Protein AF-0000000072265219 (afdb_homodimer)

Solvent-accessible surface area (backbone atoms only — not comparable to full-atom values): 26035 Å² total; per-residue (Å²): 137,82,80,77,79,78,79,77,79,76,75,75,74,71,74,70,68,72,71,69,65,62,33,39,30,38,39,40,36,34,33,38,70,50,40,73,70,16,58,67,18,47,56,56,45,46,58,40,59,69,33,66,51,35,45,43,39,26,31,23,31,53,80,60,19,26,56,91,41,66,45,88,58,34,36,69,67,40,34,13,51,53,35,15,40,27,57,53,67,68,48,95,63,84,70,70,34,27,26,31,42,36,53,67,46,74,42,56,33,67,40,58,69,60,47,51,53,49,48,76,74,40,71,47,73,28,59,35,40,54,44,77,46,94,86,47,33,31,39,34,44,36,45,52,45,84,57,64,92,50,54,27,36,31,36,37,34,35,18,30,63,65,49,75,45,76,31,80,57,71,77,42,41,80,39,70,49,68,44,48,26,40,40,77,44,79,42,78,79,48,73,52,77,28,54,64,46,78,47,76,45,62,47,62,53,37,62,75,67,71,34,41,28,39,35,40,36,36,29,27,38,43,95,83,43,20,43,35,47,41,36,26,32,31,66,41,70,62,75,73,76,71,80,124,137,82,81,78,78,78,78,78,77,76,75,76,74,7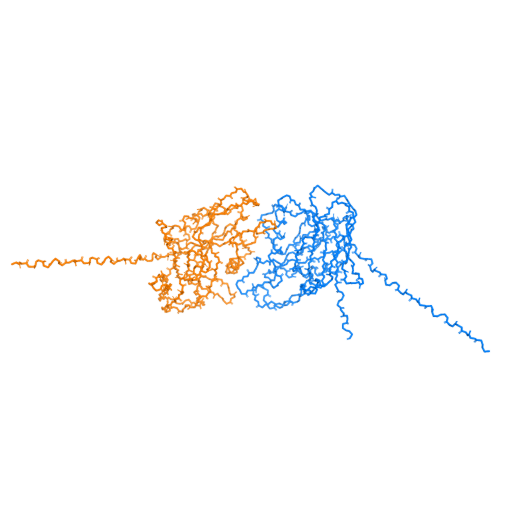1,74,67,68,72,73,70,64,62,34,39,32,39,38,39,37,34,34,38,69,50,40,72,72,16,59,66,18,46,57,56,46,46,58,39,59,70,32,66,50,36,45,41,39,26,32,22,31,53,79,59,20,26,56,90,42,66,44,89,58,34,36,70,68,41,34,14,50,54,35,14,40,27,59,52,67,69,48,94,64,84,72,69,32,28,25,33,42,37,53,68,48,72,41,56,35,68,39,60,67,61,48,51,54,49,47,74,72,39,70,47,74,28,58,34,41,53,44,77,45,95,86,46,34,32,41,34,44,35,44,51,45,86,57,65,92,51,53,28,35,31,35,37,34,34,19,30,64,65,47,74,45,77,32,80,55,70,77,40,42,79,39,70,50,69,44,48,27,39,39,78,44,78,42,76,79,49,73,52,76,28,54,64,45,77,48,76,44,62,47,64,52,36,62,74,68,71,34,42,30,41,33,38,35,34,29,26,38,42,96,83,45,20,43,36,44,41,36,25,31,32,66,43,70,62,77,72,75,72,79,121

Sequence (488 aa):
MGLTFTGCVFIQGSARAQDGNKATAVLELYTSQGCKSCPPADKNFAKYADDPNVLALSFHVNYWDYMGWRDTLATQDNTDRQNSYRNAFHAKMIYTPQAIINGAVEANGRNGAAINAKIAANKLDVPVSIQQLNDGRLSIDIGAGKKPRDPVHVVLFYFRDSATIPITEGENAGKAITYRNTVSDIDTIGMWDGKPLKIELPASELKRKDVTGCAVVLQETRSDNSLGPMHGAAMFKQKRPVSFMGLTFTGCVFIQGSARAQDGNKATAVLELYTSQGCKSCPPADKNFAKYADDPNVLALSFHVNYWDYMGWRDTLATQDNTDRQNSYRNAFHAKMIYTPQAIINGAVEANGRNGAAINAKIAANKLDVPVSIQQLNDGRLSIDIGAGKKPRDPVHVVLFYFRDSATIPITEGENAGKAITYRNTVSDIDTIGMWDGKPLKIELPASELKRKDVTGCAVVLQETRSDNSLGPMHGAAMFKQKRPVSF

Radius of gyration: 29.26 Å; Cα contacts (8 Å, |Δi|>4): 1106; chains: 2; bounding box: 60×106×110 Å

Foldseek 3Di:
DDDPPPPPPPPPPPPPPPPQLFAFKEKEWEAEPQDLVAQLLQVLLLVQLPPSNYRYAYAYDFPSPDVPDTGPLHDVVSVVQQVLLCVVVVHPDDDPRKMDMQSADIDHSNDNVVVVVVSVVGTAAWEWEWDQDPVQKIKIKTAAADFDPFWKWKKKWFFAQKDWDQACDHPNHPDTGIGGGRTRDMDGDDTDGRHIDMDMDGNCVNVVSVHFWMKIWTWGAHPVRRTHGTRGMGIDGHDPPPPD/DDPPPPPPPPPPPPPPPPPQLFAFKEKEWEAEPQDLVAQLLQVLQLVQLPPSNYRYAYAYDFPSPDVPDTGPLHDVVSVVQQVLLCVVVVHPDDDPRKMDMQSADIDHSNDNPVVVVVSVVGTAAWEWEWDADPVQKIKIKTAADDFDPFWKWKKKWFFAQKDWDQACDHPNHPDTGMGGGRTRDMDGDGTDGRHIDMDMDGNCVNVVSVHFWMKIWTWGAHPVRRTHGTRGMGIDGHDPPPPD

Secondary structure (DSSP, 8-state):
------------------------EEEEEEE-TT-TTHHHHHHHHHHHHT-TTEEEEEEE-STT-BTTB--TT--HHHHHHHHHHHHHHT-S---SSEEEETTTEEEETT-HHHHHHHHHH----S-EEEEE-TTSEEEEEE---PPPSS-EEEEEEEEEEEEEEE--SSTTTT-EEEEEEEEEEEEEEEEE-SS-EEEEEETHHHHHTT-SEEEEEEEEE-TTS-EEEEEEEEEEE-------/------------------------EEEEEEE-TT-TTHHHHHHHHHHHHT-TTEEEEEEE-STT-BTTB--TT--HHHHHHHHHHHHHHT-S---SSEEEETTTEEEETT-HHHHHHHHHH----S-EEEEE-TTSEEEEEE---PPPSS-EEEEEEEEEEEEEEE--SSTTTT-EEEEEEEEEEEEEEEEE-SS-EEEEEETHHHHHTT-SEEEEEEEEE-TTS-EEEEEEEEEEE-------

Structure (mmCIF, N/CA/C/O backbone):
data_AF-0000000072265219-model_v1
#
loop_
_entity.id
_entity.type
_entity.pdbx_description
1 polymer 'DUF1223 domain-containing protein'
#
loop_
_atom_site.group_PDB
_atom_site.id
_atom_site.type_symbol
_atom_site.label_atom_id
_atom_site.label_alt_id
_atom_site.label_comp_id
_atom_site.label_asym_id
_atom_site.label_entity_id
_atom_site.label_seq_id
_atom_site.pdbx_PDB_ins_code
_atom_site.Cartn_x
_atom_site.Cartn_y
_atom_site.Cartn_z
_atom_site.occupancy
_atom_site.B_iso_or_equiv
_atom_site.auth_seq_id
_atom_site.auth_comp_id
_atom_site.auth_asym_id
_atom_site.auth_atom_id
_atom_site.pdbx_PDB_model_num
ATOM 1 N N . MET A 1 1 ? -40.188 55 50.75 1 33.91 1 MET A N 1
ATOM 2 C CA . MET A 1 1 ? -39.969 53.656 50.25 1 33.91 1 MET A CA 1
ATOM 3 C C . MET A 1 1 ? -39.031 53.688 49.031 1 33.91 1 MET A C 1
ATOM 5 O O . MET A 1 1 ? -39.438 54.156 47.969 1 33.91 1 MET A O 1
ATOM 9 N N . GLY A 1 2 ? -37.688 53.906 49.25 1 39.34 2 GLY A N 1
ATOM 10 C CA . GLY A 1 2 ? -36.625 54.125 48.281 1 39.34 2 GLY A CA 1
ATOM 11 C C . GLY A 1 2 ? -36.281 52.906 47.469 1 39.34 2 GLY A C 1
ATOM 12 O O . GLY A 1 2 ? -36.031 51.812 48.031 1 39.34 2 GLY A O 1
ATOM 13 N N . LEU A 1 3 ? -36.781 52.844 46.219 1 43.12 3 LEU A N 1
ATOM 14 C CA . LEU A 1 3 ? -36.562 51.781 45.25 1 43.12 3 LEU A CA 1
ATOM 15 C C . LEU A 1 3 ? -35.094 51.688 44.906 1 43.12 3 LEU A C 1
ATOM 17 O O . LEU A 1 3 ? -34.5 52.625 44.344 1 43.12 3 LEU A O 1
ATOM 21 N N . THR A 1 4 ? -34.281 50.938 45.688 1 44.62 4 THR A N 1
ATOM 22 C CA . THR A 1 4 ? -32.906 50.656 45.375 1 44.62 4 THR A CA 1
ATOM 23 C C . THR A 1 4 ? -32.781 49.812 44.094 1 44.62 4 THR A C 1
ATOM 25 O O . THR A 1 4 ? -33.344 48.719 44 1 44.62 4 THR A O 1
ATOM 28 N N . PHE A 1 5 ? -32.594 50.469 42.938 1 40.81 5 PHE A N 1
ATOM 29 C CA . PHE A 1 5 ? -32.312 49.812 41.656 1 40.81 5 PHE A CA 1
ATOM 30 C C . PHE A 1 5 ? -31 49.062 41.719 1 40.81 5 PHE A C 1
ATOM 32 O O . PHE A 1 5 ? -29.938 49.688 41.938 1 40.81 5 PHE A O 1
ATOM 39 N N . THR A 1 6 ? -30.969 47.781 42.125 1 43.84 6 THR A N 1
ATOM 40 C CA . THR A 1 6 ? -29.781 46.938 42.062 1 43.84 6 THR A CA 1
ATOM 41 C C . THR A 1 6 ? -29.359 46.688 40.625 1 43.84 6 THR A C 1
ATOM 43 O O . THR A 1 6 ? -30.109 46.094 39.844 1 43.84 6 THR A O 1
ATOM 46 N N . GLY A 1 7 ? -28.453 47.531 40.031 1 38.78 7 GLY A N 1
ATOM 47 C CA . GLY A 1 7 ? -27.859 47.312 38.75 1 38.78 7 GLY A CA 1
ATOM 48 C C . GLY A 1 7 ? -27.078 46.031 38.656 1 38.78 7 GLY A C 1
ATOM 49 O O . GLY A 1 7 ? -26.141 45.812 39.406 1 38.78 7 GLY A O 1
ATOM 50 N N . CYS A 1 8 ? -27.688 44.938 38.125 1 40.22 8 CYS A N 1
ATOM 51 C CA . CYS A 1 8 ? -27 43.688 37.844 1 40.22 8 CYS A CA 1
ATOM 52 C C . CYS A 1 8 ? -25.891 43.875 36.781 1 40.22 8 CYS A C 1
ATOM 54 O O . CYS A 1 8 ? -26.172 44.312 35.688 1 40.22 8 CYS A O 1
ATOM 56 N N . VAL A 1 9 ? -24.703 44.125 37.219 1 41.59 9 VAL A N 1
ATOM 57 C CA . VAL A 1 9 ? -23.547 44.156 36.344 1 41.59 9 VAL A CA 1
ATOM 58 C C . VAL A 1 9 ? -23.391 42.781 35.688 1 41.59 9 VAL A C 1
ATOM 60 O O . VAL A 1 9 ? -23.141 41.781 36.375 1 41.59 9 VAL A O 1
ATOM 63 N N . PHE A 1 10 ? -24.016 42.5 34.531 1 40.47 10 PHE A N 1
ATOM 64 C CA . PHE A 1 10 ? -23.719 41.344 33.719 1 40.47 10 PHE A CA 1
ATOM 65 C C . PHE A 1 10 ? -22.234 41.312 33.312 1 40.47 10 PHE A C 1
ATOM 67 O O . PHE A 1 10 ? -21.781 42.188 32.562 1 40.47 10 PHE A O 1
ATOM 74 N N . ILE A 1 11 ? -21.391 40.75 34.094 1 39.25 11 ILE A N 1
ATOM 75 C CA . ILE A 1 11 ? -20.047 40.406 33.656 1 39.25 11 ILE A CA 1
ATOM 76 C C . ILE A 1 11 ? -20.094 39.5 32.406 1 39.25 11 ILE A C 1
ATOM 78 O O . ILE A 1 11 ? -20.547 38.375 32.5 1 39.25 11 ILE A O 1
ATOM 82 N N . GLN A 1 12 ? -20.234 40.062 31.219 1 35.78 12 GLN A N 1
ATOM 83 C CA . GLN A 1 12 ? -19.984 39.281 30.016 1 35.78 12 GLN A CA 1
ATOM 84 C C . GLN A 1 12 ? -18.594 38.656 30.031 1 35.78 12 GLN A C 1
ATOM 86 O O . GLN A 1 12 ? -17.594 39.375 30.078 1 35.78 12 GLN A O 1
ATOM 91 N N . GLY A 1 13 ? -18.438 37.5 30.609 1 33.94 13 GLY A N 1
ATOM 92 C CA . GLY A 1 13 ? -17.203 36.75 30.375 1 33.94 13 GLY A CA 1
ATOM 93 C C . GLY A 1 13 ? -16.875 36.594 28.906 1 33.94 13 GLY A C 1
ATOM 94 O O . GLY A 1 13 ? -17.625 36 28.141 1 33.94 13 GLY A O 1
ATOM 95 N N . SER A 1 14 ? -16.234 37.562 28.328 1 33.91 14 SER A N 1
ATOM 96 C CA . SER A 1 14 ? -15.633 37.281 27.016 1 33.91 14 SER A CA 1
ATOM 97 C C . SER A 1 14 ? -14.859 35.969 27.016 1 33.91 14 SER A C 1
ATOM 99 O O . SER A 1 14 ? -13.906 35.812 27.781 1 33.91 14 SER A O 1
ATOM 101 N N . ALA A 1 15 ? -15.555 34.938 26.797 1 36.41 15 ALA A N 1
ATOM 102 C CA . ALA A 1 15 ? -14.75 33.781 26.453 1 36.41 15 ALA A CA 1
ATOM 103 C C . ALA A 1 15 ? -13.609 34.156 25.516 1 36.41 15 ALA A C 1
ATOM 105 O O . ALA A 1 15 ? -13.844 34.594 24.391 1 36.41 15 ALA A O 1
ATOM 106 N N . ARG A 1 16 ? -12.508 34.656 26.078 1 38.69 16 ARG A N 1
ATOM 107 C CA . ARG A 1 16 ? -11.273 34.75 25.297 1 38.69 16 ARG A CA 1
ATOM 108 C C . ARG A 1 16 ? -11.102 33.562 24.359 1 38.69 16 ARG A C 1
ATOM 110 O O . ARG A 1 16 ? -11.18 32.406 24.781 1 38.69 16 ARG A O 1
ATOM 117 N N . ALA A 1 17 ? -11.469 33.719 23.156 1 37.91 17 ALA A N 1
ATOM 118 C CA . ALA A 1 17 ? -11 32.812 22.125 1 37.91 17 ALA A CA 1
ATOM 119 C C . ALA A 1 17 ? -9.578 32.344 22.422 1 37.91 17 ALA A C 1
ATOM 121 O O . ALA A 1 17 ? -8.695 33.156 22.703 1 37.91 17 ALA A O 1
ATOM 122 N N . GLN A 1 18 ? -9.438 31.234 23.062 1 36.81 18 GLN A N 1
ATOM 123 C CA . GLN A 1 18 ? -8.078 30.703 23.156 1 36.81 18 GLN A CA 1
ATOM 124 C C . GLN A 1 18 ? -7.246 31.109 21.953 1 36.81 18 GLN A C 1
ATOM 126 O O . GLN A 1 18 ? -7.711 31.031 20.812 1 36.81 18 GLN A O 1
ATOM 131 N N . ASP A 1 19 ? -6.465 32.125 22.078 1 39 19 ASP A N 1
ATOM 132 C CA . ASP A 1 19 ? -5.402 32.406 21.109 1 39 19 ASP A CA 1
ATOM 133 C C . ASP A 1 19 ? -4.969 31.125 20.406 1 39 19 ASP A C 1
ATOM 135 O O . ASP A 1 19 ? -4.582 30.141 21.047 1 39 19 ASP A O 1
ATOM 139 N N . GLY A 1 20 ? -5.625 30.578 19.406 1 45.88 20 GLY A N 1
ATOM 140 C CA . GLY A 1 20 ? -5.16 29.453 18.609 1 45.88 20 GLY A CA 1
ATOM 141 C C . GLY A 1 20 ? -3.652 29.297 18.625 1 45.88 20 GLY A C 1
ATOM 142 O O . GLY A 1 20 ? -2.92 30.219 18.266 1 45.88 20 GLY A O 1
ATOM 143 N N . ASN A 1 21 ? -3.146 28.719 19.609 1 50.59 21 ASN A N 1
ATOM 144 C CA . ASN A 1 21 ? -1.744 28.328 19.75 1 50.59 21 ASN A CA 1
ATOM 145 C C . ASN A 1 21 ? -1.104 28.062 18.391 1 50.59 21 ASN A C 1
ATOM 147 O O . ASN A 1 21 ? -1.668 27.359 17.547 1 50.59 21 ASN A O 1
ATOM 151 N N . LYS A 1 22 ? -0.328 29.078 17.875 1 62.69 22 LYS A N 1
ATOM 152 C CA . LYS A 1 22 ? 0.408 29.094 16.625 1 62.69 22 LYS A CA 1
ATOM 153 C C . LYS A 1 22 ? 1.381 27.922 16.531 1 62.69 22 LYS A C 1
ATOM 155 O O . LYS A 1 22 ? 2.391 27.891 17.25 1 62.69 22 LYS A O 1
ATOM 160 N N . ALA A 1 23 ? 0.935 26.844 15.969 1 71.62 23 ALA A N 1
ATOM 161 C CA . ALA A 1 23 ? 1.908 25.797 15.68 1 71.62 23 ALA A CA 1
ATOM 162 C C . ALA A 1 23 ? 3.104 26.344 14.914 1 71.62 23 ALA A C 1
ATOM 164 O O . ALA A 1 23 ? 2.938 27.141 13.977 1 71.62 23 ALA A O 1
ATOM 165 N N . THR A 1 24 ? 4.246 26.031 15.516 1 81.56 24 THR A N 1
ATOM 166 C CA . THR A 1 24 ? 5.48 26.5 14.891 1 81.56 24 THR A CA 1
ATOM 167 C C . THR A 1 24 ? 6.074 25.406 13.992 1 81.56 24 THR A C 1
ATOM 169 O O . THR A 1 24 ? 6.98 25.688 13.203 1 81.56 24 THR A O 1
ATOM 172 N N . ALA A 1 25 ? 5.562 24.25 14.133 1 96.75 25 ALA A N 1
ATOM 173 C CA . ALA A 1 25 ? 6.078 23.172 13.305 1 96.75 25 ALA A CA 1
ATOM 174 C C . ALA A 1 25 ? 5.02 22.094 13.078 1 96.75 25 ALA A C 1
ATOM 176 O O . ALA A 1 25 ? 4.117 21.922 13.898 1 96.75 25 ALA A O 1
ATOM 177 N N . VAL A 1 26 ? 5.125 21.422 11.938 1 98.69 26 VAL A N 1
ATOM 178 C CA . VAL A 1 26 ? 4.297 20.266 11.633 1 98.69 26 VAL A CA 1
ATOM 179 C C . VAL A 1 26 ? 5.145 19 11.703 1 98.69 26 VAL A C 1
ATOM 181 O O . VAL A 1 26 ? 6.23 18.938 11.117 1 98.69 26 VAL A O 1
ATOM 184 N N . LEU A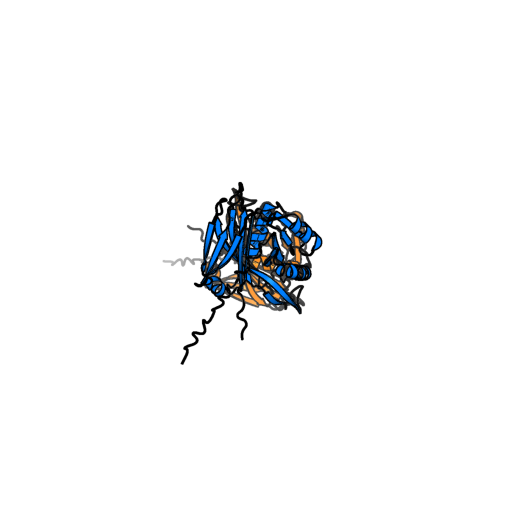 1 27 ? 4.711 18.031 12.484 1 98.81 27 LEU A N 1
ATOM 185 C CA . LEU A 1 27 ? 5.316 16.719 12.555 1 98.81 27 LEU A CA 1
ATOM 186 C C . LEU A 1 27 ? 4.371 15.648 12.008 1 98.81 27 LEU A C 1
ATOM 188 O O . LEU A 1 27 ? 3.275 15.453 12.539 1 98.81 27 LEU A O 1
ATOM 192 N N . GLU A 1 28 ? 4.777 15 10.906 1 98.88 28 GLU A N 1
ATOM 193 C CA . GLU A 1 28 ? 4.066 13.852 10.367 1 98.88 28 GLU A CA 1
ATOM 194 C C . GLU A 1 28 ? 4.793 12.547 10.695 1 98.88 28 GLU A C 1
ATOM 196 O O . GLU A 1 28 ? 5.945 12.359 10.297 1 98.88 28 GLU A O 1
ATOM 201 N N . LEU A 1 29 ? 4.117 11.703 11.406 1 98.94 29 LEU A N 1
ATOM 202 C CA . LEU A 1 29 ? 4.668 10.367 11.641 1 98.94 29 LEU A CA 1
ATOM 203 C C . LEU A 1 29 ? 4 9.336 10.742 1 98.94 29 LEU A C 1
ATOM 205 O O . LEU A 1 29 ? 2.777 9.172 10.781 1 98.94 29 LEU A O 1
ATOM 209 N N . TYR A 1 30 ? 4.773 8.688 9.93 1 98.81 30 TYR A N 1
ATOM 210 C CA . TYR A 1 30 ? 4.301 7.531 9.172 1 98.81 30 TYR A CA 1
ATOM 211 C C . TYR A 1 30 ? 4.59 6.234 9.922 1 98.81 30 TYR A C 1
ATOM 213 O O . TYR A 1 30 ? 5.738 5.957 10.273 1 98.81 30 TYR A O 1
ATOM 221 N N . THR A 1 31 ? 3.559 5.496 10.164 1 98.56 31 THR A N 1
ATOM 222 C CA . THR A 1 31 ? 3.617 4.328 11.031 1 98.56 31 THR A CA 1
ATOM 223 C C . THR A 1 31 ? 2.65 3.248 10.547 1 98.56 31 THR A C 1
ATOM 225 O O . THR A 1 31 ? 2.041 3.383 9.484 1 98.56 31 THR A O 1
ATOM 228 N N . SER A 1 32 ? 2.629 2.115 11.25 1 97.56 32 SER A N 1
ATOM 229 C CA . SER A 1 32 ? 1.726 1.006 10.953 1 97.56 32 SER A CA 1
ATOM 230 C C . SER A 1 32 ? 1.604 0.061 12.141 1 97.56 32 SER A C 1
ATOM 232 O O . SER A 1 32 ? 2.57 -0.145 12.883 1 97.56 32 SER A O 1
ATOM 234 N N . GLN A 1 33 ? 0.387 -0.512 12.258 1 96.56 33 GLN A N 1
ATOM 235 C CA . GLN A 1 33 ? 0.149 -1.505 13.297 1 96.56 33 GLN A CA 1
ATOM 236 C C . GLN A 1 33 ? 1.004 -2.75 13.078 1 96.56 33 GLN A C 1
ATOM 238 O O . GLN A 1 33 ? 1.37 -3.434 14.039 1 96.56 33 GLN A O 1
ATOM 243 N N . GLY A 1 34 ? 1.354 -2.98 11.844 1 92.62 34 GLY A N 1
ATOM 244 C CA . GLY A 1 34 ? 2.111 -4.176 11.508 1 92.62 34 GLY A CA 1
ATOM 245 C C . GLY A 1 34 ? 3.611 -3.977 11.594 1 92.62 34 GLY A C 1
ATOM 246 O O . GLY A 1 34 ? 4.383 -4.922 11.414 1 92.62 34 GLY A O 1
ATOM 247 N N . CYS A 1 35 ? 4.07 -2.85 11.914 1 93.06 35 CYS A N 1
ATOM 248 C CA . CYS A 1 35 ? 5.488 -2.521 11.977 1 93.06 35 CYS A CA 1
ATOM 249 C C . CYS A 1 35 ? 6.043 -2.752 13.375 1 93.06 35 CYS A C 1
ATOM 251 O O . CYS A 1 35 ? 5.668 -2.055 14.32 1 93.06 35 CYS A O 1
ATOM 253 N N . LYS A 1 36 ? 6.98 -3.582 13.492 1 91.69 36 LYS A N 1
ATOM 254 C CA . LYS A 1 36 ? 7.512 -4.012 14.781 1 91.69 36 LYS A CA 1
ATOM 255 C C . LYS A 1 36 ? 8.242 -2.869 15.484 1 91.69 36 LYS A C 1
ATOM 257 O O . LYS A 1 36 ? 8.219 -2.775 16.719 1 91.69 36 LYS A O 1
ATOM 262 N N . SER A 1 37 ? 8.82 -2.02 14.758 1 94.56 37 SER A N 1
ATOM 263 C CA . SER A 1 37 ? 9.641 -0.964 15.344 1 94.56 37 SER A CA 1
ATOM 264 C C . SER A 1 37 ? 8.828 0.306 15.57 1 94.56 37 SER A C 1
ATOM 266 O O . SER A 1 37 ? 9.352 1.296 16.094 1 94.56 37 SER A O 1
ATOM 268 N N . CYS A 1 38 ? 7.551 0.298 15.312 1 97.31 38 CYS A N 1
ATOM 269 C CA . CYS A 1 38 ? 6.762 1.524 15.281 1 97.31 38 CYS A CA 1
ATOM 270 C C . CYS A 1 38 ? 6.227 1.86 16.672 1 97.31 38 CYS A C 1
ATOM 272 O O . CYS A 1 38 ? 6.102 3.035 17.016 1 97.31 38 CYS A O 1
ATOM 274 N N . PRO A 1 39 ? 5.992 0.911 17.562 1 97.81 39 PRO A N 1
ATOM 275 C CA . PRO A 1 39 ? 5.352 1.245 18.828 1 97.81 39 PRO A CA 1
ATOM 276 C C . PRO A 1 39 ? 6.16 2.24 19.656 1 97.81 39 PRO A C 1
ATOM 278 O O . PRO A 1 39 ? 5.613 3.227 20.156 1 97.81 39 PRO A O 1
ATOM 281 N N . PRO A 1 40 ? 7.484 2.104 19.781 1 97.88 40 PRO A N 1
ATOM 282 C CA . PRO A 1 40 ? 8.227 3.141 20.516 1 97.88 40 PRO A CA 1
ATOM 283 C C . PRO A 1 40 ? 8.094 4.52 19.859 1 97.88 40 PRO A C 1
ATOM 285 O O . PRO A 1 40 ? 8.031 5.527 20.562 1 97.88 40 PRO A O 1
ATOM 288 N N . ALA A 1 41 ? 8.109 4.582 18.562 1 98.62 41 ALA A N 1
ATOM 289 C CA . ALA A 1 41 ? 7.934 5.844 17.844 1 98.62 41 ALA A CA 1
ATOM 290 C C . ALA A 1 41 ? 6.551 6.438 18.109 1 98.62 41 ALA A C 1
ATOM 292 O O . ALA A 1 41 ? 6.414 7.648 18.281 1 98.62 41 ALA A O 1
ATOM 293 N N . ASP A 1 42 ? 5.539 5.562 18.141 1 98.56 42 ASP A N 1
ATOM 294 C CA . ASP A 1 42 ? 4.18 6 18.422 1 98.56 42 ASP A CA 1
ATOM 295 C C . ASP A 1 42 ? 4.078 6.582 19.828 1 98.56 42 ASP A C 1
ATOM 297 O O . ASP A 1 42 ? 3.396 7.586 20.047 1 98.56 42 ASP A O 1
ATOM 301 N N . LYS A 1 43 ? 4.723 5.93 20.734 1 97.5 43 LYS A N 1
ATOM 302 C CA . LYS A 1 43 ? 4.75 6.441 22.094 1 97.5 43 LYS A CA 1
ATOM 303 C C . LYS A 1 43 ? 5.414 7.812 22.156 1 97.5 43 LYS A C 1
ATOM 305 O O . LYS A 1 43 ? 4.91 8.727 22.812 1 97.5 43 LYS A O 1
ATOM 310 N N . ASN A 1 44 ? 6.574 7.91 21.531 1 97.69 44 ASN A N 1
ATOM 311 C CA . ASN A 1 44 ? 7.254 9.195 21.453 1 97.69 44 ASN A CA 1
ATOM 312 C C . ASN A 1 44 ? 6.379 10.258 20.781 1 97.69 44 ASN A C 1
ATOM 314 O O . ASN A 1 44 ? 6.332 11.398 21.234 1 97.69 44 ASN A O 1
ATOM 318 N N . PHE A 1 45 ? 5.73 9.961 19.797 1 98.69 45 PHE A N 1
ATOM 319 C CA . PHE A 1 45 ? 4.867 10.859 19.047 1 98.69 45 PHE A CA 1
ATOM 320 C C . PHE A 1 45 ? 3.76 11.422 19.922 1 98.69 45 PHE A C 1
ATOM 322 O O . PHE A 1 45 ? 3.355 12.578 19.75 1 98.69 45 PHE A O 1
ATOM 329 N N . ALA A 1 46 ? 3.225 10.602 20.812 1 98.31 46 ALA A N 1
ATOM 330 C CA . ALA A 1 46 ? 2.141 11.023 21.688 1 98.31 46 ALA A CA 1
ATOM 331 C C . ALA A 1 46 ? 2.525 12.281 22.469 1 98.31 46 ALA A C 1
ATOM 333 O O . ALA A 1 46 ? 1.676 13.125 22.75 1 98.31 46 ALA A O 1
ATOM 334 N N . LYS A 1 47 ? 3.777 12.406 22.766 1 97.12 47 LYS A N 1
ATOM 335 C CA . LYS A 1 47 ? 4.242 13.602 23.469 1 97.12 47 LYS A CA 1
ATOM 336 C C . LYS A 1 47 ? 4.082 14.844 22.609 1 97.12 47 LYS A C 1
ATOM 338 O O . LYS A 1 47 ? 3.723 15.914 23.109 1 97.12 47 LYS A O 1
ATOM 343 N N . TYR A 1 48 ? 4.324 14.688 21.328 1 97.62 48 TYR A N 1
ATOM 344 C CA . TYR A 1 48 ? 4.18 15.812 20.406 1 97.62 48 TYR A CA 1
ATOM 345 C C . TYR A 1 48 ? 2.709 16.156 20.188 1 97.62 48 TYR A C 1
ATOM 347 O O . TYR A 1 48 ? 2.357 17.312 19.984 1 97.62 48 TYR A O 1
ATOM 355 N N . ALA A 1 49 ? 1.905 15.141 20.219 1 97.19 49 ALA A N 1
ATOM 356 C CA . ALA A 1 49 ? 0.471 15.344 20.031 1 97.19 49 ALA A CA 1
ATOM 357 C C . ALA A 1 49 ? -0.11 16.219 21.141 1 97.19 49 ALA A C 1
ATOM 359 O O . ALA A 1 49 ? -1.127 16.891 20.938 1 97.19 49 ALA A O 1
ATOM 360 N N . ASP A 1 50 ? 0.556 16.281 22.234 1 93.94 50 ASP A N 1
ATOM 361 C CA . ASP A 1 50 ? 0.093 17.047 23.375 1 93.94 50 ASP A CA 1
ATOM 362 C C . ASP A 1 50 ? 0.811 18.391 23.453 1 93.94 50 ASP A C 1
ATOM 364 O O . ASP A 1 50 ? 0.497 19.219 24.312 1 93.94 50 ASP A O 1
ATOM 368 N N . ASP A 1 51 ? 1.779 18.594 22.672 1 94.31 51 ASP A N 1
ATOM 369 C CA . ASP A 1 51 ? 2.529 19.844 22.641 1 94.31 51 ASP A CA 1
ATOM 370 C C . ASP A 1 51 ? 1.812 20.891 21.781 1 94.31 51 ASP A C 1
ATOM 372 O O . ASP A 1 51 ? 1.685 20.719 20.578 1 94.31 51 ASP A O 1
ATOM 376 N N . PRO A 1 52 ? 1.355 22 22.328 1 90.56 52 PRO A N 1
ATOM 377 C CA . PRO A 1 52 ? 0.615 23 21.562 1 90.56 52 PRO A CA 1
ATOM 378 C C . PRO A 1 52 ? 1.475 23.688 20.5 1 90.56 52 PRO A C 1
ATOM 380 O O . PRO A 1 52 ? 0.944 24.344 19.594 1 90.56 52 PRO A O 1
ATOM 383 N N . ASN A 1 53 ? 2.785 23.547 20.594 1 92.12 53 ASN A N 1
ATOM 384 C CA . ASN A 1 53 ? 3.676 24.203 19.656 1 92.12 53 ASN A CA 1
ATOM 385 C C . ASN A 1 53 ? 3.902 23.359 18.406 1 92.12 53 ASN A C 1
ATOM 387 O O . ASN A 1 53 ? 4.473 23.828 17.422 1 92.12 53 ASN A O 1
ATOM 391 N N . VAL A 1 54 ? 3.486 22.141 18.453 1 97.06 54 VAL A N 1
ATOM 392 C CA . VAL A 1 54 ? 3.713 21.219 17.344 1 97.06 54 VAL A CA 1
ATOM 393 C C . VAL A 1 54 ? 2.377 20.688 16.828 1 97.06 54 VAL A C 1
ATOM 395 O O . VAL A 1 54 ? 1.587 20.125 17.609 1 97.06 54 VAL A O 1
ATOM 398 N N . LEU A 1 55 ? 2.1 20.984 15.57 1 98.12 55 LEU A N 1
ATOM 399 C CA . LEU A 1 55 ? 1.002 20.266 14.93 1 98.12 55 LEU A CA 1
ATOM 400 C C . LEU A 1 55 ? 1.434 18.859 14.531 1 98.12 55 LEU A C 1
ATOM 402 O O . LEU A 1 55 ? 2.098 18.672 13.508 1 98.12 55 LEU A O 1
ATOM 406 N N . ALA A 1 56 ? 1.035 17.875 15.32 1 98.69 56 ALA A N 1
ATOM 407 C CA . ALA A 1 56 ? 1.477 16.5 15.133 1 98.69 56 ALA A CA 1
ATOM 408 C C . ALA A 1 56 ? 0.348 15.633 14.578 1 98.69 56 ALA A C 1
ATOM 410 O O . ALA A 1 56 ? -0.755 15.617 15.133 1 98.69 56 ALA A O 1
ATOM 411 N N . LEU A 1 57 ? 0.579 14.984 13.445 1 98.88 57 LEU A N 1
ATOM 412 C CA . LEU A 1 57 ? -0.354 14.062 12.82 1 98.88 57 LEU A CA 1
ATOM 413 C C . LEU A 1 57 ? 0.316 12.719 12.539 1 98.88 57 LEU A C 1
ATOM 415 O O . LEU A 1 57 ? 1.495 12.672 12.18 1 98.88 57 LEU A O 1
ATOM 419 N N . SER A 1 58 ? -0.388 11.648 12.734 1 98.94 58 SER A N 1
ATOM 420 C CA . SER A 1 58 ? 0.129 10.328 12.367 1 98.94 58 SER A CA 1
ATOM 421 C C . SER A 1 58 ? -0.605 9.758 11.164 1 98.94 58 SER A C 1
ATOM 423 O O . SER A 1 58 ? -1.817 9.938 11.023 1 98.94 58 SER A O 1
ATOM 425 N N . PHE A 1 59 ? 0.113 9.203 10.266 1 98.94 59 PHE A N 1
ATOM 426 C CA . PHE A 1 59 ? -0.343 8.625 9.008 1 98.94 59 PHE A CA 1
ATOM 427 C C . PHE A 1 59 ? -0.032 7.129 8.961 1 98.94 59 PHE A C 1
ATOM 429 O O . PHE A 1 59 ? 1.134 6.734 8.883 1 98.94 59 PHE A O 1
ATOM 436 N N . HIS A 1 60 ? -1.087 6.34 9.008 1 98.81 60 HIS A N 1
ATOM 437 C CA . HIS A 1 60 ? -0.896 4.898 8.922 1 98.81 60 HIS A CA 1
ATOM 438 C C . HIS A 1 60 ? -0.833 4.438 7.465 1 98.81 60 HIS A C 1
ATOM 440 O O . HIS A 1 60 ? -1.733 4.73 6.676 1 98.81 60 HIS A O 1
ATOM 446 N N . VAL A 1 61 ? 0.222 3.678 7.176 1 98 61 VAL A N 1
ATOM 447 C CA . VAL A 1 61 ? 0.445 3.195 5.816 1 98 61 VAL A CA 1
ATOM 448 C C . VAL A 1 61 ? 0.014 1.735 5.707 1 98 61 VAL A C 1
ATOM 450 O O . VAL A 1 61 ? -0.126 1.047 6.719 1 98 61 VAL A O 1
ATOM 453 N N . ASN A 1 62 ? -0.175 1.296 4.449 1 96.5 62 ASN A N 1
ATOM 454 C CA . ASN A 1 62 ? -0.803 -0.014 4.309 1 96.5 62 ASN A CA 1
ATOM 455 C C . ASN A 1 62 ? 0.148 -1.026 3.676 1 96.5 62 ASN A C 1
ATOM 457 O O . ASN A 1 62 ? -0.257 -2.143 3.348 1 96.5 62 ASN A O 1
ATOM 461 N N . TYR A 1 63 ? 1.438 -0.666 3.525 1 94.62 63 TYR A N 1
ATOM 462 C CA . TYR A 1 63 ? 2.33 -1.634 2.896 1 94.62 63 TYR A CA 1
ATOM 463 C C . TYR A 1 63 ? 2.92 -2.584 3.932 1 94.62 63 TYR A C 1
ATOM 465 O O . TYR A 1 63 ? 3.855 -3.33 3.635 1 94.62 63 TYR A O 1
ATOM 473 N N . TRP A 1 64 ? 2.4 -2.568 5.156 1 93.44 64 TRP A N 1
ATOM 474 C CA . TRP A 1 64 ? 2.695 -3.58 6.168 1 93.44 64 TRP A CA 1
ATOM 475 C C . TRP A 1 64 ? 1.504 -4.508 6.371 1 93.44 64 TRP A C 1
ATOM 477 O O . TRP A 1 64 ? 1.562 -5.434 7.184 1 93.44 64 TRP A O 1
ATOM 487 N N . ASP A 1 65 ? 0.383 -4.191 5.645 1 93.69 65 ASP A N 1
ATOM 488 C CA . ASP A 1 65 ? -0.788 -5.062 5.695 1 93.69 65 ASP A CA 1
ATOM 489 C C . ASP A 1 65 ? -0.497 -6.414 5.047 1 93.69 65 ASP A C 1
ATOM 491 O O . ASP A 1 65 ? 0.263 -6.492 4.078 1 93.69 65 ASP A O 1
ATOM 495 N N . TYR A 1 66 ? -1.09 -7.395 5.594 1 89.38 66 TYR A N 1
ATOM 496 C CA . TYR A 1 66 ? -0.947 -8.742 5.055 1 89.38 66 TYR A CA 1
ATOM 497 C C . TYR A 1 66 ? -2.236 -9.539 5.227 1 89.38 66 TYR A C 1
ATOM 499 O O . TYR A 1 66 ? -3.211 -9.039 5.793 1 89.38 66 TYR A O 1
ATOM 507 N N . MET A 1 67 ? -2.174 -10.727 4.52 1 80.81 67 MET A N 1
ATOM 508 C CA . MET A 1 67 ? -3.338 -11.594 4.672 1 80.81 67 MET A CA 1
ATOM 509 C C . MET A 1 67 ? -3.551 -11.969 6.133 1 80.81 67 MET A C 1
ATOM 511 O O . MET A 1 67 ? -2.633 -12.461 6.793 1 80.81 67 MET A O 1
ATOM 515 N N . GLY A 1 68 ? -4.676 -11.5 6.68 1 80.81 68 GLY A N 1
ATOM 516 C CA . GLY A 1 68 ? -4.992 -11.812 8.07 1 80.81 68 GLY A CA 1
ATOM 517 C C . GLY A 1 68 ? -5 -10.586 8.969 1 80.81 68 GLY A C 1
ATOM 518 O O . GLY A 1 68 ? -5.668 -10.578 10 1 80.81 68 GLY A O 1
ATOM 519 N N . TRP A 1 69 ? -4.219 -9.625 8.617 1 88.94 69 TRP A N 1
ATOM 520 C CA . TRP A 1 69 ? -4.23 -8.422 9.453 1 88.94 69 TRP A CA 1
ATOM 521 C C . TRP A 1 69 ? -4.117 -7.168 8.602 1 88.94 69 TRP A C 1
ATOM 523 O O . TRP A 1 69 ? -3.193 -7.039 7.793 1 88.94 69 TRP A O 1
ATOM 533 N N . ARG A 1 70 ? -4.949 -6.352 8.781 1 92.81 70 ARG A N 1
ATOM 534 C CA . ARG A 1 70 ? -4.934 -5.035 8.148 1 92.81 70 ARG A CA 1
ATOM 535 C C . ARG A 1 70 ? -4.953 -3.926 9.195 1 92.81 70 ARG A C 1
ATOM 537 O O . ARG A 1 70 ? -5.754 -3.961 10.133 1 92.81 70 ARG A O 1
ATOM 544 N N . ASP A 1 71 ? -3.998 -3.008 9.133 1 96.81 71 ASP A N 1
ATOM 545 C CA . ASP A 1 71 ? -4.035 -1.804 9.961 1 96.81 71 ASP A CA 1
ATOM 546 C C . ASP A 1 71 ? -5.324 -1.019 9.734 1 96.81 71 ASP A C 1
ATOM 548 O O . ASP A 1 71 ? -5.516 -0.426 8.672 1 96.81 71 ASP A O 1
ATOM 552 N N . THR A 1 72 ? -6.148 -0.964 10.773 1 96.19 72 THR A N 1
ATOM 553 C CA . THR A 1 72 ? -7.488 -0.404 10.656 1 96.19 72 THR A CA 1
ATOM 554 C C . THR A 1 72 ? -7.43 1.112 10.492 1 96.19 72 THR A C 1
ATOM 556 O O . THR A 1 72 ? -8.43 1.744 10.148 1 96.19 72 THR A O 1
ATOM 559 N N . LEU A 1 73 ? -6.305 1.635 10.68 1 98.12 73 LEU A N 1
ATOM 560 C CA . LEU A 1 73 ? -6.148 3.08 10.562 1 98.12 73 LEU A CA 1
ATOM 561 C C . LEU A 1 73 ? -5.43 3.451 9.273 1 98.12 73 LEU A C 1
ATOM 563 O O . LEU A 1 73 ? -5.301 4.633 8.945 1 98.12 73 LEU A O 1
ATOM 567 N N . ALA A 1 74 ? -4.98 2.445 8.516 1 98.12 74 ALA A N 1
ATOM 568 C CA . ALA A 1 74 ? -4.211 2.713 7.305 1 98.12 74 ALA A CA 1
ATOM 569 C C . ALA A 1 74 ? -5.129 3.102 6.145 1 98.12 74 ALA A C 1
ATOM 571 O O . ALA A 1 74 ? -6.254 2.609 6.047 1 98.12 74 ALA A O 1
ATOM 572 N N . THR A 1 75 ? -4.645 4.039 5.336 1 97 75 THR A N 1
ATOM 573 C CA . THR A 1 75 ? -5.312 4.375 4.082 1 97 75 THR A CA 1
ATOM 574 C C . THR A 1 75 ? -4.305 4.465 2.939 1 97 75 THR A C 1
ATOM 576 O O . THR A 1 75 ? -3.123 4.734 3.166 1 97 75 THR A O 1
ATOM 579 N N . GLN A 1 76 ? -4.812 4.238 1.702 1 95.56 76 GLN A N 1
ATOM 580 C CA . GLN A 1 76 ? -3.945 4.418 0.541 1 95.56 76 GLN A CA 1
ATOM 581 C C . GLN A 1 76 ? -3.508 5.871 0.4 1 95.56 76 GLN A C 1
ATOM 583 O O . GLN A 1 76 ? -2.389 6.148 -0.032 1 95.56 76 GLN A O 1
ATOM 588 N N . ASP A 1 77 ? -4.367 6.84 0.806 1 96.88 77 ASP A N 1
ATOM 589 C CA . ASP A 1 77 ? -4.016 8.25 0.733 1 96.88 77 ASP A CA 1
ATOM 590 C C . ASP A 1 77 ? -2.809 8.562 1.617 1 96.88 77 ASP A C 1
ATOM 592 O O . ASP A 1 77 ? -1.948 9.359 1.244 1 96.88 77 ASP A O 1
ATOM 596 N N . ASN A 1 78 ? -2.764 7.918 2.768 1 98.25 78 ASN A N 1
ATOM 597 C CA . ASN A 1 78 ? -1.607 8.094 3.641 1 98.25 78 ASN A CA 1
ATOM 598 C C . ASN A 1 78 ? -0.331 7.566 2.994 1 98.25 78 ASN A C 1
ATOM 600 O O . ASN A 1 78 ? 0.71 8.227 3.035 1 98.25 78 ASN A O 1
ATOM 604 N N . THR A 1 79 ? -0.469 6.422 2.4 1 97.44 79 THR A N 1
ATOM 605 C CA . THR A 1 79 ? 0.675 5.832 1.715 1 97.44 79 THR A CA 1
ATOM 606 C C . THR A 1 79 ? 1.095 6.691 0.526 1 97.44 79 THR A C 1
ATOM 608 O O . THR A 1 79 ? 2.287 6.926 0.314 1 97.44 79 THR A O 1
ATOM 611 N N . ASP A 1 80 ? 0.106 7.191 -0.226 1 96.44 80 ASP A N 1
ATOM 612 C CA . ASP A 1 80 ? 0.39 8.062 -1.361 1 96.44 80 ASP A CA 1
ATOM 613 C C . ASP A 1 80 ? 1.155 9.312 -0.917 1 96.44 80 ASP A C 1
ATOM 615 O O . ASP A 1 80 ? 2.07 9.758 -1.608 1 96.44 80 ASP A O 1
ATOM 619 N N . ARG A 1 81 ? 0.744 9.797 0.169 1 97.56 81 ARG A N 1
ATOM 620 C CA . ARG A 1 81 ? 1.395 11 0.681 1 97.56 81 ARG A CA 1
ATOM 621 C C . ARG A 1 81 ? 2.846 10.719 1.054 1 97.56 81 ARG A C 1
ATOM 623 O O . ARG A 1 81 ? 3.742 11.492 0.701 1 97.56 81 ARG A O 1
ATOM 630 N N . GLN A 1 82 ? 3.1 9.625 1.716 1 97.44 82 GLN A N 1
ATOM 631 C CA . GLN A 1 82 ? 4.477 9.25 2.023 1 97.44 82 GLN A CA 1
ATOM 632 C C . GLN A 1 82 ? 5.305 9.109 0.75 1 97.44 82 GLN A C 1
ATOM 634 O O . GLN A 1 82 ? 6.445 9.578 0.691 1 97.44 82 GLN A O 1
ATOM 639 N N . ASN A 1 83 ? 4.742 8.539 -0.209 1 95.62 83 ASN A N 1
ATOM 640 C CA . ASN A 1 83 ? 5.445 8.336 -1.472 1 95.62 83 ASN A CA 1
ATOM 641 C C . ASN A 1 83 ? 5.715 9.664 -2.182 1 95.62 83 ASN A C 1
ATOM 643 O O . ASN A 1 83 ? 6.73 9.812 -2.857 1 95.62 83 ASN A O 1
ATOM 647 N N . SER A 1 84 ? 4.809 10.586 -2.068 1 95.5 84 SER A N 1
ATOM 648 C CA . SER A 1 84 ? 5.035 11.906 -2.654 1 95.5 84 SER A CA 1
ATOM 649 C C . SER A 1 84 ? 6.234 12.594 -2.012 1 95.5 84 SER A C 1
ATOM 651 O O . SER A 1 84 ? 6.945 13.359 -2.67 1 95.5 84 SER A O 1
ATOM 653 N N . TYR A 1 85 ? 6.453 12.305 -0.725 1 96.62 85 TYR A N 1
ATOM 654 C CA . TYR A 1 85 ? 7.672 12.789 -0.089 1 96.62 85 TYR A CA 1
ATOM 655 C C . TYR A 1 85 ? 8.891 12.039 -0.6 1 96.62 85 TYR A C 1
ATOM 657 O O . TYR A 1 85 ? 9.969 12.625 -0.769 1 96.62 85 TYR A O 1
ATOM 665 N N . ARG A 1 86 ? 8.773 10.711 -0.781 1 93.81 86 ARG A N 1
ATOM 666 C CA . ARG A 1 86 ? 9.875 9.938 -1.336 1 93.81 86 ARG A CA 1
ATOM 667 C C . ARG A 1 86 ? 10.375 10.547 -2.637 1 93.81 86 ARG A C 1
ATOM 669 O O . ARG A 1 86 ? 11.586 10.68 -2.84 1 93.81 86 ARG A O 1
ATOM 676 N N . ASN A 1 87 ? 9.453 10.898 -3.484 1 90.06 87 ASN A N 1
ATOM 677 C CA . ASN A 1 87 ? 9.797 11.531 -4.754 1 90.06 87 ASN A CA 1
ATOM 678 C C . ASN A 1 87 ? 10.508 12.867 -4.543 1 90.06 87 ASN A C 1
ATOM 680 O O . ASN A 1 87 ? 11.516 13.148 -5.191 1 90.06 87 ASN A O 1
ATOM 684 N N . ALA A 1 88 ? 9.953 13.609 -3.629 1 92.31 88 ALA A N 1
ATOM 685 C CA . ALA A 1 88 ? 10.516 14.922 -3.334 1 92.31 88 ALA A CA 1
ATOM 686 C C . ALA A 1 88 ? 11.945 14.797 -2.805 1 92.31 88 ALA A C 1
ATOM 688 O O . ALA A 1 88 ? 12.812 15.602 -3.137 1 92.31 88 ALA A O 1
ATOM 689 N N . PHE A 1 89 ? 12.18 13.773 -2.006 1 93.62 89 PHE A N 1
ATOM 690 C CA . PHE A 1 89 ? 13.477 13.57 -1.372 1 93.62 89 PHE A CA 1
ATOM 691 C C . PHE A 1 89 ? 14.391 12.742 -2.27 1 93.62 89 PHE A C 1
ATOM 693 O O . PHE A 1 89 ? 15.547 12.492 -1.922 1 93.62 89 PHE A O 1
ATOM 700 N N . HIS A 1 90 ? 13.898 12.32 -3.404 1 89.75 90 HIS A N 1
ATOM 701 C CA . HIS A 1 90 ? 14.617 11.438 -4.312 1 89.75 90 HIS A CA 1
ATOM 702 C C . HIS A 1 90 ? 15.141 10.203 -3.59 1 89.75 90 HIS A C 1
ATOM 704 O O . HIS A 1 90 ? 16.281 9.797 -3.787 1 89.75 90 HIS A O 1
ATOM 710 N N . ALA A 1 91 ? 14.312 9.789 -2.678 1 89.81 91 ALA A N 1
ATOM 711 C CA . ALA A 1 91 ? 14.664 8.602 -1.901 1 89.81 91 ALA A CA 1
ATOM 712 C C . ALA A 1 91 ? 14.375 7.328 -2.686 1 89.81 91 ALA A C 1
ATOM 714 O O . ALA A 1 91 ? 13.477 7.305 -3.533 1 89.81 91 ALA A O 1
ATOM 715 N N . LYS A 1 92 ? 15.086 6.27 -2.338 1 83.31 92 LYS A N 1
ATOM 716 C CA . LYS A 1 92 ? 14.953 5.016 -3.072 1 83.31 92 LYS A CA 1
ATOM 717 C C . LYS A 1 92 ? 13.992 4.062 -2.365 1 83.31 92 LYS A C 1
ATOM 719 O O . LYS A 1 92 ? 13.648 3.012 -2.904 1 83.31 92 LYS A O 1
ATOM 724 N N . MET A 1 93 ? 13.641 4.488 -1.155 1 85.19 93 MET A N 1
ATOM 725 C CA . MET A 1 93 ? 12.789 3.605 -0.371 1 85.19 93 MET A CA 1
ATOM 726 C C . MET A 1 93 ? 11.891 4.406 0.571 1 85.19 93 MET A C 1
ATOM 728 O O . MET A 1 93 ? 12.172 5.574 0.853 1 85.19 93 MET A O 1
ATOM 732 N N . ILE A 1 94 ? 10.867 3.809 0.916 1 89.88 94 ILE A N 1
ATOM 733 C CA . ILE A 1 94 ? 10.078 4.301 2.043 1 89.88 94 ILE A CA 1
ATOM 734 C C . ILE A 1 94 ? 10.18 3.316 3.207 1 89.88 94 ILE A C 1
ATOM 736 O O . ILE A 1 94 ? 10.469 2.135 3.006 1 89.88 94 ILE A O 1
ATOM 740 N N . TYR A 1 95 ? 9.984 3.869 4.426 1 93.81 95 TYR A N 1
ATOM 741 C CA . TYR A 1 95 ? 10.133 3.047 5.621 1 93.81 95 TYR A CA 1
ATOM 742 C C . TYR A 1 95 ? 9.281 3.586 6.766 1 93.81 95 TYR A C 1
ATOM 744 O O . TYR A 1 95 ? 8.742 4.691 6.68 1 93.81 95 TYR A O 1
ATOM 752 N N . THR A 1 96 ? 9 2.738 7.703 1 96.5 96 THR A N 1
ATOM 753 C CA . THR A 1 96 ? 8.375 3.127 8.961 1 96.5 96 THR A CA 1
ATOM 754 C C . THR A 1 96 ? 9.219 2.678 10.148 1 96.5 96 THR A C 1
ATOM 756 O O . THR A 1 96 ? 9.953 1.692 10.055 1 96.5 96 THR A O 1
ATOM 759 N N . PRO A 1 97 ? 9.172 3.375 11.328 1 98.19 97 PRO A N 1
ATOM 760 C CA . PRO A 1 97 ? 8.531 4.684 11.469 1 98.19 97 PRO A CA 1
ATOM 761 C C . PRO A 1 97 ? 9.359 5.812 10.844 1 98.19 97 PRO A C 1
ATOM 763 O O . PRO A 1 97 ? 10.578 5.84 10.992 1 98.19 97 PRO A O 1
ATOM 766 N N . GLN A 1 98 ? 8.719 6.625 10.109 1 98.44 98 GLN A N 1
ATOM 767 C CA . GLN A 1 98 ? 9.344 7.781 9.477 1 98.44 98 GLN A CA 1
ATOM 768 C C . GLN A 1 98 ? 8.688 9.086 9.93 1 98.44 98 GLN A C 1
ATOM 770 O O . GLN A 1 98 ? 7.461 9.195 9.945 1 98.44 98 GLN A O 1
ATOM 775 N N . ALA A 1 99 ? 9.516 10.062 10.32 1 98.69 99 ALA A N 1
ATOM 776 C CA . ALA A 1 99 ? 9.039 11.398 10.695 1 98.69 99 ALA A CA 1
ATOM 777 C C . ALA A 1 99 ? 9.406 12.43 9.633 1 98.69 99 ALA A C 1
ATOM 779 O O . ALA A 1 99 ? 10.547 12.461 9.156 1 98.69 99 ALA A O 1
ATOM 780 N N . ILE A 1 100 ? 8.453 13.188 9.242 1 98.62 100 ILE A N 1
ATOM 781 C CA . ILE A 1 100 ? 8.672 14.312 8.336 1 98.62 100 ILE A CA 1
ATOM 782 C C . ILE A 1 100 ? 8.352 15.617 9.062 1 98.62 100 ILE A C 1
ATOM 784 O O . ILE A 1 100 ? 7.293 15.758 9.672 1 98.62 100 ILE A O 1
ATOM 788 N N . ILE A 1 101 ? 9.25 16.594 9.016 1 98.62 101 ILE A N 1
ATOM 789 C CA . ILE A 1 101 ? 9.086 17.875 9.695 1 98.62 101 ILE A CA 1
ATOM 790 C C . ILE A 1 101 ? 8.883 18.984 8.672 1 98.62 101 ILE A C 1
ATOM 792 O O . ILE A 1 101 ? 9.719 19.203 7.801 1 98.62 101 ILE A O 1
ATOM 796 N N . ASN A 1 102 ? 7.75 19.656 8.75 1 98.44 102 ASN A N 1
ATOM 797 C CA . ASN A 1 102 ? 7.367 20.781 7.906 1 98.44 102 ASN A CA 1
ATOM 798 C C . ASN A 1 102 ? 7.469 20.438 6.426 1 98.44 102 ASN A C 1
ATOM 800 O O . ASN A 1 102 ? 7.781 21.297 5.602 1 98.44 102 ASN A O 1
ATOM 804 N N . GLY A 1 103 ? 7.332 19.156 6.121 1 98.12 103 GLY A N 1
ATOM 805 C CA . GLY A 1 103 ? 7.414 18.703 4.738 1 98.12 103 GLY A CA 1
ATOM 806 C C . GLY A 1 103 ? 8.789 18.906 4.125 1 98.12 103 GLY A C 1
ATOM 807 O O . GLY A 1 103 ? 8.953 18.781 2.912 1 98.12 103 GLY A O 1
ATOM 808 N N . ALA A 1 104 ? 9.805 19.172 4.938 1 96.94 104 ALA A N 1
ATOM 809 C CA . ALA A 1 104 ? 11.07 19.641 4.391 1 96.94 104 ALA A CA 1
ATOM 810 C C . ALA A 1 104 ? 12.195 18.656 4.699 1 96.94 104 ALA A C 1
ATOM 812 O O . ALA A 1 104 ? 13.125 18.5 3.904 1 96.94 104 ALA A O 1
ATOM 813 N N . VAL A 1 105 ? 12.188 18.078 5.863 1 97.31 105 VAL A N 1
ATOM 814 C CA . VAL A 1 105 ? 13.242 17.172 6.297 1 97.31 105 VAL A CA 1
ATOM 815 C C . VAL A 1 105 ? 12.625 15.953 6.984 1 97.31 105 VAL A C 1
ATOM 817 O O . VAL A 1 105 ? 11.453 15.977 7.359 1 97.31 105 VAL A O 1
ATOM 820 N N . GLU A 1 106 ? 13.438 14.922 7.07 1 97.31 106 GLU A N 1
ATOM 821 C CA . GLU A 1 106 ? 12.922 13.695 7.676 1 97.31 106 GLU A CA 1
ATOM 822 C C . GLU A 1 106 ? 13.891 13.148 8.719 1 97.31 106 GLU A C 1
ATOM 824 O O . GLU A 1 106 ? 15.047 13.57 8.789 1 97.31 106 GLU A O 1
ATOM 829 N N . ALA A 1 107 ? 13.367 12.328 9.617 1 97.75 107 ALA A N 1
ATOM 830 C CA . ALA A 1 107 ? 14.117 11.57 10.625 1 97.75 107 ALA A CA 1
ATOM 831 C C . ALA A 1 107 ? 13.43 10.25 10.938 1 97.75 107 ALA A C 1
ATOM 833 O O . ALA A 1 107 ? 12.273 10.039 10.562 1 97.75 107 ALA A O 1
ATOM 834 N N . ASN A 1 108 ? 14.281 9.344 11.539 1 97.56 108 ASN A N 1
ATOM 835 C CA . ASN A 1 108 ? 13.641 8.156 12.086 1 97.56 108 ASN A CA 1
ATOM 836 C C . ASN A 1 108 ? 12.656 8.508 13.195 1 97.56 108 ASN A C 1
ATOM 838 O O . ASN A 1 108 ? 12.984 9.266 14.109 1 97.56 108 ASN A O 1
ATOM 842 N N . GLY A 1 109 ? 11.5 7.957 13.133 1 98 109 GLY A N 1
ATOM 843 C CA . GLY A 1 109 ? 10.445 8.281 14.078 1 98 109 GLY A CA 1
ATOM 844 C C . GLY A 1 109 ? 10.797 7.93 15.516 1 98 109 GLY A C 1
ATOM 845 O O . GLY A 1 109 ? 10.18 8.43 16.453 1 98 109 GLY A O 1
ATOM 846 N N . ARG A 1 110 ? 11.758 7.105 15.648 1 97.94 110 ARG A N 1
ATOM 847 C CA . ARG A 1 110 ? 12.156 6.695 17 1 97.94 110 ARG A CA 1
ATOM 848 C C . ARG A 1 110 ? 13.18 7.664 17.578 1 97.94 110 ARG A C 1
ATOM 850 O O . ARG A 1 110 ? 13.461 7.621 18.781 1 97.94 110 ARG A O 1
ATOM 857 N N . ASN A 1 111 ? 13.719 8.477 16.75 1 98.19 111 ASN A N 1
ATOM 858 C CA . ASN A 1 111 ? 14.805 9.344 17.188 1 98.19 111 ASN A CA 1
ATOM 859 C C . ASN A 1 111 ? 14.289 10.695 17.672 1 98.19 111 ASN A C 1
ATOM 861 O O . ASN A 1 111 ? 14.375 11.688 16.953 1 98.19 111 ASN A O 1
ATOM 865 N N . GLY A 1 112 ? 13.914 10.711 18.938 1 97.62 112 GLY A N 1
ATOM 866 C CA . GLY A 1 112 ? 13.344 11.922 19.516 1 97.62 112 GLY A CA 1
ATOM 867 C C . GLY A 1 112 ? 14.289 13.109 19.469 1 97.62 112 GLY A C 1
ATOM 868 O O . GLY A 1 112 ? 13.867 14.234 19.203 1 97.62 112 GLY A O 1
ATOM 869 N N . ALA A 1 113 ? 15.523 12.859 19.703 1 97.94 113 ALA A N 1
ATOM 870 C CA . ALA A 1 113 ? 16.516 13.938 19.719 1 97.94 113 ALA A CA 1
ATOM 871 C C . ALA A 1 113 ? 16.641 14.578 18.328 1 97.94 113 ALA A C 1
ATOM 873 O O . ALA A 1 113 ? 16.656 15.805 18.203 1 97.94 113 ALA A O 1
ATOM 874 N N . ALA A 1 114 ? 16.719 13.742 17.312 1 98.31 114 ALA A N 1
ATOM 875 C CA . ALA A 1 114 ? 16.812 14.25 15.945 1 98.31 114 ALA A CA 1
ATOM 876 C C . ALA A 1 114 ? 15.547 15.016 15.562 1 98.31 114 ALA A C 1
ATOM 878 O O . ALA A 1 114 ? 15.617 16.078 14.93 1 98.31 114 ALA A O 1
ATOM 879 N N . ILE A 1 115 ? 14.406 14.547 15.953 1 98.25 115 ILE A N 1
ATOM 880 C CA . ILE A 1 115 ? 13.133 15.18 15.648 1 98.25 115 ILE A CA 1
ATOM 881 C C . ILE A 1 115 ? 13.07 16.562 16.312 1 98.25 115 ILE A C 1
ATOM 883 O O . ILE A 1 115 ? 12.758 17.547 15.648 1 98.25 115 ILE A O 1
ATOM 887 N N . ASN A 1 116 ? 13.453 16.609 17.547 1 97.5 116 ASN A N 1
ATOM 888 C CA . ASN A 1 116 ? 13.422 17.875 18.266 1 97.5 116 ASN A CA 1
ATOM 889 C C . ASN A 1 116 ? 14.367 18.906 17.641 1 97.5 116 ASN A C 1
ATOM 891 O O . ASN A 1 116 ? 14.031 20.078 17.531 1 97.5 116 ASN A O 1
ATOM 895 N N . ALA A 1 117 ? 15.508 18.422 17.281 1 97.81 117 ALA A N 1
ATOM 896 C CA . ALA A 1 117 ? 16.469 19.312 16.656 1 97.81 117 ALA A CA 1
ATOM 897 C C . ALA A 1 117 ? 15.93 19.891 15.352 1 97.81 117 ALA A C 1
ATOM 899 O O . ALA A 1 117 ? 16.125 21.062 15.047 1 97.81 117 ALA A O 1
ATOM 900 N N . LYS A 1 118 ? 15.281 19.078 14.664 1 97.38 118 LYS A N 1
ATOM 901 C CA . LYS A 1 118 ? 14.758 19.484 13.367 1 97.38 118 LYS A CA 1
ATOM 902 C C . LYS A 1 118 ? 13.539 20.391 13.531 1 97.38 118 LYS A C 1
ATOM 904 O O . LYS A 1 118 ? 13.336 21.312 12.734 1 97.38 118 LYS A O 1
ATOM 909 N N . ILE A 1 119 ? 12.734 20.156 14.508 1 96.5 119 ILE A N 1
ATOM 910 C CA . ILE A 1 119 ? 11.617 21.047 14.82 1 96.5 119 ILE A CA 1
ATOM 911 C C . ILE A 1 119 ? 12.141 22.438 15.172 1 96.5 119 ILE A C 1
ATOM 913 O O . ILE A 1 119 ? 11.609 23.438 14.695 1 96.5 119 ILE A O 1
ATOM 917 N N . ALA A 1 120 ? 13.188 22.484 15.945 1 95.12 120 ALA A N 1
ATOM 918 C CA . ALA A 1 120 ? 13.773 23.75 16.375 1 95.12 120 ALA A CA 1
ATOM 919 C C . ALA A 1 120 ? 14.367 24.516 15.195 1 95.12 120 ALA A C 1
ATOM 921 O O . ALA A 1 120 ? 14.344 25.75 15.172 1 95.12 120 ALA A O 1
ATOM 922 N N . ALA A 1 121 ? 14.812 23.781 14.195 1 93.06 121 ALA A N 1
ATOM 923 C CA . ALA A 1 121 ? 15.539 24.391 13.07 1 93.06 121 ALA A CA 1
ATOM 924 C C . ALA A 1 121 ? 14.578 24.828 11.977 1 93.06 121 ALA A C 1
ATOM 926 O O . ALA A 1 121 ? 14.961 25.562 11.062 1 93.06 121 ALA A O 1
ATOM 927 N N . ASN A 1 122 ? 13.367 24.359 12.016 1 87.81 122 ASN A N 1
ATOM 928 C CA . ASN A 1 122 ? 12.406 24.625 10.953 1 87.81 122 ASN A CA 1
ATOM 929 C C . ASN A 1 122 ? 11.133 25.266 11.492 1 87.81 122 ASN A C 1
ATOM 931 O O . ASN A 1 122 ? 10.469 24.719 12.359 1 87.81 122 ASN A O 1
ATOM 935 N N . LYS A 1 123 ? 10.844 26.469 10.977 1 90.12 123 LYS A N 1
ATOM 936 C CA . LYS A 1 123 ? 9.68 27.203 11.484 1 90.12 123 LYS A CA 1
ATOM 937 C C . LYS A 1 123 ? 8.727 27.562 10.352 1 90.12 123 LYS A C 1
ATOM 939 O O . LYS A 1 123 ? 9.156 27.812 9.219 1 90.12 123 LYS A O 1
ATOM 944 N N . LEU A 1 124 ? 7.523 27.594 10.68 1 95.31 124 LEU A N 1
ATOM 945 C CA . LEU A 1 124 ? 6.488 28.078 9.773 1 95.31 124 LEU A CA 1
ATOM 946 C C . LEU A 1 124 ? 6.434 29.594 9.781 1 95.31 124 LEU A C 1
ATOM 948 O O . LEU A 1 124 ? 6.766 30.234 10.789 1 95.31 124 LEU A O 1
ATOM 952 N N . ASP A 1 125 ? 5.996 30.172 8.625 1 94.31 125 ASP A N 1
ATOM 953 C CA . ASP A 1 125 ? 6.148 31.609 8.547 1 94.31 125 ASP A CA 1
ATOM 954 C C . ASP A 1 125 ? 4.824 32.281 8.18 1 94.31 125 ASP A C 1
ATOM 956 O O . ASP A 1 125 ? 4.742 33.531 8.117 1 94.31 125 ASP A O 1
ATOM 960 N N . VAL A 1 126 ? 3.824 31.531 7.91 1 97.06 126 VAL A N 1
ATOM 961 C CA . VAL A 1 126 ? 2.527 32.094 7.57 1 97.06 126 VAL A CA 1
ATOM 962 C C . VAL A 1 126 ? 1.522 31.812 8.68 1 97.06 126 VAL A C 1
ATOM 964 O O . VAL A 1 126 ? 1.3 30.656 9.039 1 97.06 126 VAL A O 1
ATOM 967 N N . PRO A 1 127 ? 0.932 32.844 9.242 1 96.44 127 PRO A N 1
ATOM 968 C CA . PRO A 1 127 ? -0.059 32.594 10.289 1 96.44 127 PRO A CA 1
ATOM 969 C C . PRO A 1 127 ? -1.326 31.922 9.758 1 96.44 127 PRO A C 1
ATOM 971 O O . PRO A 1 127 ? -1.882 32.344 8.75 1 96.44 127 PRO A O 1
ATOM 974 N N . VAL A 1 128 ? -1.724 30.875 10.359 1 97.5 128 VAL A N 1
ATOM 975 C CA . VAL A 1 128 ? -2.965 30.172 10.07 1 97.5 128 VAL A CA 1
ATOM 976 C C . VAL A 1 128 ? -3.73 29.922 11.367 1 97.5 128 VAL A C 1
ATOM 978 O O . VAL A 1 128 ? -3.127 29.641 12.406 1 97.5 128 VAL A O 1
ATOM 981 N N . SER A 1 129 ? -5.047 30.031 11.305 1 96.75 129 SER A N 1
ATOM 982 C CA . SER A 1 129 ? -5.879 29.719 12.461 1 96.75 129 SER A CA 1
ATOM 983 C C . SER A 1 129 ? -7.188 29.047 12.031 1 96.75 129 SER A C 1
ATOM 985 O O . SER A 1 129 ? -7.637 29.234 10.898 1 96.75 129 SER A O 1
ATOM 987 N N . ILE A 1 130 ? -7.703 28.234 12.867 1 96.25 130 ILE A N 1
ATOM 988 C CA . ILE A 1 130 ? -9.023 27.641 12.719 1 96.25 130 ILE A CA 1
ATOM 989 C C . ILE A 1 130 ? -9.883 27.953 13.938 1 96.25 130 ILE A C 1
ATOM 991 O O . ILE A 1 130 ? -9.461 27.734 15.078 1 96.25 130 ILE A O 1
ATOM 995 N N . GLN A 1 131 ? -11.086 28.453 13.664 1 95.25 131 GLN A N 1
ATOM 996 C CA . GLN A 1 131 ? -12.008 28.766 14.758 1 95.25 131 GLN A CA 1
ATOM 997 C C . GLN A 1 131 ? -13.414 28.25 14.445 1 95.25 131 GLN A C 1
ATOM 999 O O . GLN A 1 131 ? -13.859 28.312 13.297 1 95.25 131 GLN A O 1
ATOM 1004 N N . GLN A 1 132 ? -14 27.719 15.422 1 94.25 132 GLN A N 1
ATOM 1005 C CA . GLN A 1 132 ? -15.414 27.391 15.289 1 94.25 132 GLN A CA 1
ATOM 1006 C C . GLN A 1 132 ? -16.297 28.594 15.57 1 94.25 132 GLN A C 1
ATOM 1008 O O . GLN A 1 132 ? -16.188 29.219 16.625 1 94.25 132 GLN A O 1
ATOM 1013 N N . LEU A 1 133 ? -17.125 28.828 14.633 1 93.81 133 LEU A N 1
ATOM 1014 C CA . LEU A 1 133 ? -18.062 29.922 14.773 1 93.81 133 LEU A CA 1
ATOM 1015 C C . LEU A 1 133 ? -19.359 29.469 15.453 1 93.81 133 LEU A C 1
ATOM 1017 O O . LEU A 1 133 ? -19.625 28.266 15.539 1 93.81 133 LEU A O 1
ATOM 1021 N N . ASN A 1 134 ? -20.172 30.391 15.797 1 91.62 134 ASN A N 1
ATOM 1022 C CA . ASN A 1 134 ? -21.375 30.109 16.562 1 91.62 134 ASN A CA 1
ATOM 1023 C C . ASN A 1 134 ? -22.438 29.391 15.727 1 91.62 134 ASN A C 1
ATOM 1025 O O . ASN A 1 134 ? -23.297 28.688 16.266 1 91.62 134 ASN A O 1
ATOM 1029 N N . ASP A 1 135 ? -22.312 29.531 14.547 1 92 135 ASP A N 1
ATOM 1030 C CA . ASP A 1 135 ? -23.344 28.984 13.688 1 92 135 ASP A CA 1
ATOM 1031 C C . ASP A 1 135 ? -22.953 27.594 13.172 1 92 135 ASP A C 1
ATOM 1033 O O . ASP A 1 135 ? -23.562 27.078 12.242 1 92 135 ASP A O 1
ATOM 1037 N N . GLY A 1 136 ? -21.906 27.062 13.688 1 90.12 136 GLY A N 1
ATOM 1038 C CA . GLY A 1 136 ? -21.547 25.688 13.352 1 90.12 136 GLY A CA 1
ATOM 1039 C C . GLY A 1 136 ? -20.516 25.609 12.234 1 90.12 136 GLY A C 1
ATOM 1040 O O . GLY A 1 136 ? -20.172 24.516 11.789 1 90.12 136 GLY A O 1
ATOM 1041 N N . ARG A 1 137 ? -20.062 26.703 11.844 1 94.25 137 ARG A N 1
ATOM 1042 C CA . ARG A 1 137 ? -19.031 26.719 10.805 1 94.25 137 ARG A CA 1
ATOM 1043 C C . ARG A 1 137 ? -17.641 26.75 11.414 1 94.25 137 ARG A C 1
ATOM 1045 O O . ARG A 1 137 ? -17.438 27.266 12.516 1 94.25 137 ARG A O 1
ATOM 1052 N N . LEU A 1 138 ? -16.734 26.062 10.758 1 96.06 138 LEU A N 1
ATOM 1053 C CA . LEU A 1 138 ? -15.305 26.25 11 1 96.06 138 LEU A CA 1
ATOM 1054 C C . LEU A 1 138 ? -14.734 27.312 10.055 1 96.06 138 LEU A C 1
ATOM 1056 O O . LEU A 1 138 ? -14.938 27.234 8.844 1 96.06 138 LEU A O 1
ATOM 1060 N N . SER A 1 139 ? -14.117 28.297 10.68 1 97.44 139 SER A N 1
ATOM 1061 C CA . SER A 1 139 ? -13.469 29.344 9.898 1 97.44 139 SER A CA 1
ATOM 1062 C C . SER A 1 139 ? -11.953 29.172 9.891 1 97.44 139 SER A C 1
ATOM 1064 O O . SER A 1 139 ? -11.32 29.172 10.945 1 97.44 139 SER A O 1
ATOM 1066 N N . ILE A 1 140 ? -11.414 29 8.703 1 97.62 140 ILE A N 1
ATOM 1067 C CA . ILE A 1 140 ? -9.969 28.922 8.508 1 97.62 140 ILE A CA 1
ATOM 1068 C C . ILE A 1 140 ? -9.453 30.25 7.969 1 97.62 140 ILE A C 1
ATOM 1070 O O . ILE A 1 140 ? -9.844 30.688 6.883 1 97.62 140 ILE A O 1
ATOM 1074 N N . ASP A 1 141 ? -8.609 30.875 8.758 1 98.06 141 ASP A N 1
ATOM 1075 C CA . ASP A 1 141 ? -8 32.125 8.359 1 98.06 141 ASP A CA 1
ATOM 1076 C C . ASP A 1 141 ? -6.512 31.969 8.07 1 98.06 141 ASP A C 1
ATOM 1078 O O . ASP A 1 141 ? -5.758 31.5 8.93 1 98.06 141 ASP A O 1
ATOM 1082 N N . ILE A 1 142 ? -6.094 32.312 6.863 1 98.12 142 ILE A N 1
ATOM 1083 C CA . ILE A 1 142 ? -4.707 32.25 6.422 1 98.12 142 ILE A CA 1
ATOM 1084 C C . ILE A 1 142 ? -4.18 33.656 6.164 1 98.12 142 ILE A C 1
ATOM 1086 O O . ILE A 1 142 ? -4.805 34.438 5.438 1 98.12 142 ILE A O 1
ATOM 1090 N N . GLY A 1 143 ? -3.084 33.969 6.754 1 97.94 143 GLY A N 1
ATOM 1091 C CA . GLY A 1 143 ? -2.523 35.312 6.621 1 97.94 143 GLY A CA 1
ATOM 1092 C C . GLY A 1 143 ? -1.718 35.5 5.348 1 97.94 143 GLY A C 1
ATOM 1093 O O . GLY A 1 143 ? -1.632 34.594 4.523 1 97.94 143 GLY A O 1
ATOM 1094 N N . ALA A 1 144 ? -1.225 36.75 5.184 1 97.88 144 ALA A N 1
ATOM 1095 C CA . ALA A 1 144 ? -0.331 37.062 4.07 1 97.88 144 ALA A CA 1
ATOM 1096 C C . ALA A 1 144 ? 1.07 36.5 4.328 1 97.88 144 ALA A C 1
ATOM 1098 O O . ALA A 1 144 ? 1.433 36.219 5.469 1 97.88 144 ALA A O 1
ATOM 1099 N N . GLY A 1 145 ? 1.805 36.25 3.33 1 96.69 145 GLY A N 1
ATOM 1100 C CA . GLY A 1 145 ? 3.188 35.812 3.389 1 96.69 145 GLY A CA 1
ATOM 1101 C C . GLY A 1 145 ? 3.881 35.812 2.039 1 96.69 145 GLY A C 1
ATOM 1102 O O . GLY A 1 145 ? 3.27 36.188 1.028 1 96.69 145 GLY A O 1
ATOM 1103 N N . LYS A 1 146 ? 5.125 35.531 2.092 1 95.69 146 LYS A N 1
ATOM 1104 C CA . LYS A 1 146 ? 5.871 35.438 0.842 1 95.69 146 LYS A CA 1
ATOM 1105 C C . LYS A 1 146 ? 5.445 34.219 0.028 1 95.69 146 LYS A C 1
ATOM 1107 O O . LYS A 1 146 ? 5.488 33.094 0.521 1 95.69 146 LYS A O 1
ATOM 1112 N N . LYS A 1 147 ? 5.031 34.5 -1.143 1 93.94 147 LYS A N 1
ATOM 1113 C CA . LYS A 1 147 ? 4.648 33.406 -2.023 1 93.94 147 LYS A CA 1
ATOM 1114 C C . LYS A 1 147 ? 5.879 32.719 -2.607 1 93.94 147 LYS A C 1
ATOM 1116 O O . LYS A 1 147 ? 6.711 33.375 -3.256 1 93.94 147 LYS A O 1
ATOM 1121 N N . PRO A 1 148 ? 5.977 31.438 -2.41 1 95.69 148 PRO A N 1
ATOM 1122 C CA . PRO A 1 148 ? 7.074 30.703 -3.057 1 95.69 148 PRO A CA 1
ATOM 1123 C C . PRO A 1 148 ? 6.848 30.516 -4.555 1 95.69 148 PRO A C 1
ATOM 1125 O O . PRO A 1 148 ? 5.781 30.859 -5.07 1 95.69 148 PRO A O 1
ATOM 1128 N N . ARG A 1 149 ? 7.922 29.969 -5.219 1 94.88 149 ARG A N 1
ATOM 1129 C CA . ARG A 1 149 ? 7.855 29.734 -6.656 1 94.88 149 ARG A CA 1
ATOM 1130 C C . ARG A 1 149 ? 6.852 28.641 -6.984 1 94.88 149 ARG A C 1
ATOM 1132 O O . ARG A 1 149 ? 6.059 28.766 -7.918 1 94.88 149 ARG A O 1
ATOM 1139 N N . ASP A 1 150 ? 6.918 27.562 -6.199 1 96.5 150 ASP A N 1
ATOM 1140 C CA . ASP A 1 150 ? 6 26.453 -6.434 1 96.5 150 ASP A CA 1
ATOM 1141 C C . ASP A 1 150 ? 4.598 26.781 -5.926 1 96.5 150 ASP A C 1
ATOM 1143 O O . ASP A 1 150 ? 4.441 27.578 -4.992 1 96.5 150 ASP A O 1
ATOM 1147 N N . PRO A 1 151 ? 3.582 26.172 -6.633 1 97.44 151 PRO A N 1
ATOM 1148 C CA . PRO A 1 151 ? 2.229 26.344 -6.102 1 97.44 151 PRO A CA 1
ATOM 1149 C C . PRO A 1 151 ? 2.094 25.875 -4.656 1 97.44 151 PRO A C 1
ATOM 1151 O O . PRO A 1 151 ? 2.734 24.891 -4.262 1 97.44 151 PRO A O 1
ATOM 1154 N N . VAL A 1 152 ? 1.252 26.578 -3.926 1 98.25 152 VAL A N 1
ATOM 1155 C CA . VAL A 1 152 ? 0.997 26.219 -2.535 1 98.25 152 VAL A CA 1
ATOM 1156 C C . VAL A 1 152 ? -0.452 25.766 -2.373 1 98.25 152 VAL A C 1
ATOM 1158 O O . VAL A 1 152 ? -1.381 26.547 -2.607 1 98.25 152 VAL A O 1
ATOM 1161 N N . HIS A 1 153 ? -0.611 24.531 -1.956 1 98.12 153 HIS A N 1
ATOM 1162 C CA . HIS A 1 153 ? -1.938 23.969 -1.723 1 98.12 153 HIS A CA 1
ATOM 1163 C C . HIS A 1 153 ? -2.361 24.141 -0.268 1 98.12 153 HIS A C 1
ATOM 1165 O O . HIS A 1 153 ? -1.527 24.094 0.638 1 98.12 153 HIS A O 1
ATOM 1171 N N . VAL A 1 154 ? -3.643 24.422 -0.079 1 98.62 154 VAL A N 1
ATOM 1172 C CA . VAL A 1 154 ? -4.262 24.344 1.239 1 98.62 154 VAL A CA 1
ATOM 1173 C C . VAL A 1 154 ? -4.805 22.922 1.464 1 98.62 154 VAL A C 1
ATOM 1175 O O . VAL A 1 154 ? -5.82 22.547 0.881 1 98.62 154 VAL A O 1
ATOM 1178 N N . VAL A 1 155 ? -4.109 22.219 2.312 1 98.5 155 VAL A N 1
ATOM 1179 C CA . VAL A 1 155 ? -4.445 20.812 2.525 1 98.5 155 VAL A CA 1
ATOM 1180 C C . VAL A 1 155 ? -5.137 20.656 3.877 1 98.5 155 VAL A C 1
ATOM 1182 O O . VAL A 1 155 ? -4.648 21.141 4.895 1 98.5 155 VAL A O 1
ATOM 1185 N N . LEU A 1 156 ? -6.234 19.969 3.875 1 98.56 156 LEU A N 1
ATOM 1186 C CA . LEU A 1 156 ? -7.027 19.688 5.066 1 98.56 156 LEU A CA 1
ATOM 1187 C C . LEU A 1 156 ? -6.922 18.203 5.453 1 98.56 156 LEU A C 1
ATOM 1189 O O . LEU A 1 156 ? -7.105 17.328 4.613 1 98.56 156 LEU A O 1
ATOM 1193 N N . PHE A 1 157 ? -6.566 17.938 6.691 1 98.69 157 PHE A N 1
ATOM 1194 C CA . PHE A 1 157 ? -6.539 16.609 7.262 1 98.69 157 PHE A CA 1
ATOM 1195 C C . PHE A 1 157 ? -7.668 16.422 8.266 1 98.69 157 PHE A C 1
ATOM 1197 O O . PHE A 1 157 ? -7.863 17.25 9.148 1 98.69 157 PHE A O 1
ATOM 1204 N N . TYR A 1 158 ? -8.391 15.352 8.109 1 98.56 158 TYR A N 1
ATOM 1205 C CA . TYR A 1 158 ? -9.312 14.906 9.156 1 98.56 158 TYR A CA 1
ATOM 1206 C C . TYR A 1 158 ? -8.68 13.82 10.016 1 98.56 158 TYR A C 1
ATOM 1208 O O . TYR A 1 158 ? -8.078 12.875 9.492 1 98.56 158 TYR A O 1
ATOM 1216 N N . PHE A 1 159 ? -8.805 13.992 11.336 1 98.5 159 PHE A N 1
ATOM 1217 C CA . PHE A 1 159 ? -8.102 13.031 12.18 1 98.5 159 PHE A CA 1
ATOM 1218 C C . PHE A 1 159 ? -8.891 12.742 13.445 1 98.5 159 PHE A C 1
ATOM 1220 O O . PHE A 1 159 ? -9.805 13.492 13.797 1 98.5 159 PHE A O 1
ATOM 1227 N N . ARG A 1 160 ? -8.594 11.594 14.047 1 98.06 160 ARG A N 1
ATOM 1228 C CA . ARG A 1 160 ? -9.055 11.242 15.383 1 98.06 160 ARG A CA 1
ATOM 1229 C C . ARG A 1 160 ? -7.961 11.492 16.422 1 98.06 160 ARG A C 1
ATOM 1231 O O . ARG A 1 160 ? -6.816 11.078 16.234 1 98.06 160 ARG A O 1
ATOM 1238 N N . ASP A 1 161 ? -8.312 12.109 17.5 1 97.06 161 ASP A N 1
ATOM 1239 C CA . ASP A 1 161 ? -7.359 12.516 18.531 1 97.06 161 ASP A CA 1
ATOM 1240 C C . ASP A 1 161 ? -6.688 11.305 19.172 1 97.06 161 ASP A C 1
ATOM 1242 O O . ASP A 1 161 ? -5.516 11.367 19.547 1 97.06 161 ASP A O 1
ATOM 1246 N N . SER A 1 162 ? -7.52 10.281 19.328 1 97.5 162 SER A N 1
ATOM 1247 C CA . SER A 1 162 ? -7 9.086 19.984 1 97.5 162 SER A CA 1
ATOM 1248 C C . SER A 1 162 ? -7.742 7.836 19.516 1 97.5 162 SER A C 1
ATOM 1250 O O . SER A 1 162 ? -8.953 7.871 19.297 1 97.5 162 SER A O 1
ATOM 1252 N N . ALA A 1 163 ? -6.988 6.754 19.266 1 97.5 163 ALA A N 1
ATOM 1253 C CA . ALA A 1 163 ? -7.531 5.438 18.938 1 97.5 163 ALA A CA 1
ATOM 1254 C C . ALA A 1 163 ? -6.695 4.328 19.578 1 97.5 163 ALA A C 1
ATOM 1256 O O . ALA A 1 163 ? -5.496 4.215 19.312 1 97.5 163 ALA A O 1
ATOM 1257 N N . THR A 1 164 ? -7.305 3.561 20.453 1 97.94 164 THR A N 1
ATOM 1258 C CA . THR A 1 164 ? -6.648 2.391 21.031 1 97.94 164 THR A CA 1
ATOM 1259 C C . THR A 1 164 ? -7.051 1.123 20.281 1 97.94 164 THR A C 1
ATOM 1261 O O . THR A 1 164 ? -8.242 0.803 20.188 1 97.94 164 THR A O 1
ATOM 1264 N N . ILE A 1 165 ? -6.082 0.467 19.75 1 97.62 165 ILE A N 1
ATOM 1265 C CA . ILE A 1 165 ? -6.355 -0.69 18.906 1 97.62 165 ILE A CA 1
ATOM 1266 C C . ILE A 1 165 ? -5.75 -1.942 19.547 1 97.62 165 ILE A C 1
ATOM 1268 O O . ILE A 1 165 ? -4.531 -2.025 19.719 1 97.62 165 ILE A O 1
ATOM 1272 N N . PRO A 1 166 ? -6.559 -2.912 19.938 1 96.69 166 PRO A N 1
ATOM 1273 C CA . PRO A 1 166 ? -6.012 -4.23 20.25 1 96.69 166 PRO A CA 1
ATOM 1274 C C . PRO A 1 166 ? -5.508 -4.977 19.016 1 96.69 166 PRO A C 1
ATOM 1276 O O . PRO A 1 166 ? -6.281 -5.254 18.094 1 96.69 166 PRO A O 1
ATOM 1279 N N . ILE A 1 167 ? -4.273 -5.25 18.984 1 92.88 167 ILE A N 1
ATOM 1280 C CA . ILE A 1 167 ? -3.672 -5.945 17.859 1 92.88 167 ILE A CA 1
ATOM 1281 C C . ILE A 1 167 ? -3.645 -7.449 18.141 1 92.88 167 ILE A C 1
ATOM 1283 O O . ILE A 1 167 ? -2.975 -7.902 19.062 1 92.88 167 ILE A O 1
ATOM 1287 N N . THR A 1 168 ? -4.277 -8.203 17.281 1 91.19 168 THR A N 1
ATOM 1288 C CA . THR A 1 168 ? -4.492 -9.609 17.609 1 91.19 168 THR A CA 1
ATOM 1289 C C . THR A 1 168 ? -3.6 -10.508 16.766 1 91.19 168 THR A C 1
ATOM 1291 O O . THR A 1 168 ? -3.439 -11.695 17.062 1 91.19 168 THR A O 1
ATOM 1294 N N . GLU A 1 169 ? -3.045 -9.992 15.688 1 86.38 169 GLU A N 1
ATOM 1295 C CA . GLU A 1 169 ? -2.213 -10.797 14.805 1 86.38 169 GLU A CA 1
ATOM 1296 C C . GLU A 1 169 ? -0.952 -10.039 14.391 1 86.38 169 GLU A C 1
ATOM 1298 O O . GLU A 1 169 ? -0.866 -8.82 14.57 1 86.38 169 GLU A O 1
ATOM 1303 N N . GLY A 1 170 ? 0.014 -10.766 13.953 1 84.06 170 GLY A N 1
ATOM 1304 C CA . GLY A 1 170 ? 1.229 -10.156 13.438 1 84.06 170 GLY A CA 1
ATOM 1305 C C . GLY A 1 170 ? 2.283 -9.93 14.508 1 84.06 170 GLY A C 1
ATOM 1306 O O . GLY A 1 170 ? 2.213 -10.516 15.594 1 84.06 170 GLY A O 1
ATOM 1307 N N . GLU A 1 171 ? 3.314 -9.125 14.109 1 83.25 171 GLU A N 1
ATOM 1308 C CA . GLU A 1 171 ? 4.512 -8.93 14.914 1 83.25 171 GLU A CA 1
ATOM 1309 C C . GLU A 1 171 ? 4.176 -8.25 16.234 1 83.25 171 GLU A C 1
ATOM 1311 O O . GLU A 1 171 ? 4.891 -8.422 17.234 1 83.25 171 GLU A O 1
ATOM 1316 N N . ASN A 1 172 ? 3.096 -7.527 16.266 1 90.06 172 ASN A N 1
ATOM 1317 C CA . ASN A 1 172 ? 2.711 -6.793 17.469 1 90.06 172 ASN A CA 1
ATOM 1318 C C . ASN A 1 172 ? 1.512 -7.434 18.156 1 90.06 172 ASN A C 1
ATOM 1320 O O . ASN A 1 172 ? 0.866 -6.805 19 1 90.06 172 ASN A O 1
ATOM 1324 N N . ALA A 1 173 ? 1.282 -8.672 17.875 1 90.81 173 ALA A N 1
ATOM 1325 C CA . ALA A 1 173 ? 0.145 -9.391 18.453 1 90.81 173 ALA A CA 1
ATOM 1326 C C . ALA A 1 173 ? 0.203 -9.375 19.969 1 90.81 173 ALA A C 1
ATOM 1328 O O . ALA A 1 173 ? 1.273 -9.539 20.562 1 90.81 173 ALA A O 1
ATOM 1329 N N . GLY A 1 174 ? -1.021 -9.172 20.5 1 93.81 174 GLY A N 1
ATOM 1330 C CA . GLY A 1 174 ? -1.147 -9.203 21.953 1 93.81 174 GLY A CA 1
ATOM 1331 C C . GLY A 1 174 ? -1.017 -7.836 22.594 1 93.81 174 GLY A C 1
ATOM 1332 O O . GLY A 1 174 ? -1.314 -7.668 23.781 1 93.81 174 GLY A O 1
ATOM 1333 N N . LYS A 1 175 ? -0.645 -6.859 21.859 1 94 175 LYS A N 1
ATOM 1334 C CA . LYS A 1 175 ? -0.534 -5.492 22.359 1 94 175 LYS A CA 1
ATOM 1335 C C . LYS A 1 175 ? -1.808 -4.699 22.094 1 94 175 LYS A C 1
ATOM 1337 O O . LYS A 1 175 ? -2.543 -5.004 21.141 1 94 175 LYS A O 1
ATOM 1342 N N . ALA A 1 176 ? -2.102 -3.824 23 1 96.69 176 ALA A N 1
ATOM 1343 C CA . ALA A 1 176 ? -3.043 -2.736 22.75 1 96.69 176 ALA A CA 1
ATOM 1344 C C . ALA A 1 176 ? -2.322 -1.392 22.703 1 96.69 176 ALA A C 1
ATOM 1346 O O . ALA A 1 176 ? -1.763 -0.935 23.688 1 96.69 176 ALA A O 1
ATOM 1347 N N . ILE A 1 177 ? -2.312 -0.803 21.547 1 97.38 177 ILE A N 1
ATOM 1348 C CA . ILE A 1 177 ? -1.523 0.407 21.344 1 97.38 177 ILE A CA 1
ATOM 1349 C C . ILE A 1 177 ? -2.453 1.594 21.094 1 97.38 177 ILE A C 1
ATOM 1351 O O . ILE A 1 177 ? -3.434 1.479 20.359 1 97.38 177 ILE A O 1
ATOM 1355 N N . THR A 1 178 ? -2.227 2.691 21.797 1 97.94 178 THR A N 1
ATOM 1356 C CA . THR A 1 178 ? -2.969 3.928 21.578 1 97.94 178 THR A CA 1
ATOM 1357 C C . THR A 1 178 ? -2.242 4.824 20.578 1 97.94 178 THR A C 1
ATOM 1359 O O . THR A 1 178 ? -1.082 5.184 20.781 1 97.94 178 THR A O 1
ATOM 1362 N N . TYR A 1 179 ? -2.941 5.113 19.516 1 98.62 179 TYR A N 1
ATOM 1363 C CA . TYR A 1 179 ? -2.439 6.02 18.484 1 98.62 179 TYR A CA 1
ATOM 1364 C C . TYR A 1 179 ? -3.074 7.398 18.609 1 98.62 179 TYR A C 1
ATOM 1366 O O . TYR A 1 179 ? -4.25 7.516 18.969 1 98.62 179 TYR A O 1
ATOM 1374 N N . ARG A 1 180 ? -2.236 8.43 18.344 1 98.69 180 ARG A N 1
ATOM 1375 C CA . ARG A 1 180 ? -2.705 9.797 18.5 1 98.69 180 ARG A CA 1
ATOM 1376 C C . ARG A 1 180 ? -2.783 10.523 17.172 1 98.69 180 ARG A C 1
ATOM 1378 O O . ARG A 1 180 ? -1.937 10.312 16.297 1 98.69 180 ARG A O 1
ATOM 1385 N N . ASN A 1 181 ? -3.854 11.359 17 1 98.69 181 ASN A N 1
ATOM 1386 C CA . ASN A 1 181 ? -4.055 12.242 15.859 1 98.69 181 ASN A CA 1
ATOM 1387 C C . ASN A 1 181 ? -3.916 11.484 14.539 1 98.69 181 ASN A C 1
ATOM 1389 O O . ASN A 1 181 ? -3.148 11.891 13.664 1 98.69 181 ASN A O 1
ATOM 1393 N N . THR A 1 182 ? -4.676 10.398 14.445 1 98.94 182 THR A N 1
ATOM 1394 C CA . THR A 1 182 ? -4.59 9.516 13.281 1 98.94 182 THR A CA 1
ATOM 1395 C C . THR A 1 182 ? -5.398 10.078 12.117 1 98.94 182 THR A C 1
ATOM 1397 O O . THR A 1 182 ? -6.609 10.266 12.227 1 98.94 182 THR A O 1
ATOM 1400 N N . VAL A 1 183 ? -4.773 10.32 11 1 98.88 183 VAL A N 1
ATOM 1401 C CA . VAL A 1 183 ? -5.41 10.914 9.828 1 98.88 183 VAL A CA 1
ATOM 1402 C C . VAL A 1 183 ? -6.223 9.859 9.086 1 98.88 183 VAL A C 1
ATOM 1404 O O . VAL A 1 183 ? -5.727 8.766 8.82 1 98.88 183 VAL A O 1
ATOM 1407 N N . SER A 1 184 ? -7.426 10.25 8.75 1 98.44 184 SER A N 1
ATOM 1408 C CA . SER A 1 184 ? -8.297 9.305 8.062 1 98.44 184 SER A CA 1
ATOM 1409 C C . SER A 1 184 ? -8.703 9.836 6.688 1 98.44 184 SER A C 1
ATOM 1411 O O . SER A 1 184 ? -9.219 9.078 5.855 1 98.44 184 SER A O 1
ATOM 1413 N N . ASP A 1 185 ? -8.523 11.086 6.492 1 98.19 185 ASP A N 1
ATOM 1414 C CA . ASP A 1 185 ? -8.906 11.688 5.219 1 98.19 185 ASP A CA 1
ATOM 1415 C C . ASP A 1 185 ? -8.078 12.938 4.93 1 98.19 185 ASP A C 1
ATOM 1417 O O . ASP A 1 185 ? -7.633 13.617 5.852 1 98.19 185 ASP A O 1
ATOM 1421 N N . ILE A 1 186 ? -7.84 13.148 3.641 1 98.06 186 ILE A N 1
ATOM 1422 C CA . ILE A 1 186 ? -7.027 14.266 3.162 1 98.06 186 ILE A CA 1
ATOM 1423 C C . ILE A 1 186 ? -7.738 14.961 2.008 1 98.06 186 ILE A C 1
ATOM 1425 O O . ILE A 1 186 ? -8.125 14.32 1.029 1 98.06 186 ILE A O 1
ATOM 1429 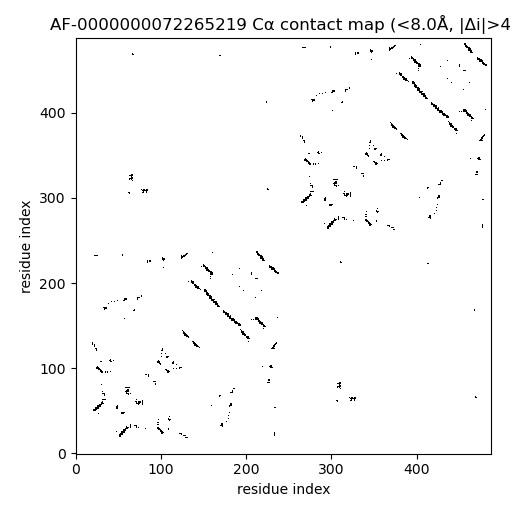N N . ASP A 1 187 ? -7.879 16.266 2.086 1 96.81 187 ASP A N 1
ATOM 1430 C CA . ASP A 1 187 ? -8.508 17.047 1.023 1 96.81 187 ASP A CA 1
ATOM 1431 C C . ASP A 1 187 ? -7.699 18.297 0.704 1 96.81 187 ASP A C 1
ATOM 1433 O O . ASP A 1 187 ? -7.199 18.969 1.608 1 96.81 187 ASP A O 1
ATOM 1437 N N . THR A 1 188 ? -7.484 18.516 -0.553 1 96.56 188 THR A N 1
ATOM 1438 C CA . THR A 1 188 ? -7.031 19.844 -0.956 1 96.56 188 THR A CA 1
ATOM 1439 C C . THR A 1 188 ? -8.211 20.797 -1.115 1 96.56 188 THR A C 1
ATOM 1441 O O . THR A 1 188 ? -9.07 20.594 -1.975 1 96.56 188 THR A O 1
ATOM 1444 N N . ILE A 1 189 ? -8.234 21.875 -0.352 1 97.69 189 ILE A N 1
ATOM 1445 C CA . ILE A 1 189 ? -9.461 22.672 -0.295 1 97.69 189 ILE A CA 1
ATOM 1446 C C . ILE A 1 189 ? -9.203 24.062 -0.887 1 97.69 189 ILE A C 1
ATOM 1448 O O . ILE A 1 189 ? -10.07 24.938 -0.838 1 97.69 189 ILE A O 1
ATOM 1452 N N . GLY A 1 190 ? -8 24.312 -1.384 1 97.38 190 GLY A N 1
ATOM 1453 C CA . GLY A 1 190 ? -7.695 25.594 -2.006 1 97.38 190 GLY A CA 1
ATOM 1454 C C . GLY A 1 190 ? -6.227 25.734 -2.359 1 97.38 190 GLY A C 1
ATOM 1455 O O . GLY A 1 190 ? -5.457 24.781 -2.256 1 97.38 190 GLY A O 1
ATOM 1456 N N . MET A 1 191 ? -5.93 26.922 -2.926 1 97.81 191 MET A N 1
ATOM 1457 C CA . MET A 1 191 ? -4.566 27.344 -3.215 1 97.81 191 MET A CA 1
ATOM 1458 C C . MET A 1 191 ? -4.262 28.688 -2.541 1 97.81 191 MET A C 1
ATOM 1460 O O . MET A 1 191 ? -5.145 29.531 -2.41 1 97.81 191 MET A O 1
ATOM 1464 N N . TRP A 1 192 ? -3.113 28.781 -2.098 1 98.44 192 TRP A N 1
ATOM 1465 C CA . TRP A 1 192 ? -2.658 30 -1.451 1 98.44 192 TRP A CA 1
ATOM 1466 C C . TRP A 1 192 ? -1.584 30.688 -2.287 1 98.44 192 TRP A C 1
ATOM 1468 O O . TRP A 1 192 ? -0.647 30.047 -2.76 1 98.44 192 TRP A O 1
ATOM 1478 N N . ASP A 1 193 ? -1.665 32.031 -2.516 1 97.62 193 ASP A N 1
ATOM 1479 C CA . ASP A 1 193 ? -0.767 32.75 -3.422 1 97.62 193 ASP A CA 1
ATOM 1480 C C . ASP A 1 193 ? -0.037 33.875 -2.697 1 97.62 193 ASP A C 1
ATOM 1482 O O . ASP A 1 193 ? 0.451 34.812 -3.332 1 97.62 193 ASP A O 1
ATOM 1486 N N . GLY A 1 194 ? -0.057 33.844 -1.4 1 98.12 194 GLY A N 1
ATOM 1487 C CA . GLY A 1 194 ? 0.659 34.844 -0.641 1 98.12 194 GLY A CA 1
ATOM 1488 C C . GLY A 1 194 ? -0.252 35.906 -0.046 1 98.12 194 GLY A C 1
ATOM 1489 O O . GLY A 1 194 ? 0.157 36.656 0.84 1 98.12 194 GLY A O 1
ATOM 1490 N N . LYS A 1 195 ? -1.506 35.969 -0.47 1 98.19 195 LYS A N 1
ATOM 1491 C CA . LYS A 1 195 ? -2.488 36.906 0.051 1 98.19 195 LYS A CA 1
ATOM 1492 C C . LYS A 1 195 ? -3.373 36.25 1.108 1 98.19 195 LYS A C 1
ATOM 1494 O O . LYS A 1 195 ? -3.525 35.031 1.13 1 98.19 195 LYS A O 1
ATOM 1499 N N . PRO A 1 196 ? -3.871 37.125 1.936 1 98.25 196 PRO A N 1
ATOM 1500 C CA . PRO A 1 196 ? -4.793 36.562 2.924 1 98.25 196 PRO A CA 1
ATOM 1501 C C . PRO A 1 196 ? -5.945 35.781 2.281 1 98.25 196 PRO A C 1
ATOM 1503 O O . PRO A 1 196 ? -6.457 36.188 1.234 1 98.25 196 PRO A O 1
ATOM 1506 N N . LEU A 1 197 ? -6.359 34.656 2.959 1 98.06 197 LEU A N 1
ATOM 1507 C CA . LEU A 1 197 ? -7.406 33.781 2.461 1 98.06 197 LEU A CA 1
ATOM 1508 C C . LEU A 1 197 ? -8.273 33.25 3.605 1 98.06 197 LEU A C 1
ATOM 1510 O O . LEU A 1 197 ? -7.762 32.906 4.672 1 98.06 197 LEU A O 1
ATOM 1514 N N . LYS A 1 198 ? -9.555 33.312 3.42 1 98.12 198 LYS A N 1
ATOM 1515 C CA . LYS A 1 198 ? -10.508 32.75 4.375 1 98.12 198 LYS A CA 1
ATOM 1516 C C . LYS A 1 198 ? -11.32 31.625 3.748 1 98.12 198 LYS A C 1
ATOM 1518 O O . LYS A 1 198 ? -11.891 31.781 2.666 1 98.12 198 LYS A O 1
ATOM 1523 N N . ILE A 1 199 ? -11.32 30.469 4.418 1 98 199 ILE A N 1
ATOM 1524 C CA . ILE A 1 199 ? -12.094 29.328 3.975 1 98 199 ILE A CA 1
ATOM 1525 C C . ILE A 1 199 ? -13.031 28.875 5.094 1 98 199 ILE A C 1
ATOM 1527 O O . ILE A 1 199 ? -12.641 28.844 6.266 1 98 199 ILE A O 1
ATOM 1531 N N . GLU A 1 200 ? -14.211 28.562 4.738 1 97 200 GLU A N 1
ATOM 1532 C CA . GLU A 1 200 ? -15.18 28.094 5.727 1 97 200 GLU A CA 1
ATOM 1533 C C . GLU A 1 200 ? -15.695 26.703 5.371 1 97 200 GLU A C 1
ATOM 1535 O O . GLU A 1 200 ? -15.914 26.391 4.199 1 97 200 GLU A O 1
ATOM 1540 N N . LEU A 1 201 ? -15.82 25.875 6.43 1 95.94 201 LEU A N 1
ATOM 1541 C CA . LEU A 1 201 ? -16.344 24.531 6.293 1 95.94 201 LEU A CA 1
ATOM 1542 C C . LEU A 1 201 ? -17.406 24.25 7.363 1 95.94 201 LEU A C 1
ATOM 1544 O O . LEU A 1 201 ? -17.312 24.766 8.477 1 95.94 201 LEU A O 1
ATOM 1548 N N . PRO A 1 202 ? -18.391 23.438 6.969 1 95.12 202 PRO A N 1
ATOM 1549 C CA . PRO A 1 202 ? -19.328 23.047 8.023 1 95.12 202 PRO A CA 1
ATOM 1550 C C . PRO A 1 202 ? -18.688 22.125 9.062 1 95.12 202 PRO A C 1
ATOM 1552 O O . PRO A 1 202 ? -18.078 21.109 8.703 1 95.12 202 PRO A O 1
ATOM 1555 N N . ALA A 1 203 ? -18.922 22.438 10.273 1 93 203 ALA A N 1
ATOM 1556 C CA . ALA A 1 203 ? -18.406 21.594 11.352 1 93 203 ALA A CA 1
ATOM 1557 C C . ALA A 1 203 ? -19.047 20.203 11.312 1 93 203 ALA A C 1
ATOM 1559 O O . ALA A 1 203 ? -18.484 19.25 11.844 1 93 203 ALA A O 1
ATOM 1560 N N . SER A 1 204 ? -20.141 20.078 10.672 1 93.81 204 SER A N 1
ATOM 1561 C CA . SER A 1 204 ? -20.859 18.812 10.578 1 93.81 204 SER A CA 1
ATOM 1562 C C . SER A 1 204 ? -20.062 17.781 9.789 1 93.81 204 SER A C 1
ATOM 1564 O O . SER A 1 204 ? -20.312 16.578 9.883 1 93.81 204 SER A O 1
ATOM 1566 N N . GLU A 1 205 ? -19.078 18.297 9.039 1 94.75 205 GLU A N 1
ATOM 1567 C CA . GLU A 1 205 ? -18.219 17.391 8.289 1 94.75 205 GLU A CA 1
ATOM 1568 C C . GLU A 1 205 ? -17.422 16.484 9.227 1 94.75 205 GLU A C 1
ATOM 1570 O O . GLU A 1 205 ? -17.141 15.328 8.898 1 94.75 205 GLU A O 1
ATOM 1575 N N . LEU A 1 206 ? -17.078 17 10.391 1 95.44 206 LEU A N 1
ATOM 1576 C CA . LEU A 1 206 ? -16.328 16.203 11.352 1 95.44 206 LEU A CA 1
ATOM 1577 C C . LEU A 1 206 ? -17.156 15.008 11.828 1 95.44 206 LEU A C 1
ATOM 1579 O O . LEU A 1 206 ? -16.641 13.891 11.898 1 95.44 206 LEU A O 1
ATOM 1583 N N . LYS A 1 207 ? -18.391 15.281 12.094 1 93.69 207 LYS A N 1
ATOM 1584 C CA . LYS A 1 207 ? -19.281 14.203 12.508 1 93.69 207 LYS A CA 1
ATOM 1585 C C . LYS A 1 207 ? -19.5 13.203 11.375 1 93.69 207 LYS A C 1
ATOM 1587 O O . LYS A 1 207 ? -19.5 11.992 11.602 1 93.69 207 LYS A O 1
ATOM 1592 N N . ARG A 1 208 ? -19.734 13.719 10.242 1 95.69 208 ARG A N 1
ATOM 1593 C CA . ARG A 1 208 ? -19.984 12.867 9.078 1 95.69 208 ARG A CA 1
ATOM 1594 C C . ARG A 1 208 ? -18.812 11.93 8.82 1 95.69 208 ARG A C 1
ATOM 1596 O O . ARG A 1 208 ? -19.016 10.766 8.461 1 95.69 208 ARG A O 1
ATOM 1603 N N . LYS A 1 209 ? -17.641 12.43 9.062 1 96.31 209 LYS A N 1
ATOM 1604 C CA . LYS A 1 209 ? -16.422 11.656 8.812 1 96.31 209 LYS A CA 1
ATOM 1605 C C . LYS A 1 209 ? -16.016 10.867 10.055 1 96.31 209 LYS A C 1
ATOM 1607 O O . LYS A 1 209 ? -15.031 10.125 10.023 1 96.31 209 LYS A O 1
ATOM 1612 N N . ASP A 1 210 ? -16.719 10.992 11.094 1 96.06 210 ASP A N 1
ATOM 1613 C CA . ASP A 1 210 ? -16.453 10.32 12.367 1 96.06 210 ASP A CA 1
ATOM 1614 C C . ASP A 1 210 ? -15.047 10.609 12.867 1 96.06 210 ASP A C 1
ATOM 1616 O O . ASP A 1 210 ? -14.273 9.688 13.133 1 96.06 210 ASP A O 1
ATOM 1620 N N . VAL A 1 211 ? -14.703 11.867 12.867 1 97.62 211 VAL A N 1
ATOM 1621 C CA . VAL A 1 211 ? -13.406 12.328 13.359 1 97.62 211 VAL A CA 1
ATOM 1622 C C . VAL A 1 211 ? -13.609 13.367 14.461 1 97.62 211 VAL A C 1
ATOM 1624 O O . VAL A 1 211 ? -14.719 13.867 14.656 1 97.62 211 VAL A O 1
ATOM 1627 N N . THR A 1 212 ? -12.477 13.641 15.203 1 96.94 212 THR A N 1
ATOM 1628 C CA . THR A 1 212 ? -12.562 14.539 16.359 1 96.94 212 THR A CA 1
ATOM 1629 C C . THR A 1 212 ? -11.883 15.867 16.047 1 96.94 212 THR A C 1
ATOM 1631 O O . THR A 1 212 ? -11.914 16.781 16.875 1 96.94 212 THR A O 1
ATOM 1634 N N . GLY A 1 213 ? -11.242 15.992 14.914 1 96.69 213 GLY A N 1
ATOM 1635 C CA . GLY A 1 213 ? -10.578 17.234 14.562 1 96.69 213 GLY A CA 1
ATOM 1636 C C . GLY A 1 213 ? -10.164 17.297 13.102 1 96.69 213 GLY A C 1
ATOM 1637 O O . GLY A 1 213 ? -10.375 16.344 12.352 1 96.69 213 GLY A O 1
ATOM 1638 N N . CYS A 1 214 ? -9.68 18.5 12.758 1 97.75 214 CYS A N 1
ATOM 1639 C CA . CYS A 1 214 ? -9.086 18.719 11.445 1 97.75 214 CYS A CA 1
ATOM 1640 C C . CYS A 1 214 ? -7.863 19.625 11.547 1 97.75 214 CYS A C 1
ATOM 1642 O O . CYS A 1 214 ? -7.668 20.297 12.562 1 97.75 214 CYS A O 1
ATOM 1644 N N . ALA A 1 215 ? -7.016 19.484 10.625 1 98.19 215 ALA A N 1
ATOM 1645 C CA . ALA A 1 215 ? -5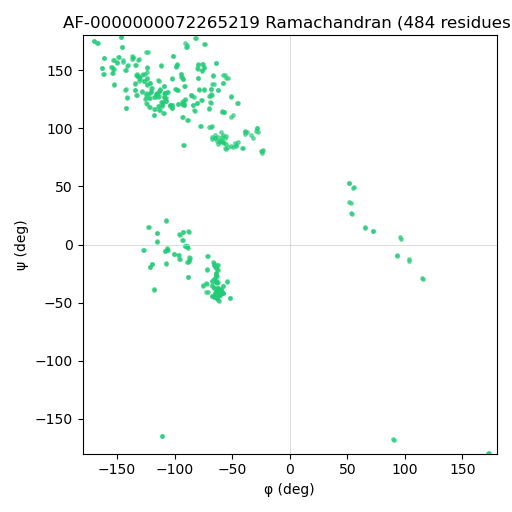.816 20.312 10.523 1 98.19 215 ALA A CA 1
ATOM 1646 C C . ALA A 1 215 ? -5.633 20.828 9.102 1 98.19 215 ALA A C 1
ATOM 1648 O O . ALA A 1 215 ? -5.988 20.156 8.133 1 98.19 215 ALA A O 1
ATOM 1649 N N . VAL A 1 216 ? -5.117 22.047 9 1 98.31 216 VAL A N 1
ATOM 1650 C CA . VAL A 1 216 ? -4.832 22.656 7.707 1 98.31 216 VAL A CA 1
ATOM 1651 C C . VAL A 1 216 ? -3.342 22.969 7.602 1 98.31 216 VAL A C 1
ATOM 1653 O O . VAL A 1 216 ? -2.73 23.438 8.562 1 98.31 216 VAL A O 1
ATOM 1656 N N . VAL A 1 217 ? -2.785 22.625 6.48 1 98.5 217 VAL A N 1
ATOM 1657 C CA . VAL A 1 217 ? -1.41 23.031 6.207 1 98.5 217 VAL A CA 1
ATOM 1658 C C . VAL A 1 217 ? -1.336 23.719 4.848 1 98.5 217 VAL A C 1
ATOM 1660 O O . VAL A 1 217 ? -2.145 23.438 3.957 1 98.5 217 VAL A O 1
ATOM 1663 N N . LEU A 1 218 ? -0.437 24.719 4.754 1 98.5 218 LEU A N 1
ATOM 1664 C CA . LEU A 1 218 ? -0.029 25.312 3.486 1 98.5 218 LEU A CA 1
ATOM 1665 C C . LEU A 1 218 ? 1.219 24.625 2.941 1 98.5 218 LEU A C 1
ATOM 1667 O O . LEU A 1 218 ? 2.324 24.844 3.441 1 98.5 218 LEU A O 1
ATOM 1671 N N . GLN A 1 219 ? 1.055 23.875 1.868 1 98.12 219 GLN A N 1
ATOM 1672 C CA . GLN A 1 219 ? 2.152 23.016 1.425 1 98.12 219 GLN A CA 1
ATOM 1673 C C . GLN A 1 219 ? 2.453 23.234 -0.056 1 98.12 219 GLN A C 1
ATOM 1675 O O . GLN A 1 219 ? 1.545 23.219 -0.889 1 98.12 219 GLN A O 1
ATOM 1680 N N . GLU A 1 220 ? 3.746 23.422 -0.334 1 97.94 220 GLU A N 1
ATOM 1681 C CA . GLU A 1 220 ? 4.191 23.484 -1.724 1 97.94 220 GLU A CA 1
ATOM 1682 C C . GLU A 1 220 ? 4.008 22.141 -2.43 1 97.94 220 GLU A C 1
ATOM 1684 O O . GLU A 1 220 ? 4.238 21.094 -1.837 1 97.94 220 GLU A O 1
ATOM 1689 N N . THR A 1 221 ? 3.555 22.219 -3.623 1 95.12 221 THR A N 1
ATOM 1690 C CA . THR A 1 221 ? 3.473 21.078 -4.512 1 95.12 221 THR A CA 1
ATOM 1691 C C . THR A 1 221 ? 4.199 21.344 -5.824 1 95.12 221 THR A C 1
ATOM 1693 O O . THR A 1 221 ? 3.932 22.344 -6.492 1 95.12 221 THR A O 1
ATOM 1696 N N . ARG A 1 222 ? 5.031 20.453 -6.172 1 91.69 222 ARG A N 1
ATOM 1697 C CA . ARG A 1 222 ? 5.848 20.641 -7.363 1 91.69 222 ARG A CA 1
ATOM 1698 C C . ARG A 1 222 ? 5.148 20.094 -8.602 1 91.69 222 ARG A C 1
ATOM 1700 O O . ARG A 1 222 ? 4.074 19.5 -8.508 1 91.69 222 ARG A O 1
ATOM 1707 N N . SER A 1 223 ? 5.746 20.375 -9.773 1 85.06 223 SER A N 1
ATOM 1708 C CA . SER A 1 223 ? 5.141 20.016 -11.047 1 85.06 223 SER A CA 1
ATOM 1709 C C . SER A 1 223 ? 5 18.5 -11.195 1 85.06 223 SER A C 1
ATOM 1711 O O . SER A 1 223 ? 4.113 18.031 -11.906 1 85.06 223 SER A O 1
ATOM 1713 N N . ASP A 1 224 ? 5.82 17.766 -10.555 1 82.5 224 ASP A N 1
ATOM 1714 C CA . ASP A 1 224 ? 5.742 16.312 -10.633 1 82.5 224 ASP A CA 1
ATOM 1715 C C . ASP A 1 224 ? 4.883 15.75 -9.508 1 82.5 224 ASP A C 1
ATOM 1717 O O . ASP A 1 224 ? 4.949 14.555 -9.211 1 82.5 224 ASP A O 1
ATOM 1721 N N . ASN A 1 225 ? 4.18 16.625 -8.797 1 83.31 225 ASN A N 1
ATOM 1722 C CA . ASN A 1 225 ? 3.246 16.297 -7.727 1 83.31 225 ASN A CA 1
ATOM 1723 C C . ASN A 1 225 ? 3.975 15.828 -6.469 1 83.31 225 ASN A C 1
ATOM 1725 O O . ASN A 1 225 ? 3.369 15.227 -5.582 1 83.31 225 ASN A O 1
ATOM 1729 N N . SER A 1 226 ? 5.234 16.031 -6.484 1 92.56 226 SER A N 1
ATOM 1730 C CA . SER A 1 226 ? 5.945 15.781 -5.238 1 92.56 226 SER A CA 1
ATOM 1731 C C . SER A 1 226 ? 5.688 16.891 -4.223 1 92.56 226 SER A C 1
ATOM 1733 O O . SER A 1 226 ? 5.371 18.016 -4.602 1 92.56 226 SER A O 1
ATOM 1735 N N . LEU A 1 227 ? 5.785 16.547 -2.949 1 96.75 227 LEU A N 1
ATOM 1736 C CA . LEU A 1 227 ? 5.43 17.469 -1.878 1 96.75 227 LEU A CA 1
ATOM 1737 C C . LEU A 1 227 ? 6.648 18.266 -1.429 1 96.75 227 LEU A C 1
ATOM 1739 O O . LEU A 1 227 ? 7.754 17.734 -1.354 1 96.75 227 LEU A O 1
ATOM 1743 N N . GLY A 1 228 ? 6.422 19.578 -1.237 1 96.88 228 GLY A N 1
ATOM 1744 C CA . GLY A 1 228 ? 7.477 20.453 -0.763 1 96.88 228 GLY A CA 1
ATOM 1745 C C . GLY A 1 228 ? 7.238 20.953 0.648 1 96.88 228 GLY A C 1
ATOM 1746 O O . GLY A 1 228 ? 6.414 20.406 1.38 1 96.88 228 GLY A O 1
ATOM 1747 N N . PRO A 1 229 ? 8 22.016 1.045 1 97.5 229 PRO A N 1
ATOM 1748 C CA . PRO A 1 229 ? 7.91 22.547 2.404 1 97.5 229 PRO A CA 1
ATOM 1749 C C . PRO A 1 229 ? 6.531 23.141 2.717 1 97.5 229 PRO A C 1
ATOM 1751 O O . PRO A 1 229 ? 5.812 23.547 1.804 1 97.5 229 PRO A O 1
ATOM 1754 N N . MET A 1 230 ? 6.273 23.156 3.99 1 98.12 230 MET A N 1
ATOM 1755 C CA . MET A 1 230 ? 5.059 23.797 4.492 1 98.12 230 MET A CA 1
ATOM 1756 C C . MET A 1 230 ? 5.352 25.203 5.008 1 98.12 230 MET A C 1
ATOM 1758 O O . MET A 1 230 ? 6.457 25.469 5.484 1 98.12 230 MET A O 1
ATOM 1762 N N . HIS A 1 231 ? 4.293 26.094 4.965 1 97.81 231 HIS A N 1
ATOM 1763 C CA . HIS A 1 231 ? 4.504 27.5 5.305 1 97.81 231 HIS A CA 1
ATOM 1764 C C . HIS A 1 231 ? 3.615 27.922 6.465 1 97.81 231 HIS A C 1
ATOM 1766 O O . HIS A 1 231 ? 3.891 28.922 7.129 1 97.81 231 HIS A O 1
ATOM 1772 N N . GLY A 1 232 ? 2.629 27.25 6.73 1 97.75 232 GLY A N 1
ATOM 1773 C CA . GLY A 1 232 ? 1.688 27.516 7.809 1 97.75 232 GLY A CA 1
ATOM 1774 C C . GLY A 1 232 ? 0.842 26.297 8.172 1 97.75 232 GLY A C 1
ATOM 1775 O O . GLY A 1 232 ? 0.738 25.359 7.395 1 97.75 232 GLY A O 1
ATOM 1776 N N . ALA A 1 233 ? 0.304 26.391 9.359 1 98.31 233 ALA A N 1
ATOM 1777 C CA . ALA A 1 233 ? -0.492 25.25 9.828 1 98.31 233 ALA A CA 1
ATOM 1778 C C . ALA A 1 233 ? -1.369 25.656 11.008 1 98.31 233 ALA A C 1
ATOM 1780 O O . ALA A 1 233 ? -1.026 26.562 11.766 1 98.31 233 ALA A O 1
ATOM 1781 N N . ALA A 1 234 ? -2.461 24.969 11.117 1 97.19 234 ALA A N 1
ATOM 1782 C CA . ALA A 1 234 ? -3.34 25.094 12.281 1 97.19 234 ALA A CA 1
ATOM 1783 C C . ALA A 1 234 ? -4.16 23.828 12.484 1 97.19 234 ALA A C 1
ATOM 1785 O O . ALA A 1 234 ? -4.418 23.078 11.539 1 97.19 234 ALA A O 1
ATOM 1786 N N . MET A 1 235 ? -4.504 23.625 13.664 1 96.62 235 MET A N 1
ATOM 1787 C CA . MET A 1 235 ? -5.277 22.453 14.039 1 96.62 235 MET A CA 1
ATOM 1788 C C . MET A 1 235 ? -6.484 22.828 14.891 1 96.62 235 MET A C 1
ATOM 1790 O O . MET A 1 235 ? -6.426 23.797 15.656 1 96.62 235 MET A O 1
ATOM 1794 N N . PHE A 1 236 ? -7.574 22.141 14.688 1 95.12 236 PHE A N 1
ATOM 1795 C CA . PHE A 1 236 ? -8.805 22.266 15.469 1 95.12 236 PHE A CA 1
ATOM 1796 C C . PHE A 1 236 ? -9.234 20.922 16.031 1 95.12 236 PHE A C 1
ATOM 1798 O O . PHE A 1 236 ? -9.289 19.922 15.312 1 95.12 236 PHE A O 1
ATOM 1805 N N . LYS A 1 237 ? -9.445 20.781 17.297 1 93.88 237 LYS A N 1
ATOM 1806 C CA . LYS A 1 237 ? -9.992 19.609 17.969 1 93.88 237 LYS A CA 1
ATOM 1807 C C . LYS A 1 237 ? -11.328 19.938 18.625 1 93.88 237 LYS A C 1
ATOM 1809 O O . LYS A 1 237 ? -11.469 20.969 19.297 1 93.88 237 LYS A O 1
ATOM 1814 N N . GLN A 1 238 ? -12.273 19.062 18.297 1 88.94 238 GLN A N 1
ATOM 1815 C CA . GLN A 1 238 ? -13.594 19.25 18.906 1 88.94 238 GLN A CA 1
ATOM 1816 C C . GLN A 1 238 ? -13.555 18.938 20.391 1 88.94 238 GLN A C 1
ATOM 1818 O O . GLN A 1 238 ? -12.859 18.016 20.828 1 88.94 238 GLN A O 1
ATOM 1823 N N . LYS A 1 239 ? -14.008 19.797 21.172 1 72.62 239 LYS A N 1
ATOM 1824 C CA . LYS A 1 239 ? -14.102 19.547 22.594 1 72.62 239 LYS A CA 1
ATOM 1825 C C . LYS A 1 239 ? -15.148 18.469 22.906 1 72.62 239 LYS A C 1
ATOM 1827 O O . LYS A 1 239 ? -16.203 18.438 22.266 1 72.62 239 LYS A O 1
ATOM 1832 N N . ARG A 1 240 ? -14.758 17.266 23.172 1 58.56 240 ARG A N 1
ATOM 1833 C CA . ARG A 1 240 ? -15.742 16.281 23.609 1 58.56 240 ARG A CA 1
ATOM 1834 C C . ARG A 1 240 ? -16.656 16.875 24.672 1 58.56 240 ARG A C 1
ATOM 1836 O O . ARG A 1 240 ? -16.203 17.562 25.594 1 58.56 240 ARG A O 1
ATOM 1843 N N . PRO A 1 241 ? -18.016 16.859 24.344 1 48.34 241 PRO A N 1
ATOM 1844 C CA . PRO A 1 241 ? -18.891 17.281 25.438 1 48.34 241 PRO A CA 1
ATOM 1845 C C . PRO A 1 241 ? -18.578 16.562 26.75 1 48.34 241 PRO A C 1
ATOM 1847 O O . PRO A 1 241 ? -18.281 15.375 26.75 1 48.34 241 PRO A O 1
ATOM 1850 N N . VAL A 1 242 ? -18.078 17.281 27.703 1 37.81 242 VAL A N 1
ATOM 1851 C CA . VAL A 1 242 ? -18.047 16.656 29.016 1 37.81 242 VAL A CA 1
ATOM 1852 C C . VAL A 1 242 ? -19.406 16.031 29.328 1 37.81 242 VAL A C 1
ATOM 1854 O O . VAL A 1 242 ? -20.438 16.672 29.188 1 37.81 242 VAL A O 1
ATOM 1857 N N . SER A 1 243 ? -19.516 14.789 28.875 1 33.16 243 SER A N 1
ATOM 1858 C CA . SER A 1 243 ? -20.734 14.242 29.453 1 33.16 243 SER A CA 1
ATOM 1859 C C . SER A 1 243 ? -20.906 14.695 30.906 1 33.16 243 SER A C 1
ATOM 1861 O O . SER A 1 243 ? -20.016 14.484 31.734 1 33.16 243 SER A O 1
ATOM 1863 N N . PHE A 1 244 ? -21.672 15.688 31.172 1 28.38 244 PHE A N 1
ATOM 1864 C CA . PHE A 1 244 ? -22.172 15.859 32.531 1 28.38 244 PHE A CA 1
ATOM 1865 C C . PHE A 1 244 ? -22.891 14.609 33 1 28.38 244 PHE A C 1
ATOM 1867 O O . PHE A 1 244 ? -23.578 13.945 32.219 1 28.38 244 PHE A O 1
ATOM 1874 N N . MET B 1 1 ? -29.047 -53.125 -60.375 1 34.22 1 MET B N 1
ATOM 1875 C CA . MET B 1 1 ? -28.75 -51.75 -59.969 1 34.22 1 MET B CA 1
ATOM 1876 C C . MET B 1 1 ? -28.203 -51.719 -58.531 1 34.22 1 MET B C 1
ATOM 1878 O O . MET B 1 1 ? -28.891 -52.094 -57.594 1 34.22 1 MET B O 1
ATOM 1882 N N . GLY B 1 2 ? -26.844 -52.031 -58.344 1 39.28 2 GLY B N 1
ATOM 1883 C CA . GLY B 1 2 ? -26.047 -52.25 -57.156 1 39.28 2 GLY B CA 1
ATOM 1884 C C . GLY B 1 2 ? -25.859 -51 -56.312 1 39.28 2 GLY B C 1
ATOM 1885 O O . GLY B 1 2 ? -25.375 -50 -56.812 1 39.28 2 GLY B O 1
ATOM 1886 N N . LEU B 1 3 ? -26.75 -50.812 -55.344 1 43.03 3 LEU B N 1
ATOM 1887 C CA . LEU B 1 3 ? -26.719 -49.688 -54.406 1 43.03 3 LEU B CA 1
ATOM 1888 C C . LEU B 1 3 ? -25.406 -49.656 -53.625 1 43.03 3 LEU B C 1
ATOM 1890 O O . LEU B 1 3 ? -25.109 -50.594 -52.906 1 43.03 3 LEU B O 1
ATOM 1894 N N . THR B 1 4 ? -24.375 -48.969 -54.188 1 44.16 4 THR B N 1
ATOM 1895 C CA . THR B 1 4 ? -23.094 -48.75 -53.5 1 44.16 4 THR B CA 1
ATOM 1896 C C . THR B 1 4 ? -23.266 -47.875 -52.25 1 44.16 4 THR B C 1
ATOM 1898 O O . THR B 1 4 ? -23.766 -46.75 -52.344 1 44.16 4 THR B O 1
ATOM 1901 N N . PHE B 1 5 ? -23.5 -48.531 -51.062 1 41.38 5 PHE B N 1
ATOM 1902 C CA . PHE B 1 5 ? -23.531 -47.844 -49.781 1 41.38 5 PHE B CA 1
ATOM 1903 C C . PHE B 1 5 ? -22.188 -47.188 -49.469 1 41.38 5 PHE B C 1
ATOM 1905 O O . PHE B 1 5 ? -21.188 -47.906 -49.344 1 41.38 5 PHE B O 1
ATOM 1912 N N . THR B 1 6 ? -21.969 -45.938 -49.906 1 43.12 6 THR B N 1
ATOM 1913 C CA . THR B 1 6 ? -20.766 -45.219 -49.531 1 43.12 6 THR B CA 1
ATOM 1914 C C . THR B 1 6 ? -20.766 -44.906 -48.031 1 43.12 6 THR B C 1
ATOM 1916 O O . THR B 1 6 ? -21.656 -44.219 -47.531 1 43.12 6 THR B O 1
ATOM 1919 N N . GLY B 1 7 ? -20.203 -45.781 -47.188 1 38.03 7 GLY B N 1
ATOM 1920 C CA . GLY B 1 7 ? -20 -45.562 -45.781 1 38.03 7 GLY B CA 1
ATOM 1921 C C . GLY B 1 7 ? -19.156 -44.344 -45.469 1 38.03 7 GLY B C 1
ATOM 1922 O O . GLY B 1 7 ? -18 -44.25 -45.906 1 38.03 7 GLY B O 1
ATOM 1923 N N . CYS B 1 8 ? -19.781 -43.188 -45.219 1 38.75 8 CYS B N 1
ATOM 1924 C CA . CYS B 1 8 ? -19.078 -42 -44.75 1 38.75 8 CYS B CA 1
ATOM 1925 C C . CYS B 1 8 ? -18.359 -42.25 -43.438 1 38.75 8 CYS B C 1
ATOM 1927 O O . CYS B 1 8 ? -19 -42.625 -42.438 1 38.75 8 CYS B O 1
ATOM 1929 N N . VAL B 1 9 ? -17.156 -42.625 -43.469 1 39.47 9 VAL B N 1
ATOM 1930 C CA . VAL B 1 9 ? -16.328 -42.688 -42.281 1 39.47 9 VAL B CA 1
ATOM 1931 C C . VAL B 1 9 ? -16.219 -41.312 -41.625 1 39.47 9 VAL B C 1
ATOM 1933 O O . VAL B 1 9 ? -15.664 -40.375 -42.25 1 39.47 9 VAL B O 1
ATOM 1936 N N . PHE B 1 10 ? -17.109 -40.906 -40.688 1 39.44 10 PHE B N 1
ATOM 1937 C CA . PHE B 1 10 ? -16.938 -39.75 -39.844 1 39.44 10 PHE B CA 1
ATOM 1938 C C . PHE B 1 10 ? -15.648 -39.844 -39.031 1 39.44 10 PHE B C 1
ATOM 1940 O O . PHE B 1 10 ? -15.5 -40.719 -38.188 1 39.44 10 PHE B O 1
ATOM 1947 N N . ILE B 1 11 ? -14.625 -39.375 -39.625 1 37.84 11 ILE B N 1
ATOM 1948 C CA . ILE B 1 11 ? -13.43 -39.156 -38.812 1 37.84 11 ILE B CA 1
ATOM 1949 C C . ILE B 1 11 ? -13.75 -38.25 -37.625 1 37.84 11 ILE B C 1
ATOM 1951 O O . ILE B 1 11 ? -14.07 -37.062 -37.812 1 37.84 11 ILE B O 1
ATOM 1955 N N . GLN B 1 12 ? -14.281 -38.75 -36.562 1 36.09 12 GLN B N 1
ATOM 1956 C CA . GLN B 1 12 ? -14.336 -38 -35.312 1 36.09 12 GLN B CA 1
ATOM 1957 C C . GLN B 1 12 ? -12.953 -37.5 -34.906 1 36.09 12 GLN B C 1
ATOM 1959 O O . GLN B 1 12 ? -12.047 -38.312 -34.688 1 36.09 12 GLN B O 1
ATOM 1964 N N . GLY B 1 13 ? -12.516 -36.375 -35.438 1 33.59 13 GLY B N 1
ATOM 1965 C CA . GLY B 1 13 ? -11.344 -35.719 -34.844 1 33.59 13 GLY B CA 1
ATOM 1966 C C . GLY B 1 13 ? -11.445 -35.562 -33.344 1 33.59 13 GLY B C 1
ATOM 1967 O O . GLY B 1 13 ? -12.344 -34.906 -32.844 1 33.59 13 GLY B O 1
ATOM 1968 N N . SER B 1 14 ? -11.102 -36.531 -32.594 1 33.91 14 SER B N 1
ATOM 1969 C CA . SER B 1 14 ? -10.898 -36.312 -31.172 1 33.91 14 SER B CA 1
ATOM 1970 C C . SER B 1 14 ? -10.055 -35.062 -30.938 1 33.91 14 SER B C 1
ATOM 1972 O O . SER B 1 14 ? -8.906 -34.969 -31.391 1 33.91 14 SER B O 1
ATOM 1974 N N . ALA B 1 15 ? -10.688 -33.969 -30.906 1 36.53 15 ALA B N 1
ATOM 1975 C CA . ALA B 1 15 ? -9.938 -32.844 -30.344 1 36.53 15 ALA B CA 1
ATOM 1976 C C . ALA B 1 15 ? -9.148 -33.281 -29.109 1 36.53 15 ALA B C 1
ATOM 1978 O O . ALA B 1 15 ? -9.742 -33.719 -28.109 1 36.53 15 ALA B O 1
ATOM 1979 N N . ARG B 1 16 ? -7.984 -33.844 -29.328 1 38.06 16 ARG B N 1
ATOM 1980 C CA . ARG B 1 16 ? -7.047 -34.062 -28.234 1 38.06 16 ARG B CA 1
ATOM 1981 C C . ARG B 1 16 ? -7.07 -32.875 -27.266 1 38.06 16 ARG B C 1
ATOM 1983 O O . ARG B 1 16 ? -6.922 -31.719 -27.688 1 38.06 16 ARG B O 1
ATOM 1990 N N . ALA B 1 17 ? -7.812 -32.969 -26.25 1 37.22 17 ALA B N 1
ATOM 1991 C CA . ALA B 1 17 ? -7.59 -32.094 -25.125 1 37.22 17 ALA B CA 1
ATOM 1992 C C . ALA B 1 17 ? -6.109 -31.734 -24.969 1 37.22 17 ALA B C 1
ATOM 1994 O O . ALA B 1 17 ? -5.258 -32.625 -25.016 1 37.22 17 ALA B O 1
ATOM 1995 N N . GLN B 1 18 ? -5.676 -30.672 -25.547 1 36.69 18 GLN B N 1
ATOM 1996 C CA . GLN B 1 18 ? -4.316 -30.266 -25.219 1 36.69 18 GLN B CA 1
ATOM 1997 C C . GLN B 1 18 ? -3.924 -30.75 -23.812 1 36.69 18 GLN B C 1
ATOM 1999 O O . GLN B 1 18 ? -4.691 -30.594 -22.859 1 36.69 18 GLN B O 1
ATOM 2004 N N . ASP B 1 19 ? -3.258 -31.844 -23.703 1 38.72 19 ASP B N 1
ATOM 2005 C CA . ASP B 1 19 ? -2.557 -32.219 -22.484 1 38.72 19 ASP B CA 1
ATOM 2006 C C . ASP B 1 19 ? -2.211 -30.969 -21.656 1 38.72 19 ASP B C 1
ATOM 2008 O O . ASP B 1 19 ? -1.545 -30.062 -22.156 1 38.72 19 ASP B O 1
ATOM 2012 N N . GLY B 1 20 ? -3.072 -30.328 -20.891 1 45.5 20 GLY B N 1
ATOM 2013 C CA . GLY B 1 20 ? -2.734 -29.234 -19.984 1 45.5 20 GLY B CA 1
ATOM 2014 C C . GLY B 1 20 ? -1.28 -29.25 -19.547 1 45.5 20 GLY B C 1
ATOM 2015 O O . GLY B 1 20 ? -0.809 -30.234 -18.969 1 45.5 20 GLY B O 1
ATOM 2016 N N . ASN B 1 21 ? -0.435 -28.781 -20.328 1 50.34 21 ASN B N 1
ATOM 2017 C CA . ASN B 1 21 ? 0.977 -28.578 -20.016 1 50.34 21 ASN B CA 1
ATOM 2018 C C . ASN B 1 21 ? 1.196 -28.328 -18.531 1 50.34 21 ASN B C 1
ATOM 2020 O O . ASN B 1 21 ? 0.503 -27.5 -17.922 1 50.34 21 ASN B O 1
ATOM 2024 N N . LYS B 1 22 ? 1.626 -29.391 -17.797 1 62.22 22 LYS B N 1
ATOM 2025 C CA . LYS B 1 22 ? 1.925 -29.438 -16.375 1 62.22 22 LYS B CA 1
ATOM 2026 C C . LYS B 1 22 ? 2.955 -28.375 -15.992 1 62.22 22 LYS B C 1
ATOM 2028 O O . LYS B 1 22 ? 4.125 -28.469 -16.375 1 62.22 22 LYS B O 1
ATOM 2033 N N . ALA B 1 23 ? 2.484 -27.234 -15.578 1 71.06 23 ALA B N 1
ATOM 2034 C CA . ALA B 1 23 ? 3.439 -26.297 -14.992 1 71.06 23 ALA B CA 1
ATOM 2035 C C . ALA B 1 23 ? 4.281 -26.969 -13.914 1 71.06 23 ALA B C 1
ATOM 2037 O O . ALA B 1 23 ? 3.756 -27.719 -13.078 1 71.06 23 ALA B O 1
ATOM 2038 N N . THR B 1 24 ? 5.586 -26.781 -14.133 1 81.12 24 THR B N 1
ATOM 2039 C CA . THR B 1 24 ? 6.52 -27.375 -13.18 1 81.12 24 THR B CA 1
ATOM 2040 C C . THR B 1 24 ? 6.941 -26.344 -12.133 1 81.12 24 THR B C 1
ATOM 2042 O O . THR B 1 24 ? 7.539 -26.703 -11.117 1 81.12 24 THR B O 1
ATOM 2045 N N . ALA B 1 25 ? 6.621 -25.141 -12.406 1 96.69 25 ALA B N 1
ATOM 2046 C CA . ALA B 1 25 ? 6.996 -24.109 -11.438 1 96.69 25 ALA B CA 1
ATOM 2047 C C . ALA B 1 25 ? 6.051 -22.922 -11.523 1 96.69 25 ALA B C 1
ATOM 2049 O O . ALA B 1 25 ? 5.457 -22.656 -12.57 1 96.69 25 ALA B O 1
ATOM 2050 N N . VAL B 1 26 ? 5.883 -22.25 -10.391 1 98.69 26 VAL B N 1
ATOM 2051 C CA . VAL B 1 26 ? 5.145 -20.984 -10.328 1 98.69 26 VAL B CA 1
ATOM 2052 C C . VAL B 1 26 ? 6.117 -19.828 -10.117 1 98.69 26 VAL B C 1
ATOM 2054 O O . VAL B 1 26 ? 6.977 -19.891 -9.234 1 98.69 26 VAL B O 1
ATOM 2057 N N . LEU B 1 27 ? 6.055 -18.844 -10.977 1 98.81 27 LEU B N 1
ATOM 2058 C CA . LEU B 1 27 ? 6.805 -17.594 -10.844 1 98.81 27 LEU B CA 1
ATOM 2059 C C . LEU B 1 27 ? 5.871 -16.422 -10.586 1 98.81 27 LEU B C 1
ATOM 2061 O O . LEU B 1 27 ? 5.012 -16.109 -11.414 1 98.81 27 LEU B O 1
ATOM 2065 N N . GLU B 1 28 ? 6 -15.812 -9.398 1 98.88 28 GLU B N 1
ATOM 2066 C CA . GLU B 1 28 ? 5.301 -14.57 -9.07 1 98.88 28 GLU B CA 1
ATOM 2067 C C . GLU B 1 28 ? 6.242 -13.375 -9.148 1 98.88 28 GLU B C 1
ATOM 2069 O O . GLU B 1 28 ? 7.242 -13.312 -8.43 1 98.88 28 GLU B O 1
ATOM 2074 N N . LEU B 1 29 ? 5.914 -12.461 -10.016 1 98.94 29 LEU B N 1
ATOM 2075 C CA . LEU B 1 29 ? 6.664 -11.211 -10.055 1 98.94 29 LEU B CA 1
ATOM 2076 C C . LEU B 1 29 ? 5.887 -10.094 -9.375 1 98.94 29 LEU B C 1
ATOM 2078 O O . LEU B 1 29 ? 4.758 -9.781 -9.773 1 98.94 29 LEU B O 1
ATOM 2082 N N . TYR B 1 30 ? 6.453 -9.523 -8.359 1 98.81 30 TYR B N 1
ATOM 2083 C CA . TYR B 1 30 ? 5.914 -8.312 -7.754 1 98.81 30 TYR B CA 1
ATOM 2084 C C . TYR B 1 30 ? 6.562 -7.07 -8.359 1 98.81 30 TYR B C 1
ATOM 2086 O O . TYR B 1 30 ? 7.789 -6.938 -8.352 1 98.81 30 TYR B O 1
ATOM 2094 N N . THR B 1 31 ? 5.746 -6.207 -8.891 1 98.56 31 THR B N 1
ATOM 2095 C CA . THR B 1 31 ? 6.195 -5.07 -9.68 1 98.56 31 THR B CA 1
ATOM 2096 C C . THR B 1 31 ? 5.266 -3.875 -9.492 1 98.56 31 THR B C 1
ATOM 2098 O O . THR B 1 31 ? 4.359 -3.916 -8.656 1 98.56 31 THR B O 1
ATOM 2101 N N . SER B 1 32 ? 5.586 -2.764 -10.141 1 97.69 32 SER B N 1
ATOM 2102 C CA . SER B 1 32 ? 4.777 -1.552 -10.109 1 97.69 32 SER B CA 1
ATOM 2103 C C . SER B 1 32 ? 5.125 -0.623 -11.266 1 97.69 32 SER B C 1
ATOM 2105 O O . SER B 1 32 ? 6.281 -0.544 -11.68 1 97.69 32 SER B O 1
ATOM 2107 N N . GLN B 1 33 ? 4.074 0.083 -11.734 1 96.75 33 GLN B N 1
ATOM 2108 C CA . GLN B 1 33 ? 4.273 1.081 -12.781 1 96.75 33 GLN B CA 1
ATOM 2109 C C . GLN B 1 33 ? 5.164 2.219 -12.289 1 96.75 33 GLN B C 1
ATOM 2111 O O . GLN B 1 33 ? 5.875 2.842 -13.078 1 96.75 33 GLN B O 1
ATOM 2116 N N . GLY B 1 34 ? 5.16 2.426 -11 1 92.88 34 GLY B N 1
ATOM 2117 C CA . GLY B 1 34 ? 5.914 3.531 -10.43 1 92.88 34 GLY B CA 1
ATOM 2118 C C . GLY B 1 34 ? 7.34 3.156 -10.07 1 92.88 34 GLY B C 1
ATOM 2119 O O . GLY B 1 34 ? 8.125 4.008 -9.641 1 92.88 34 GLY B O 1
ATOM 2120 N N . CYS B 1 35 ? 7.742 1.981 -10.258 1 93.31 35 CYS B N 1
ATOM 2121 C CA . CYS B 1 35 ? 9.07 1.49 -9.906 1 93.31 35 CYS B CA 1
ATOM 2122 C C . CYS B 1 35 ? 10.031 1.625 -11.078 1 93.31 35 CYS B C 1
ATOM 2124 O O . CYS B 1 35 ? 9.875 0.952 -12.102 1 93.31 35 CYS B O 1
ATOM 2126 N N . LYS B 1 36 ? 11.055 2.348 -10.906 1 91.88 36 LYS B N 1
ATOM 2127 C CA . LYS B 1 36 ? 11.984 2.686 -11.984 1 91.88 36 LYS B CA 1
ATOM 2128 C C . LYS B 1 36 ? 12.75 1.451 -12.453 1 91.88 36 LYS B C 1
ATOM 2130 O O . LYS B 1 36 ? 13.078 1.335 -13.633 1 91.88 36 LYS B O 1
ATOM 2135 N N . SER B 1 37 ? 12.984 0.556 -11.594 1 94.75 37 SER B N 1
ATOM 2136 C CA . SER B 1 37 ? 13.812 -0.601 -11.922 1 94.75 37 SER B CA 1
ATOM 2137 C C . SER B 1 37 ? 12.961 -1.772 -12.398 1 94.75 37 SER B C 1
ATOM 2139 O O . SER B 1 37 ? 13.492 -2.826 -12.766 1 94.75 37 SER B O 1
ATOM 2141 N N . CYS B 1 38 ? 11.672 -1.611 -12.531 1 97.44 38 CYS B N 1
ATOM 2142 C CA . CYS B 1 38 ? 10.773 -2.736 -12.758 1 97.44 38 CYS B CA 1
ATOM 2143 C C . CYS B 1 38 ? 10.633 -3.035 -14.25 1 97.44 38 CYS B C 1
ATOM 2145 O O . CYS B 1 38 ? 10.477 -4.191 -14.641 1 97.44 38 CYS B O 1
ATOM 2147 N N . PRO B 1 39 ? 10.781 -2.08 -15.156 1 97.88 39 PRO B N 1
ATOM 2148 C CA . PRO B 1 39 ? 10.508 -2.361 -16.562 1 97.88 39 PRO B CA 1
ATOM 2149 C C . PRO B 1 39 ? 11.398 -3.461 -17.141 1 97.88 39 PRO B C 1
ATOM 2151 O O . PRO B 1 39 ? 10.906 -4.387 -17.781 1 97.88 39 PRO B O 1
ATOM 2154 N N . PRO B 1 40 ? 12.711 -3.482 -16.859 1 97.94 40 PRO B N 1
ATOM 2155 C CA . PRO B 1 40 ? 13.508 -4.609 -17.359 1 97.94 40 PRO B CA 1
ATOM 2156 C C . PRO B 1 40 ? 13.031 -5.953 -16.797 1 97.94 40 PRO B C 1
ATOM 2158 O O . PRO B 1 40 ? 13.055 -6.961 -17.516 1 97.94 40 PRO B O 1
ATOM 2161 N N . ALA B 1 41 ? 12.656 -6 -15.555 1 98.62 41 ALA B N 1
ATOM 2162 C CA . ALA B 1 41 ? 12.125 -7.219 -14.945 1 98.62 41 ALA B CA 1
ATOM 2163 C C . ALA B 1 41 ? 10.828 -7.648 -15.609 1 98.62 41 ALA B C 1
ATOM 2165 O O . ALA B 1 41 ? 10.602 -8.836 -15.844 1 98.62 41 ALA B O 1
ATOM 2166 N N . ASP B 1 42 ? 9.969 -6.664 -15.914 1 98.62 42 ASP B N 1
ATOM 2167 C CA . ASP B 1 42 ? 8.711 -6.945 -16.609 1 98.62 42 ASP B CA 1
ATOM 2168 C C . ASP B 1 42 ? 8.969 -7.539 -17.984 1 98.62 42 ASP B C 1
ATOM 2170 O O . ASP B 1 42 ? 8.266 -8.461 -18.406 1 98.62 42 ASP B O 1
ATOM 2174 N N . LYS B 1 43 ? 9.93 -6.98 -18.641 1 97.5 43 LYS B N 1
ATOM 2175 C CA . LYS B 1 43 ? 10.297 -7.516 -19.953 1 97.5 43 LYS B CA 1
ATOM 2176 C C . LYS B 1 43 ? 10.789 -8.961 -19.844 1 97.5 43 LYS B C 1
ATOM 2178 O O . LYS B 1 43 ? 10.398 -9.812 -20.625 1 97.5 43 LYS B O 1
ATOM 2183 N N . ASN B 1 44 ? 11.68 -9.18 -18.891 1 97.62 44 ASN B N 1
ATOM 2184 C CA . ASN B 1 44 ? 12.148 -10.531 -18.641 1 97.62 44 ASN B CA 1
ATOM 2185 C C . ASN B 1 44 ? 11 -11.469 -18.281 1 97.62 44 ASN B C 1
ATOM 2187 O O . ASN B 1 44 ? 10.953 -12.609 -18.75 1 97.62 44 ASN B O 1
ATOM 2191 N N . PHE B 1 45 ? 10.125 -11.094 -17.531 1 98.69 45 PHE B N 1
ATOM 2192 C CA . PHE B 1 45 ? 8.984 -11.867 -17.078 1 98.69 45 PHE B CA 1
ATOM 2193 C C . PHE B 1 45 ? 8.125 -12.32 -18.25 1 98.69 45 PHE B C 1
ATOM 2195 O O . PHE B 1 45 ? 7.559 -13.414 -18.234 1 98.69 45 PHE B O 1
ATOM 2202 N N . ALA B 1 46 ? 7.973 -11.445 -19.234 1 98.31 46 ALA B N 1
ATOM 2203 C CA . ALA B 1 46 ? 7.152 -11.758 -20.406 1 98.31 46 ALA B CA 1
ATOM 2204 C C . ALA B 1 46 ? 7.602 -13.062 -21.062 1 98.31 46 ALA B C 1
ATOM 2206 O O . ALA B 1 46 ? 6.777 -13.805 -21.609 1 98.31 46 ALA B O 1
ATOM 2207 N N . LYS B 1 47 ? 8.867 -13.336 -20.969 1 97.06 47 LYS B N 1
ATOM 2208 C CA . LYS B 1 47 ? 9.375 -14.586 -21.531 1 97.06 47 LYS B CA 1
ATOM 2209 C C . LYS B 1 47 ? 8.82 -15.797 -20.781 1 97.06 47 LYS B C 1
ATOM 2211 O O . LYS B 1 47 ? 8.5 -16.828 -21.375 1 97.06 47 LYS B O 1
ATOM 2216 N N . TYR B 1 48 ? 8.688 -15.648 -19.484 1 97.56 48 TYR B N 1
ATOM 2217 C CA . TYR B 1 48 ? 8.148 -16.734 -18.672 1 97.56 48 TYR B CA 1
ATOM 2218 C C . TYR B 1 48 ? 6.648 -16.891 -18.906 1 97.56 48 TYR B C 1
ATOM 2220 O O . TYR B 1 48 ? 6.117 -18 -18.828 1 97.56 48 TYR B O 1
ATOM 2228 N N . ALA B 1 49 ? 6.012 -15.789 -19.156 1 97.12 49 ALA B N 1
ATOM 2229 C CA . ALA B 1 49 ? 4.574 -15.82 -19.391 1 97.12 49 ALA B CA 1
ATOM 2230 C C . ALA B 1 49 ? 4.246 -16.641 -20.641 1 97.12 49 ALA B C 1
ATOM 2232 O O . ALA B 1 49 ? 3.143 -17.188 -20.766 1 97.12 49 ALA B O 1
ATOM 2233 N N . ASP B 1 50 ? 5.199 -16.812 -21.5 1 93.75 50 ASP B N 1
ATOM 2234 C CA . ASP B 1 50 ? 5.008 -17.547 -22.75 1 93.75 50 ASP B CA 1
ATOM 2235 C C . ASP B 1 50 ? 5.559 -18.969 -22.625 1 93.75 50 ASP B C 1
ATOM 2237 O O . ASP B 1 50 ? 5.418 -19.766 -23.562 1 93.75 50 ASP B O 1
ATOM 2241 N N . ASP B 1 51 ? 6.219 -19.25 -21.578 1 94.19 51 ASP B N 1
ATOM 2242 C CA . ASP B 1 51 ? 6.773 -20.578 -21.344 1 94.19 51 ASP B CA 1
ATOM 2243 C C . ASP B 1 51 ? 5.719 -21.531 -20.766 1 94.19 51 ASP B C 1
ATOM 2245 O O . ASP B 1 51 ? 5.258 -21.328 -19.641 1 94.19 51 ASP B O 1
ATOM 2249 N N . PRO B 1 52 ? 5.312 -22.578 -21.438 1 90.38 52 PRO B N 1
ATOM 2250 C CA . PRO B 1 52 ? 4.266 -23.484 -20.938 1 90.38 52 PRO B CA 1
ATOM 2251 C C . PRO B 1 52 ? 4.688 -24.234 -19.688 1 90.38 52 PRO B C 1
ATOM 2253 O O . PRO B 1 52 ? 3.842 -24.812 -18.984 1 90.38 52 PRO B O 1
ATOM 2256 N N . ASN B 1 53 ? 5.977 -24.25 -19.391 1 92 53 ASN B N 1
ATOM 2257 C CA . ASN B 1 53 ? 6.465 -25 -18.234 1 92 53 ASN B CA 1
ATOM 2258 C C . ASN B 1 53 ? 6.41 -24.141 -16.953 1 92 53 ASN B C 1
ATOM 2260 O O . ASN B 1 53 ? 6.609 -24.656 -15.859 1 92 53 ASN B O 1
ATOM 2264 N N . VAL B 1 54 ? 6.176 -22.891 -17.109 1 96.94 54 VAL B N 1
ATOM 2265 C CA . VAL B 1 54 ? 6.172 -21.984 -15.969 1 96.94 54 VAL B CA 1
ATOM 2266 C C . VAL B 1 54 ? 4.816 -21.281 -15.867 1 96.94 54 VAL B C 1
ATOM 2268 O O . VAL B 1 54 ? 4.359 -20.672 -16.828 1 96.94 54 VAL B O 1
ATOM 2271 N N . LEU B 1 55 ? 4.145 -21.516 -14.75 1 98.06 55 LEU B N 1
ATOM 2272 C CA . LEU B 1 55 ? 2.998 -20.672 -14.453 1 98.06 55 LEU B CA 1
ATOM 2273 C C . LEU B 1 55 ? 3.455 -19.312 -13.914 1 98.06 55 LEU B C 1
ATOM 2275 O O . LEU B 1 55 ? 3.805 -19.188 -12.742 1 98.06 55 LEU B O 1
ATOM 2279 N N . ALA B 1 56 ? 3.424 -18.312 -14.773 1 98.69 56 ALA B N 1
ATOM 2280 C CA . ALA B 1 56 ? 3.949 -17 -14.438 1 98.69 56 ALA B CA 1
ATOM 2281 C C . ALA B 1 56 ? 2.816 -15.992 -14.227 1 98.69 56 ALA B C 1
ATOM 2283 O O . ALA B 1 56 ? 1.936 -15.852 -15.078 1 98.69 56 ALA B O 1
ATOM 2284 N N . LEU B 1 57 ? 2.779 -15.352 -13.062 1 98.88 57 LEU B N 1
ATOM 2285 C CA . LEU B 1 57 ? 1.816 -14.312 -12.719 1 98.88 57 LEU B CA 1
ATOM 2286 C C . LEU B 1 57 ? 2.527 -13.047 -12.234 1 98.88 57 LEU B C 1
ATOM 2288 O O . LEU B 1 57 ? 3.543 -13.133 -11.547 1 98.88 57 LEU B O 1
ATOM 2292 N N . SER B 1 58 ? 2.045 -11.914 -12.609 1 98.94 58 SER B N 1
ATOM 2293 C CA . SER B 1 58 ? 2.584 -10.656 -12.086 1 98.94 58 SER B CA 1
ATOM 2294 C C . SER B 1 58 ? 1.599 -9.977 -11.141 1 98.94 58 SER B C 1
ATOM 2296 O O . SER B 1 58 ? 0.388 -10.008 -11.375 1 98.94 58 SER B O 1
ATOM 2298 N N . PHE B 1 59 ? 2.076 -9.492 -10.062 1 98.94 59 PHE B N 1
ATOM 2299 C CA . PHE B 1 59 ? 1.342 -8.828 -8.992 1 98.94 59 PHE B CA 1
ATOM 2300 C C . PHE B 1 59 ? 1.798 -7.387 -8.828 1 98.94 59 PHE B C 1
ATOM 2302 O O . PHE B 1 59 ? 2.924 -7.129 -8.398 1 98.94 59 PHE B O 1
ATOM 2309 N N . HIS B 1 60 ? 0.907 -6.48 -9.172 1 98.81 60 HIS B N 1
ATOM 2310 C CA . HIS B 1 60 ? 1.233 -5.07 -9.008 1 98.81 60 HIS B CA 1
ATOM 2311 C C . HIS B 1 60 ? 0.918 -4.594 -7.594 1 98.81 60 HIS B C 1
ATOM 2313 O O . HIS B 1 60 ? -0.202 -4.77 -7.109 1 98.81 60 HIS B O 1
ATOM 2319 N N . VAL B 1 61 ? 1.917 -3.957 -6.992 1 98.06 61 VAL B N 1
ATOM 2320 C CA . VAL B 1 61 ? 1.782 -3.48 -5.617 1 98.06 61 VAL B CA 1
ATOM 2321 C C . VAL B 1 61 ? 1.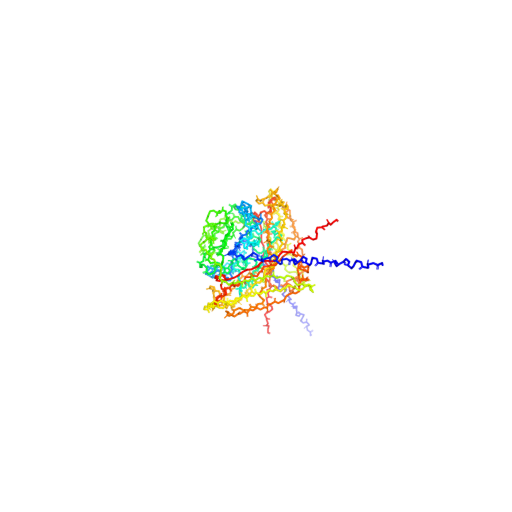511 -1.979 -5.617 1 98.06 61 VAL B C 1
ATOM 2323 O O . VAL B 1 61 ? 1.763 -1.295 -6.613 1 98.06 61 VAL B O 1
ATOM 2326 N N . ASN B 1 62 ? 1.004 -1.497 -4.465 1 96.62 62 ASN B N 1
ATOM 2327 C CA . ASN B 1 62 ? 0.521 -0.12 -4.496 1 96.62 62 ASN B CA 1
ATOM 2328 C C . ASN B 1 62 ? 1.348 0.784 -3.584 1 96.62 62 ASN B C 1
ATOM 2330 O O . ASN B 1 62 ? 0.988 1.94 -3.359 1 96.62 62 ASN B O 1
ATOM 2334 N N . TYR B 1 63 ? 2.496 0.281 -3.064 1 94.75 63 TYR B N 1
ATOM 2335 C CA . TYR B 1 63 ? 3.268 1.148 -2.18 1 94.75 63 TYR B CA 1
ATOM 2336 C C . TYR B 1 63 ? 4.246 2.004 -2.975 1 94.75 63 TYR B C 1
ATOM 2338 O O . TYR B 1 63 ? 5.137 2.637 -2.4 1 94.75 63 TYR B O 1
ATOM 2346 N N . TRP B 1 64 ? 4.105 2.031 -4.305 1 93.69 64 TRP B N 1
ATOM 2347 C CA . TRP B 1 64 ? 4.801 2.98 -5.168 1 93.69 64 TRP B CA 1
ATOM 2348 C C . TRP B 1 64 ? 3.842 4.043 -5.691 1 93.69 64 TRP B C 1
ATOM 2350 O O . TRP B 1 64 ? 4.25 4.949 -6.422 1 93.69 64 TRP B O 1
ATOM 2360 N N . ASP B 1 65 ? 2.525 3.861 -5.336 1 93.94 65 ASP B N 1
ATOM 2361 C CA . ASP B 1 65 ? 1.532 4.859 -5.715 1 93.94 65 ASP B CA 1
ATOM 2362 C C . ASP B 1 65 ? 1.774 6.18 -4.984 1 93.94 65 ASP B C 1
ATOM 2364 O O . ASP B 1 65 ? 2.211 6.188 -3.832 1 93.94 65 ASP B O 1
ATOM 2368 N N . TYR B 1 66 ? 1.5 7.215 -5.656 1 89.75 66 TYR B N 1
ATOM 2369 C CA . TYR B 1 66 ? 1.634 8.547 -5.082 1 89.75 66 TYR B CA 1
ATOM 2370 C C . TYR B 1 66 ? 0.558 9.484 -5.617 1 89.75 66 TYR B C 1
ATOM 2372 O O . TYR B 1 66 ? -0.261 9.086 -6.449 1 89.75 66 TYR B O 1
ATOM 2380 N N . MET B 1 67 ? 0.558 10.672 -4.902 1 81.44 67 MET B N 1
ATOM 2381 C CA . MET B 1 67 ? -0.397 11.672 -5.379 1 81.44 67 MET B CA 1
ATOM 2382 C C . MET B 1 67 ? -0.12 12.039 -6.832 1 81.44 67 MET B C 1
ATOM 2384 O O . MET B 1 67 ? 1.002 12.414 -7.176 1 81.44 67 MET B O 1
ATOM 2388 N N . GLY B 1 68 ? -1.065 11.688 -7.715 1 81.44 68 GLY B N 1
ATOM 2389 C CA . GLY B 1 68 ? -0.911 12.008 -9.125 1 81.44 68 GLY B CA 1
ATOM 2390 C C . GLY B 1 68 ? -0.808 10.773 -10.008 1 81.44 68 GLY B C 1
ATOM 2391 O O . GLY B 1 68 ? -1.143 10.82 -11.188 1 81.44 68 GLY B O 1
ATOM 2392 N N . TRP B 1 69 ? -0.285 9.734 -9.461 1 89.44 69 TRP B N 1
ATOM 2393 C CA . TRP B 1 69 ? -0.197 8.531 -10.281 1 89.44 69 TRP B CA 1
ATOM 2394 C C . TRP B 1 69 ? -0.496 7.285 -9.453 1 89.44 69 TRP B C 1
ATOM 2396 O O . TRP B 1 69 ? 0.125 7.062 -8.414 1 89.44 69 TRP B O 1
ATOM 2406 N N . ARG B 1 70 ? -1.333 6.578 -9.875 1 92.94 70 ARG B N 1
ATOM 2407 C CA . ARG B 1 70 ? -1.661 5.281 -9.297 1 92.94 70 ARG B CA 1
ATOM 2408 C C . ARG B 1 70 ? -1.502 4.164 -10.32 1 92.94 70 ARG B C 1
ATOM 2410 O O . ARG B 1 70 ? -1.983 4.273 -11.445 1 92.94 70 ARG B O 1
ATOM 2417 N N . ASP B 1 71 ? -0.717 3.145 -9.984 1 96.94 71 ASP B N 1
ATOM 2418 C CA . ASP B 1 71 ? -0.644 1.938 -10.805 1 96.94 71 ASP B CA 1
ATOM 2419 C C . ASP B 1 71 ? -2.025 1.312 -10.984 1 96.94 71 ASP B C 1
ATOM 2421 O O . ASP B 1 71 ? -2.594 0.767 -10.031 1 96.94 71 ASP B O 1
ATOM 2425 N N . THR B 1 72 ? -2.502 1.334 -12.234 1 96.25 72 THR B N 1
ATOM 2426 C CA . THR B 1 72 ? -3.873 0.938 -12.539 1 96.25 72 THR B CA 1
ATOM 2427 C C . THR B 1 72 ? -4.047 -0.57 -12.383 1 96.25 72 THR B C 1
ATOM 2429 O O . THR B 1 72 ? -5.172 -1.072 -12.359 1 96.25 72 THR B O 1
ATOM 2432 N N . LEU B 1 73 ? -2.99 -1.228 -12.227 1 98.19 73 LEU B N 1
ATOM 2433 C CA . LEU B 1 73 ? -3.047 -2.68 -12.094 1 98.19 73 LEU B CA 1
ATOM 2434 C C . LEU B 1 73 ? -2.789 -3.105 -10.656 1 98.19 73 LEU B C 1
ATOM 2436 O O . LEU B 1 73 ? -2.9 -4.289 -10.32 1 98.19 73 LEU B O 1
ATOM 2440 N N . ALA B 1 74 ? -2.473 -2.156 -9.789 1 98.12 74 ALA B N 1
ATOM 2441 C CA . ALA B 1 74 ? -2.133 -2.486 -8.406 1 98.12 74 ALA B CA 1
ATOM 2442 C C . ALA B 1 74 ? -3.389 -2.746 -7.578 1 98.12 74 ALA B C 1
ATOM 2444 O O . ALA B 1 74 ? -4.43 -2.129 -7.812 1 98.12 74 ALA B O 1
ATOM 2445 N N . THR B 1 75 ? -3.279 -3.705 -6.672 1 96.94 75 THR B N 1
ATOM 2446 C CA . THR B 1 75 ? -4.324 -3.938 -5.68 1 96.94 75 THR B CA 1
ATOM 2447 C C . THR B 1 75 ? -3.721 -4.121 -4.289 1 96.94 75 THR B C 1
ATOM 2449 O O . THR B 1 75 ? -2.564 -4.531 -4.16 1 96.94 75 THR B O 1
ATOM 2452 N N . GLN B 1 76 ? -4.539 -3.814 -3.254 1 95.44 76 GLN B N 1
ATOM 2453 C CA . GLN B 1 76 ? -4.086 -4.074 -1.891 1 95.44 76 GLN B CA 1
ATOM 2454 C C . GLN B 1 76 ? -3.885 -5.566 -1.653 1 95.44 76 GLN B C 1
ATOM 2456 O O . GLN B 1 76 ? -2.986 -5.969 -0.911 1 95.44 76 GLN B O 1
ATOM 2461 N N . ASP B 1 77 ? -4.691 -6.426 -2.312 1 96.75 77 ASP B N 1
ATOM 2462 C CA . ASP B 1 77 ? -4.543 -7.871 -2.16 1 96.75 77 ASP B CA 1
ATOM 2463 C C . ASP B 1 77 ? -3.176 -8.336 -2.654 1 96.75 77 ASP B C 1
ATOM 2465 O O . ASP B 1 77 ? -2.564 -9.227 -2.055 1 96.75 77 ASP B O 1
ATOM 2469 N N . ASN B 1 78 ? -2.717 -7.73 -3.729 1 98.25 78 ASN B N 1
ATOM 2470 C CA . ASN B 1 78 ? -1.384 -8.062 -4.223 1 98.25 78 ASN B CA 1
ATOM 2471 C C . ASN B 1 78 ? -0.302 -7.672 -3.217 1 98.25 78 ASN B C 1
ATOM 2473 O O . ASN B 1 78 ? 0.619 -8.445 -2.957 1 98.25 78 ASN B O 1
ATOM 2477 N N . THR B 1 79 ? -0.474 -6.508 -2.674 1 97.44 79 THR B N 1
ATOM 2478 C CA . THR B 1 79 ? 0.476 -6.043 -1.669 1 97.44 79 THR B CA 1
ATOM 2479 C C . THR B 1 79 ? 0.422 -6.926 -0.426 1 97.44 79 THR B C 1
ATOM 2481 O O . THR B 1 79 ? 1.461 -7.301 0.122 1 97.44 79 THR B O 1
ATOM 2484 N N . ASP B 1 80 ? -0.796 -7.293 -0.018 1 96.25 80 ASP B N 1
ATOM 2485 C CA . ASP B 1 80 ? -0.964 -8.18 1.133 1 96.25 80 ASP B CA 1
ATOM 2486 C C . ASP B 1 80 ? -0.252 -9.508 0.913 1 96.25 80 ASP B C 1
ATOM 2488 O O . ASP B 1 80 ? 0.359 -10.055 1.835 1 96.25 80 ASP B O 1
ATOM 2492 N N . ARG B 1 81 ? -0.375 -9.961 -0.245 1 97.44 81 ARG B N 1
ATOM 2493 C CA . ARG B 1 81 ? 0.252 -11.242 -0.562 1 97.44 81 ARG B CA 1
ATOM 2494 C C . ARG B 1 81 ? 1.771 -11.141 -0.484 1 97.44 81 ARG B C 1
ATOM 2496 O O . ARG B 1 81 ? 2.426 -12 0.106 1 97.44 81 ARG B O 1
ATOM 2503 N N . GLN B 1 82 ? 2.334 -10.094 -1.03 1 97.38 82 GLN B N 1
ATOM 2504 C CA . GLN B 1 82 ? 3.773 -9.891 -0.91 1 97.38 82 GLN B CA 1
ATOM 2505 C C . GLN B 1 82 ? 4.199 -9.828 0.554 1 97.38 82 GLN B C 1
ATOM 2507 O O . GLN B 1 82 ? 5.203 -10.43 0.938 1 97.38 82 GLN B O 1
ATOM 2512 N N . ASN B 1 83 ? 3.453 -9.172 1.326 1 95.44 83 ASN B N 1
ATOM 2513 C CA . ASN B 1 83 ? 3.771 -9.031 2.744 1 95.44 83 ASN B CA 1
ATOM 2514 C C . ASN B 1 83 ? 3.66 -10.359 3.479 1 95.44 83 ASN B C 1
ATOM 2516 O O . ASN B 1 83 ? 4.406 -10.617 4.426 1 95.44 83 ASN B O 1
ATOM 2520 N N . SER B 1 84 ? 2.727 -11.18 3.08 1 95.25 84 SER B N 1
ATOM 2521 C CA . SER B 1 84 ? 2.613 -12.5 3.691 1 95.25 84 SER B CA 1
ATOM 2522 C C . SER B 1 84 ? 3.852 -13.344 3.418 1 95.25 84 SER B C 1
ATOM 2524 O O . SER B 1 84 ? 4.23 -14.188 4.234 1 95.25 84 SER B O 1
ATOM 2526 N N . TYR B 1 85 ? 4.492 -13.094 2.26 1 96.44 85 TYR B N 1
ATOM 2527 C CA . TYR B 1 85 ? 5.773 -13.734 2.006 1 96.44 85 TYR B CA 1
ATOM 2528 C C . TYR B 1 85 ? 6.871 -13.125 2.871 1 96.44 85 TYR B C 1
ATOM 2530 O O . TYR B 1 85 ? 7.77 -13.828 3.336 1 96.44 85 TYR B O 1
ATOM 2538 N N . ARG B 1 86 ? 6.855 -11.789 3.025 1 93.56 86 ARG B N 1
ATOM 2539 C CA . ARG B 1 86 ? 7.824 -11.141 3.895 1 93.56 86 ARG B CA 1
ATOM 2540 C C . ARG B 1 86 ? 7.848 -11.781 5.277 1 93.56 86 ARG B C 1
ATOM 2542 O O . ARG B 1 86 ? 8.922 -12.062 5.82 1 93.56 86 ARG B O 1
ATOM 2549 N N . ASN B 1 87 ? 6.684 -12 5.805 1 89.5 87 ASN B N 1
ATOM 2550 C CA . ASN B 1 87 ? 6.559 -12.648 7.109 1 89.5 87 ASN B CA 1
ATOM 2551 C C . ASN B 1 87 ? 7.133 -14.062 7.09 1 89.5 87 ASN B C 1
ATOM 2553 O O . ASN B 1 87 ? 7.867 -14.453 8 1 89.5 87 ASN B O 1
ATOM 2557 N N . ALA B 1 88 ? 6.789 -14.75 6.035 1 91.94 88 ALA B N 1
ATOM 2558 C CA . ALA B 1 88 ? 7.262 -16.125 5.898 1 91.94 88 ALA B CA 1
ATOM 2559 C C . ALA B 1 88 ? 8.781 -16.188 5.809 1 91.94 88 ALA B C 1
ATOM 2561 O O . ALA B 1 88 ? 9.414 -17.078 6.371 1 91.94 88 ALA B O 1
ATOM 2562 N N . PHE B 1 89 ? 9.367 -15.211 5.129 1 93.44 89 PHE B N 1
ATOM 2563 C CA . PHE B 1 89 ? 10.805 -15.172 4.906 1 93.44 89 PHE B CA 1
ATOM 2564 C C . PHE B 1 89 ? 11.516 -14.453 6.047 1 93.44 89 PHE B C 1
ATOM 2566 O O . PHE B 1 89 ? 12.742 -14.352 6.059 1 93.44 89 PHE B O 1
ATOM 2573 N N . HIS B 1 90 ? 10.766 -13.938 7.004 1 89.44 90 HIS B N 1
ATOM 2574 C CA . HIS B 1 90 ? 11.297 -13.133 8.102 1 89.44 90 HIS B CA 1
ATOM 2575 C C . HIS B 1 90 ? 12.141 -11.977 7.574 1 89.44 90 HIS B C 1
ATOM 2577 O O . HIS B 1 90 ? 13.219 -11.703 8.102 1 89.44 90 HIS B O 1
ATOM 2583 N N . ALA B 1 91 ? 11.672 -11.492 6.469 1 89.5 91 ALA B N 1
ATOM 2584 C CA . ALA B 1 91 ? 12.375 -10.375 5.844 1 89.5 91 ALA B CA 1
ATOM 2585 C C . ALA B 1 91 ? 12.023 -9.062 6.531 1 89.5 91 ALA B C 1
ATOM 2587 O O . ALA B 1 91 ? 10.922 -8.906 7.066 1 89.5 91 ALA B O 1
ATOM 2588 N N . LYS B 1 92 ? 12.938 -8.109 6.438 1 82.88 92 LYS B N 1
ATOM 2589 C CA . LYS B 1 92 ? 12.75 -6.828 7.121 1 82.88 92 LYS B CA 1
ATOM 2590 C C . LYS B 1 92 ? 12.172 -5.781 6.176 1 82.88 92 LYS B C 1
ATOM 2592 O O . LYS B 1 92 ? 11.82 -4.68 6.602 1 82.88 92 LYS B O 1
ATOM 2597 N N . MET B 1 93 ? 12.141 -6.191 4.906 1 84.56 93 MET B N 1
ATOM 2598 C CA . MET B 1 93 ? 11.672 -5.223 3.918 1 84.56 93 MET B CA 1
ATOM 2599 C C . MET B 1 93 ? 10.992 -5.926 2.748 1 84.56 93 MET B C 1
ATOM 2601 O O . MET B 1 93 ? 11.18 -7.125 2.543 1 84.56 93 MET B O 1
ATOM 2605 N N . ILE B 1 94 ? 10.188 -5.207 2.135 1 89.62 94 ILE B N 1
ATOM 2606 C CA . ILE B 1 94 ? 9.703 -5.625 0.825 1 89.62 94 ILE B CA 1
ATOM 2607 C C . ILE B 1 94 ? 10.242 -4.684 -0.25 1 89.62 94 ILE B C 1
ATOM 2609 O O . ILE B 1 94 ? 10.586 -3.537 0.037 1 89.62 94 ILE B O 1
ATOM 2613 N N . TYR B 1 95 ? 10.352 -5.234 -1.47 1 93.75 95 TYR B N 1
ATOM 2614 C CA . TYR B 1 95 ? 10.938 -4.461 -2.557 1 93.75 95 TYR B CA 1
ATOM 2615 C C . TYR B 1 95 ? 10.398 -4.918 -3.906 1 93.75 95 TYR B C 1
ATOM 2617 O O . TYR B 1 95 ? 9.742 -5.957 -3.998 1 93.75 95 TYR B O 1
ATOM 2625 N N . THR B 1 96 ? 10.5 -4.062 -4.879 1 96.56 96 THR B N 1
ATOM 2626 C CA . THR B 1 96 ? 10.234 -4.406 -6.273 1 96.56 96 THR B CA 1
ATOM 2627 C C . THR B 1 96 ? 11.445 -4.082 -7.148 1 96.56 96 THR B C 1
ATOM 2629 O O . THR B 1 96 ? 12.227 -3.189 -6.824 1 96.56 96 THR B O 1
ATOM 2632 N N . PRO B 1 97 ? 11.672 -4.781 -8.305 1 98.25 97 PRO B N 1
ATOM 2633 C CA . PRO B 1 97 ? 10.945 -6.012 -8.648 1 98.25 97 PRO B CA 1
ATOM 2634 C C . PRO B 1 97 ? 11.414 -7.215 -7.836 1 98.25 97 PRO B C 1
ATOM 2636 O O . PRO B 1 97 ? 12.609 -7.387 -7.609 1 98.25 97 PRO B O 1
ATOM 2639 N N . GLN B 1 98 ? 10.492 -7.934 -7.332 1 98.44 98 GLN B N 1
ATOM 2640 C CA . GLN B 1 98 ? 10.766 -9.141 -6.562 1 98.44 98 GLN B CA 1
ATOM 2641 C C . GLN B 1 98 ? 10.125 -10.367 -7.211 1 98.44 98 GLN B C 1
ATOM 2643 O O . GLN B 1 98 ? 8.945 -10.336 -7.582 1 98.44 98 GLN B O 1
ATOM 2648 N N . ALA B 1 99 ? 10.906 -11.445 -7.367 1 98.69 99 ALA B N 1
ATOM 2649 C CA . ALA B 1 99 ? 10.414 -12.719 -7.887 1 98.69 99 ALA B CA 1
ATOM 2650 C C . ALA B 1 99 ? 10.336 -13.766 -6.781 1 98.69 99 ALA B C 1
ATOM 2652 O O . ALA B 1 99 ? 11.273 -13.922 -5.992 1 98.69 99 ALA B O 1
ATOM 2653 N N . ILE B 1 100 ? 9.219 -14.406 -6.703 1 98.62 100 ILE B N 1
ATOM 2654 C CA . ILE B 1 100 ? 9.039 -15.531 -5.793 1 98.62 100 ILE B CA 1
ATOM 2655 C C . ILE B 1 100 ? 8.789 -16.812 -6.594 1 98.62 100 ILE B C 1
ATOM 2657 O O . ILE B 1 100 ? 7.938 -16.828 -7.488 1 98.62 100 ILE B O 1
ATOM 2661 N N . ILE B 1 101 ? 9.508 -17.891 -6.301 1 98.62 101 ILE B N 1
ATOM 2662 C CA . ILE B 1 101 ? 9.406 -19.156 -7.027 1 98.62 101 ILE B CA 1
ATOM 2663 C C . ILE B 1 101 ? 8.773 -20.219 -6.133 1 98.62 101 ILE B C 1
ATOM 2665 O O . ILE B 1 101 ? 9.289 -20.5 -5.051 1 98.62 101 ILE B O 1
ATOM 2669 N N . ASN B 1 102 ? 7.641 -20.75 -6.547 1 98.38 102 ASN B N 1
ATOM 2670 C CA . ASN B 1 102 ? 6.891 -21.797 -5.875 1 98.38 102 ASN B CA 1
ATOM 2671 C C . ASN B 1 102 ? 6.594 -21.438 -4.422 1 98.38 102 ASN B C 1
ATOM 2673 O O . ASN B 1 102 ? 6.539 -22.312 -3.557 1 98.38 102 ASN B O 1
ATOM 2677 N N . GLY B 1 103 ? 6.531 -20.141 -4.152 1 98.12 103 GLY B N 1
ATOM 2678 C CA . GLY B 1 103 ? 6.254 -19.672 -2.799 1 98.12 103 GLY B CA 1
ATOM 2679 C C . GLY B 1 103 ? 7.352 -20.031 -1.812 1 98.12 103 GLY B C 1
ATOM 2680 O O . GLY B 1 103 ? 7.16 -19.906 -0.599 1 98.12 103 GLY B O 1
ATOM 2681 N N . ALA B 1 104 ? 8.516 -20.422 -2.291 1 96.81 104 ALA B N 1
ATOM 2682 C CA . ALA B 1 104 ? 9.508 -21.031 -1.402 1 96.81 104 ALA B CA 1
ATOM 2683 C C . ALA B 1 104 ? 10.781 -20.188 -1.349 1 96.81 104 ALA B C 1
ATOM 2685 O O . ALA B 1 104 ? 11.445 -20.125 -0.312 1 96.81 104 ALA B O 1
ATOM 2686 N N . VAL B 1 105 ? 11.188 -19.641 -2.459 1 97.25 105 VAL B N 1
ATOM 2687 C CA . VAL B 1 105 ? 12.422 -18.859 -2.547 1 97.25 105 VAL B CA 1
ATOM 2688 C C . VAL B 1 105 ? 12.188 -17.594 -3.365 1 97.25 105 VAL B C 1
ATOM 2690 O O . VAL B 1 105 ? 11.188 -17.484 -4.074 1 97.25 105 VAL B O 1
ATOM 2693 N N . GLU B 1 106 ? 13.094 -16.672 -3.182 1 97.25 106 GLU B N 1
ATOM 2694 C CA . GLU B 1 106 ? 12.93 -15.406 -3.889 1 97.25 106 GLU B CA 1
ATOM 2695 C C . GLU B 1 106 ? 14.219 -15 -4.59 1 97.25 106 GLU B C 1
ATOM 2697 O O . GLU B 1 106 ? 15.289 -15.555 -4.32 1 97.25 106 GLU B O 1
ATOM 2702 N N . ALA B 1 107 ? 14.094 -14.125 -5.582 1 97.69 107 ALA B N 1
ATOM 2703 C CA . ALA B 1 107 ? 15.188 -13.484 -6.309 1 97.69 107 ALA B CA 1
ATOM 2704 C C . ALA B 1 107 ? 14.781 -12.094 -6.789 1 97.69 107 ALA B C 1
ATOM 2706 O O . ALA B 1 107 ? 13.602 -11.742 -6.77 1 97.69 107 ALA B O 1
ATOM 2707 N N . ASN B 1 108 ? 15.867 -11.312 -7.094 1 97.5 108 ASN B N 1
ATOM 2708 C CA . ASN B 1 108 ? 15.562 -10.062 -7.789 1 97.5 108 ASN B CA 1
ATOM 2709 C C . ASN B 1 108 ? 14.914 -10.32 -9.141 1 97.5 108 ASN B C 1
ATOM 2711 O O . ASN B 1 108 ? 15.406 -11.125 -9.938 1 97.5 108 ASN B O 1
ATOM 2715 N N . GLY B 1 109 ? 13.867 -9.633 -9.422 1 98 109 GLY B N 1
ATOM 2716 C CA . GLY B 1 109 ? 13.109 -9.859 -10.641 1 98 109 GLY B CA 1
ATOM 2717 C C . GLY B 1 109 ? 13.906 -9.57 -11.898 1 98 109 GLY B C 1
ATOM 2718 O O . GLY B 1 109 ? 13.539 -10.016 -12.984 1 98 109 GLY B O 1
ATOM 2719 N N . ARG B 1 110 ? 14.953 -8.867 -11.734 1 97.94 110 ARG B N 1
ATOM 2720 C CA . ARG B 1 110 ? 15.781 -8.523 -12.891 1 97.94 110 ARG B CA 1
ATOM 2721 C C . ARG B 1 110 ? 16.812 -9.617 -13.164 1 97.94 110 ARG B C 1
ATOM 2723 O O . ARG B 1 110 ? 17.453 -9.625 -14.219 1 97.94 110 ARG B O 1
ATOM 2730 N N . ASN B 1 111 ? 16.984 -10.477 -12.234 1 98.19 111 ASN B N 1
ATOM 2731 C CA . ASN B 1 111 ? 18.047 -11.469 -12.336 1 98.19 111 ASN B CA 1
ATOM 2732 C C . ASN B 1 111 ? 17.531 -12.766 -12.977 1 98.19 111 ASN B C 1
ATOM 2734 O O . ASN B 1 111 ? 17.297 -13.75 -12.281 1 98.19 111 ASN B O 1
ATOM 2738 N N . GLY B 1 112 ? 17.547 -12.766 -14.297 1 97.62 112 GLY B N 1
ATOM 2739 C CA . GLY B 1 112 ? 17.031 -13.914 -15.039 1 97.62 112 GLY B CA 1
ATOM 2740 C C . GLY B 1 112 ? 17.781 -15.195 -14.734 1 97.62 112 GLY B C 1
ATOM 2741 O O . GLY B 1 112 ? 17.172 -16.266 -14.625 1 97.62 112 GLY B O 1
ATOM 2742 N N . ALA B 1 113 ? 19.047 -15.102 -14.602 1 97.94 113 ALA B N 1
ATOM 2743 C CA . ALA B 1 113 ? 19.859 -16.281 -14.328 1 97.94 113 ALA B CA 1
ATOM 2744 C C . ALA B 1 113 ? 19.5 -16.906 -12.992 1 97.94 113 ALA B C 1
ATOM 2746 O O . ALA B 1 113 ? 19.344 -18.125 -12.891 1 97.94 113 ALA B O 1
ATOM 2747 N N . ALA B 1 114 ? 19.375 -16.062 -11.977 1 98.25 114 ALA B N 1
ATOM 2748 C CA . ALA B 1 114 ? 19 -16.562 -10.648 1 98.25 114 ALA B CA 1
ATOM 2749 C C . ALA B 1 114 ? 17.609 -17.172 -10.672 1 98.25 114 ALA B C 1
ATOM 2751 O O . ALA B 1 114 ? 17.359 -18.219 -10.062 1 98.25 114 ALA B O 1
ATOM 2752 N N . ILE B 1 115 ? 16.688 -16.578 -11.367 1 98.25 115 ILE B N 1
ATOM 2753 C CA . ILE B 1 115 ? 15.312 -17.047 -11.469 1 98.25 115 ILE B CA 1
ATOM 2754 C C . ILE B 1 115 ? 15.289 -18.422 -12.141 1 98.25 115 ILE B C 1
ATOM 2756 O O . ILE B 1 115 ? 14.68 -19.359 -11.617 1 98.25 115 ILE B O 1
ATOM 2760 N N . ASN B 1 116 ? 16.016 -18.531 -13.211 1 97.44 116 ASN B N 1
ATOM 2761 C CA . ASN B 1 116 ? 16.047 -19.812 -13.93 1 97.44 116 ASN B CA 1
ATOM 2762 C C . ASN B 1 116 ? 16.641 -20.922 -13.07 1 97.44 116 ASN B C 1
ATOM 2764 O O . ASN B 1 116 ? 16.141 -22.047 -13.078 1 97.44 116 ASN B O 1
ATOM 2768 N N . ALA B 1 117 ? 17.672 -20.578 -12.383 1 97.75 117 ALA B N 1
ATOM 2769 C CA . ALA B 1 117 ? 18.297 -21.578 -11.516 1 97.75 117 ALA B CA 1
ATOM 2770 C C . ALA B 1 117 ? 17.328 -22.047 -10.438 1 97.75 117 ALA B C 1
ATOM 2772 O O . ALA B 1 117 ? 17.281 -23.234 -10.117 1 97.75 117 ALA B O 1
ATOM 2773 N N . LYS B 1 118 ? 16.609 -21.156 -9.953 1 97.31 118 LYS B N 1
ATOM 2774 C CA . LYS B 1 118 ? 15.672 -21.484 -8.875 1 97.31 118 LYS B CA 1
ATOM 2775 C C . LYS B 1 118 ? 14.461 -22.234 -9.406 1 97.31 118 LYS B C 1
ATOM 2777 O O . LYS B 1 118 ? 13.922 -23.109 -8.727 1 97.31 118 LYS B O 1
ATOM 2782 N N . ILE B 1 119 ? 14.016 -21.922 -10.586 1 96.38 119 ILE B N 1
ATOM 2783 C CA . ILE B 1 119 ? 12.945 -22.688 -11.227 1 96.38 119 ILE B CA 1
ATOM 2784 C C . ILE B 1 119 ? 13.391 -24.125 -11.43 1 96.38 119 ILE B C 1
ATOM 2786 O O . ILE B 1 119 ? 12.633 -25.062 -11.156 1 96.38 119 ILE B O 1
ATOM 2790 N N . ALA B 1 120 ? 14.609 -24.312 -11.867 1 95 120 ALA B N 1
ATOM 2791 C CA . ALA B 1 120 ? 15.141 -25.641 -12.133 1 95 120 ALA B CA 1
ATOM 2792 C C . ALA B 1 120 ? 15.258 -26.453 -10.844 1 95 120 ALA B C 1
ATOM 2794 O O . ALA B 1 120 ? 15.094 -27.672 -10.852 1 95 120 ALA B O 1
ATOM 2795 N N . ALA B 1 121 ? 15.477 -25.766 -9.742 1 93 121 ALA B N 1
ATOM 2796 C CA . ALA B 1 121 ? 15.766 -26.422 -8.477 1 93 121 ALA B CA 1
ATOM 2797 C C . ALA B 1 121 ? 14.477 -26.734 -7.719 1 93 121 ALA B C 1
ATOM 2799 O O . ALA B 1 121 ? 14.492 -27.5 -6.75 1 93 121 ALA B O 1
ATOM 2800 N N . ASN B 1 122 ? 13.398 -26.141 -8.109 1 87.69 122 ASN B N 1
ATOM 2801 C CA . ASN B 1 122 ? 12.133 -26.281 -7.383 1 87.69 122 ASN B CA 1
ATOM 2802 C C . ASN B 1 122 ? 11.016 -26.781 -8.289 1 87.69 122 ASN B C 1
ATOM 2804 O O . ASN B 1 122 ? 10.727 -26.188 -9.328 1 87.69 122 ASN B O 1
ATOM 2808 N N . LYS B 1 123 ? 10.438 -27.922 -7.883 1 89.88 123 LYS B N 1
ATOM 2809 C CA . LYS B 1 123 ? 9.406 -28.516 -8.719 1 89.88 123 LYS B CA 1
ATOM 2810 C C . LYS B 1 123 ? 8.117 -28.75 -7.93 1 89.88 123 LYS B C 1
ATOM 2812 O O . LYS B 1 123 ? 8.164 -29.016 -6.727 1 89.88 123 LYS B O 1
ATOM 2817 N N . LEU B 1 124 ? 7.066 -28.625 -8.594 1 95.19 124 LEU B N 1
ATOM 2818 C CA . LEU B 1 124 ? 5.762 -28.969 -8.039 1 95.19 124 LEU B CA 1
ATOM 2819 C C . LEU B 1 124 ? 5.527 -30.484 -8.094 1 95.19 124 LEU B C 1
ATOM 2821 O O . LEU B 1 124 ? 6.059 -31.156 -8.969 1 95.19 124 LEU B O 1
ATOM 2825 N N . ASP B 1 125 ? 4.719 -30.969 -7.117 1 94.12 125 ASP B N 1
ATOM 2826 C CA . ASP B 1 125 ? 4.672 -32.438 -7.02 1 94.12 125 ASP B CA 1
ATOM 2827 C C . ASP B 1 125 ? 3.23 -32.938 -7.074 1 94.12 125 ASP B C 1
ATOM 2829 O O . ASP B 1 125 ? 2.99 -34.125 -7.051 1 94.12 125 ASP B O 1
ATOM 2833 N N . VAL B 1 126 ? 2.289 -32.062 -7.105 1 96.94 126 VAL B N 1
ATOM 2834 C CA . VAL B 1 126 ? 0.891 -32.469 -7.168 1 96.94 126 VAL B CA 1
ATOM 2835 C C . VAL B 1 126 ? 0.298 -32.094 -8.523 1 96.94 126 VAL B C 1
ATOM 2837 O O . VAL B 1 126 ? 0.323 -30.922 -8.906 1 96.94 126 VAL B O 1
ATOM 2840 N N . PRO B 1 127 ? -0.217 -33.031 -9.242 1 96.38 127 PRO B N 1
ATOM 2841 C CA . PRO B 1 127 ? -0.819 -32.688 -10.539 1 96.38 127 PRO B CA 1
ATOM 2842 C C . PRO B 1 127 ? -2.102 -31.875 -10.391 1 96.38 127 PRO B C 1
ATOM 2844 O O . PRO B 1 127 ? -2.979 -32.25 -9.602 1 96.38 127 PRO B O 1
ATOM 2847 N N . VAL B 1 128 ? -2.184 -30.812 -11.07 1 97.44 128 VAL B N 1
ATOM 2848 C CA . VAL B 1 128 ? -3.363 -29.953 -11.148 1 97.44 128 VAL B CA 1
ATOM 2849 C C . VAL B 1 128 ? -3.68 -29.641 -12.602 1 97.44 128 VAL B C 1
ATOM 2851 O O . VAL B 1 128 ? -2.77 -29.453 -13.414 1 97.44 128 VAL B O 1
ATOM 2854 N N . SER B 1 129 ? -4.965 -29.625 -12.93 1 96.69 129 SER B N 1
ATOM 2855 C CA . SER B 1 129 ? -5.375 -29.219 -14.273 1 96.69 129 SER B CA 1
ATOM 2856 C C . SER B 1 129 ? -6.664 -28.406 -14.242 1 96.69 129 SER B C 1
ATOM 2858 O O . SER B 1 129 ? -7.445 -28.5 -13.289 1 96.69 129 SER B O 1
ATOM 2860 N N . ILE B 1 130 ? -6.812 -27.531 -15.172 1 96.19 130 ILE B N 1
ATOM 2861 C CA . ILE B 1 130 ? -8.039 -26.781 -15.406 1 96.19 130 ILE B CA 1
ATOM 2862 C C . ILE B 1 130 ? -8.531 -27.031 -16.828 1 96.19 130 ILE B C 1
ATOM 2864 O O . ILE B 1 130 ? -7.77 -26.875 -17.797 1 96.19 130 ILE B O 1
ATOM 2868 N N . GLN B 1 131 ? -9.812 -27.375 -16.938 1 95.19 131 GLN B N 1
ATOM 2869 C CA . GLN B 1 131 ? -10.398 -27.594 -18.25 1 95.19 131 GLN B CA 1
ATOM 2870 C C . GLN B 1 131 ? -11.766 -26.906 -18.359 1 95.19 131 GLN B C 1
ATOM 2872 O O . GLN B 1 131 ? -12.531 -26.891 -17.391 1 95.19 131 GLN B O 1
ATOM 2877 N N . GLN B 1 132 ? -11.969 -26.344 -19.453 1 94.25 132 GLN B N 1
ATOM 2878 C CA . GLN B 1 132 ? -13.305 -25.844 -19.734 1 94.25 132 GLN B CA 1
ATOM 2879 C C . GLN B 1 132 ? -14.203 -26.938 -20.297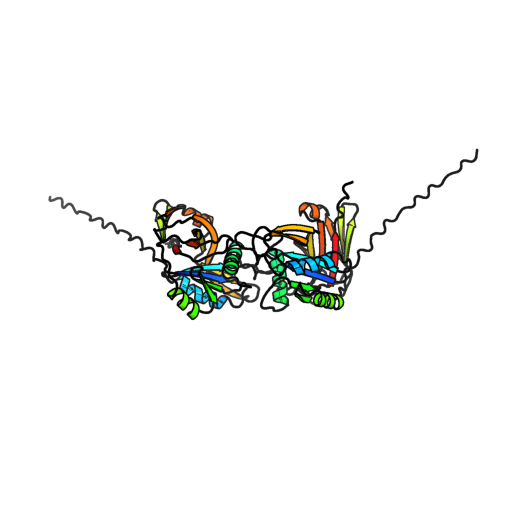 1 94.25 132 GLN B C 1
ATOM 2881 O O . GLN B 1 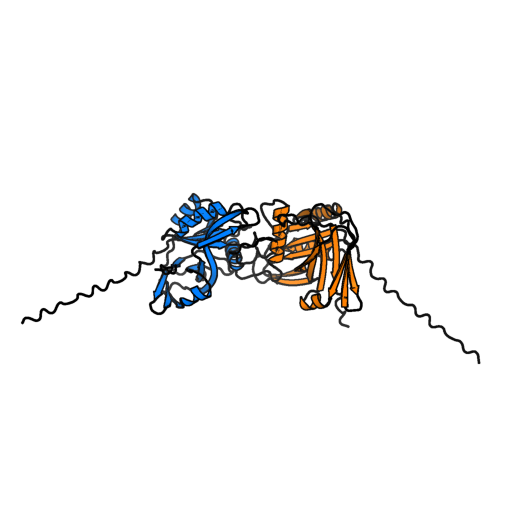132 ? -13.852 -27.594 -21.281 1 94.25 132 GLN B O 1
ATOM 2886 N N . LEU B 1 133 ? -15.297 -27.047 -19.656 1 93.94 133 LEU B N 1
ATOM 2887 C CA . LEU B 1 133 ? -16.281 -28.031 -20.078 1 93.94 133 LEU B CA 1
ATOM 2888 C C . LEU B 1 133 ? -17.25 -27.438 -21.094 1 93.94 133 LEU B C 1
ATOM 2890 O O . LEU B 1 133 ? -17.328 -26.219 -21.219 1 93.94 133 LEU B O 1
ATOM 2894 N N . ASN B 1 134 ? -18.031 -28.266 -21.688 1 91.75 134 ASN B N 1
ATOM 2895 C CA . ASN B 1 134 ? -18.922 -27.859 -22.781 1 91.75 134 ASN B CA 1
ATOM 2896 C C . ASN B 1 134 ? -20.078 -27.016 -22.266 1 91.75 134 ASN B C 1
ATOM 2898 O O . ASN B 1 134 ? -20.641 -26.219 -23.031 1 91.75 134 ASN B O 1
ATOM 2902 N N . ASP B 1 135 ? -20.328 -27.156 -21.094 1 92.06 135 ASP B N 1
ATOM 2903 C CA . ASP B 1 135 ? -21.5 -26.469 -20.562 1 92.06 135 ASP B CA 1
ATOM 2904 C C . ASP B 1 135 ? -21.109 -25.125 -19.938 1 92.06 135 ASP B C 1
ATOM 2906 O O . ASP B 1 135 ? -21.906 -24.516 -19.219 1 92.06 135 ASP B O 1
ATOM 2910 N N . GLY B 1 136 ? -19.891 -24.719 -20.109 1 90.06 136 GLY B N 1
ATOM 2911 C CA . GLY B 1 136 ? -19.484 -23.391 -19.656 1 90.06 136 GLY B CA 1
ATOM 2912 C C . GLY B 1 136 ? -18.844 -23.406 -18.281 1 90.06 136 GLY B C 1
ATOM 2913 O O . GLY B 1 136 ? -18.5 -22.359 -17.734 1 90.06 136 GLY B O 1
ATOM 2914 N N . ARG B 1 137 ? -18.656 -24.562 -17.812 1 94.19 137 ARG B N 1
ATOM 2915 C CA . ARG B 1 137 ? -17.984 -24.672 -16.516 1 94.19 137 ARG B CA 1
ATOM 2916 C C . ARG B 1 137 ? -16.484 -24.875 -16.688 1 94.19 137 ARG B C 1
ATOM 2918 O O . ARG B 1 137 ? -16.031 -25.438 -17.688 1 94.19 137 ARG B O 1
ATOM 2925 N N . LEU B 1 138 ? -15.742 -24.281 -15.781 1 96 138 LEU B N 1
ATOM 2926 C CA . LEU B 1 138 ? -14.336 -24.641 -15.594 1 96 138 LEU B CA 1
ATOM 2927 C C . LEU B 1 138 ? -14.195 -25.734 -14.547 1 96 138 LEU B C 1
ATOM 2929 O O . LEU B 1 138 ? -14.727 -25.625 -13.445 1 96 138 LEU B O 1
ATOM 2933 N N . SER B 1 139 ? -13.547 -26.797 -14.977 1 97.38 139 SER B N 1
ATOM 2934 C CA . SER B 1 139 ? -13.289 -27.891 -14.055 1 97.38 139 SER B CA 1
ATOM 2935 C C . SER B 1 139 ? -11.836 -27.906 -13.602 1 97.38 139 SER B C 1
ATOM 2937 O O . SER B 1 139 ? -10.922 -28 -14.43 1 97.38 139 SER B O 1
ATOM 2939 N N . ILE B 1 140 ? -11.641 -27.781 -12.305 1 97.56 140 ILE B N 1
ATOM 2940 C CA . ILE B 1 140 ? -10.328 -27.859 -11.695 1 97.56 140 ILE B CA 1
ATOM 2941 C C . ILE B 1 140 ? -10.148 -29.234 -11.047 1 97.56 140 ILE B C 1
ATOM 2943 O O . ILE B 1 140 ? -10.891 -29.594 -10.133 1 97.56 140 ILE B O 1
ATOM 2947 N N . ASP B 1 141 ? -9.188 -29.953 -11.562 1 98 141 ASP B N 1
ATOM 2948 C CA . ASP B 1 141 ? -8.875 -31.281 -11.023 1 98 141 ASP B CA 1
ATOM 2949 C C . ASP B 1 141 ? -7.523 -31.281 -10.305 1 98 141 ASP B C 1
ATOM 2951 O O . ASP B 1 141 ? -6.504 -30.906 -10.898 1 98 141 ASP B O 1
ATOM 2955 N N . ILE B 1 142 ? -7.523 -31.656 -9.031 1 98.06 142 ILE B N 1
ATOM 2956 C CA . ILE B 1 142 ? -6.328 -31.75 -8.203 1 98.06 142 ILE B CA 1
ATOM 2957 C C . ILE B 1 142 ? -6.07 -33.188 -7.824 1 98.06 142 ILE B C 1
ATOM 2959 O O . ILE B 1 142 ? -6.969 -33.875 -7.328 1 98.06 142 ILE B O 1
ATOM 2963 N N . GLY B 1 143 ? -4.902 -33.656 -8.07 1 97.88 143 GLY B N 1
ATOM 2964 C CA . GLY B 1 143 ? -4.562 -35.031 -7.797 1 97.88 143 GLY B CA 1
ATOM 2965 C C . GLY B 1 143 ? -4.195 -35.281 -6.348 1 97.88 143 GLY B C 1
ATOM 2966 O O . GLY B 1 143 ? -4.258 -34.375 -5.52 1 97.88 143 GLY B O 1
ATOM 2967 N N . ALA B 1 144 ? -3.92 -36.594 -6.074 1 97.88 144 ALA B N 1
ATOM 2968 C CA . ALA B 1 144 ? -3.438 -36.969 -4.75 1 97.88 144 ALA B CA 1
ATOM 2969 C C . ALA B 1 144 ? -1.97 -36.594 -4.57 1 97.88 144 ALA B C 1
ATOM 2971 O O . ALA B 1 144 ? -1.259 -36.375 -5.551 1 97.88 144 ALA B O 1
ATOM 2972 N N . GLY B 1 145 ? -1.526 -36.406 -3.396 1 96.62 145 GLY B N 1
ATOM 2973 C CA . GLY B 1 145 ? -0.144 -36.156 -3.037 1 96.62 145 GLY B CA 1
ATOM 2974 C C . GLY B 1 145 ? 0.113 -36.219 -1.544 1 96.62 145 GLY B C 1
ATOM 2975 O O . GLY B 1 145 ? -0.804 -36.5 -0.765 1 96.62 145 GLY B O 1
ATOM 2976 N N . LYS B 1 146 ? 1.341 -36.094 -1.221 1 95.62 146 LYS B N 1
ATOM 2977 C CA . LYS B 1 146 ? 1.693 -36.062 0.196 1 95.62 146 LYS B CA 1
ATOM 2978 C C . LYS B 1 146 ? 1.192 -34.781 0.87 1 95.62 146 LYS B C 1
ATOM 2980 O O . LYS B 1 146 ? 1.522 -33.688 0.439 1 95.62 146 LYS B O 1
ATOM 2985 N N . LYS B 1 147 ? 0.411 -35 1.849 1 93.88 147 LYS B N 1
ATOM 2986 C CA . LYS B 1 147 ? -0.081 -33.844 2.596 1 93.88 147 LYS B CA 1
ATOM 2987 C C . LYS B 1 147 ? 0.995 -33.281 3.527 1 93.88 147 LYS B C 1
ATOM 2989 O O . LYS B 1 147 ? 1.519 -34 4.379 1 93.88 147 LYS B O 1
ATOM 2994 N N . PRO B 1 148 ? 1.296 -32.031 3.398 1 95.69 148 PRO B N 1
ATOM 2995 C CA . PRO B 1 148 ? 2.23 -31.422 4.352 1 95.69 148 PRO B CA 1
ATOM 2996 C C . PRO B 1 148 ? 1.601 -31.172 5.723 1 95.69 148 PRO B C 1
ATOM 2998 O O . PRO B 1 148 ? 0.398 -31.391 5.898 1 95.69 148 PRO B O 1
ATOM 3001 N N . ARG B 1 149 ? 2.486 -30.75 6.688 1 94.81 149 ARG B N 1
ATOM 3002 C CA . ARG B 1 149 ? 2.027 -30.484 8.047 1 94.81 149 ARG B CA 1
ATOM 3003 C C . ARG B 1 149 ? 1.107 -29.266 8.086 1 94.81 149 ARG B C 1
ATOM 3005 O O . ARG B 1 149 ? 0.062 -29.297 8.734 1 94.81 149 ARG B O 1
ATOM 3012 N N . ASP B 1 150 ? 1.52 -28.234 7.375 1 96.5 150 ASP B N 1
ATOM 3013 C CA . ASP B 1 150 ? 0.712 -27.016 7.344 1 96.5 150 ASP B CA 1
ATOM 3014 C C . ASP B 1 150 ? -0.506 -27.188 6.441 1 96.5 150 ASP B C 1
ATOM 3016 O O . ASP B 1 150 ? -0.475 -27.969 5.488 1 96.5 150 ASP B O 1
ATOM 3020 N N . PRO B 1 151 ? -1.61 -26.438 6.824 1 97.38 151 PRO B N 1
ATOM 3021 C CA . PRO B 1 151 ? -2.758 -26.469 5.914 1 97.38 151 PRO B CA 1
ATOM 3022 C C . PRO B 1 151 ? -2.402 -26 4.504 1 97.38 151 PRO B C 1
ATOM 3024 O O . PRO B 1 151 ? -1.558 -25.125 4.332 1 97.38 151 PRO B O 1
ATOM 3027 N N . VAL B 1 152 ? -3.066 -26.625 3.545 1 98.25 152 VAL B N 1
ATOM 3028 C CA . VAL B 1 152 ? -2.855 -26.266 2.146 1 98.25 152 VAL B CA 1
ATOM 3029 C C . VAL B 1 152 ? -4.129 -25.641 1.573 1 98.25 152 VAL B C 1
ATOM 3031 O O . VAL B 1 152 ? -5.172 -26.297 1.512 1 98.25 152 VAL B O 1
ATOM 3034 N N . HIS B 1 153 ? -4.012 -24.391 1.142 1 98.12 153 HIS B N 1
ATOM 3035 C CA . HIS B 1 153 ? -5.137 -23.688 0.536 1 98.12 153 HIS B CA 1
ATOM 3036 C C . HIS B 1 153 ? -5.129 -23.844 -0.981 1 98.12 153 HIS B C 1
ATOM 3038 O O . HIS B 1 153 ? -4.066 -23.906 -1.601 1 98.12 153 HIS B O 1
ATOM 3044 N N . VAL B 1 154 ? -6.312 -23.984 -1.547 1 98.62 154 VAL B N 1
ATOM 3045 C CA . VAL B 1 154 ? -6.504 -23.844 -2.988 1 98.62 154 VAL B CA 1
ATOM 3046 C C . VAL B 1 154 ? -6.785 -22.391 -3.338 1 98.62 154 VAL B C 1
ATOM 3048 O O . VAL B 1 154 ? -7.879 -21.875 -3.07 1 98.62 154 VAL B O 1
ATOM 3051 N N . VAL B 1 155 ? -5.805 -21.781 -3.932 1 98.44 155 VAL B N 1
ATOM 3052 C CA . VAL B 1 155 ? -5.895 -20.359 -4.207 1 98.44 155 VAL B CA 1
ATOM 3053 C C . VAL B 1 155 ? -6.129 -20.125 -5.699 1 98.44 155 VAL B C 1
ATOM 3055 O O . VAL B 1 155 ? -5.426 -20.703 -6.539 1 98.44 155 VAL B O 1
ATOM 3058 N N . LEU B 1 156 ? -7.082 -19.312 -6.012 1 98.56 156 LEU B N 1
ATOM 3059 C CA . LEU B 1 156 ? -7.449 -18.953 -7.383 1 98.56 156 LEU B CA 1
ATOM 3060 C C . LEU B 1 156 ? -7.059 -17.516 -7.695 1 98.56 156 LEU B C 1
ATOM 3062 O O . LEU B 1 156 ? -7.379 -16.609 -6.93 1 98.56 156 LEU B O 1
ATOM 3066 N N . PHE B 1 157 ? -6.328 -17.328 -8.766 1 98.69 157 PHE B N 1
ATOM 3067 C CA . PHE B 1 157 ? -5.973 -16.016 -9.273 1 98.69 157 PHE B CA 1
ATOM 3068 C C . PHE B 1 157 ? -6.723 -15.711 -10.57 1 98.69 157 PHE B C 1
ATOM 3070 O O . PHE B 1 157 ? -6.742 -16.531 -11.484 1 98.69 157 PHE B O 1
ATOM 3077 N N . TYR B 1 158 ? -7.336 -14.555 -10.625 1 98.56 158 TYR B N 1
ATOM 3078 C CA . TYR B 1 158 ? -7.848 -14.039 -11.883 1 98.56 158 TYR B CA 1
ATOM 3079 C C . TYR B 1 158 ? -6.867 -13.047 -12.5 1 98.56 158 TYR B C 1
ATOM 3081 O O . TYR B 1 158 ? -6.336 -12.172 -11.812 1 98.56 158 TYR B O 1
ATOM 3089 N N . PHE B 1 159 ? -6.617 -13.234 -13.797 1 98.5 159 PHE B N 1
ATOM 3090 C CA . PHE B 1 159 ? -5.586 -12.383 -14.383 1 98.5 159 PHE B CA 1
ATOM 3091 C C . PHE B 1 159 ? -5.93 -12.023 -15.82 1 98.5 159 PHE B C 1
ATOM 3093 O O . PHE B 1 159 ? -6.777 -12.672 -16.438 1 98.5 159 PHE B O 1
ATOM 3100 N N . ARG B 1 160 ? -5.344 -10.914 -16.281 1 98.06 160 ARG B N 1
ATOM 3101 C CA . ARG B 1 160 ? -5.344 -10.539 -17.703 1 98.06 160 ARG B CA 1
ATOM 3102 C C . ARG B 1 160 ? -4.031 -10.93 -18.375 1 98.06 160 ARG B C 1
ATOM 3104 O O . ARG B 1 160 ? -2.951 -10.648 -17.844 1 98.06 160 ARG B O 1
ATOM 3111 N N . ASP B 1 161 ? -4.121 -11.523 -19.516 1 97 161 ASP B N 1
ATOM 3112 C CA . ASP B 1 161 ? -2.961 -12.062 -20.234 1 97 161 ASP B CA 1
ATOM 3113 C C . ASP B 1 161 ? -1.99 -10.953 -20.625 1 97 161 ASP B C 1
ATOM 3115 O O . ASP B 1 161 ? -0.775 -11.156 -20.625 1 97 161 ASP B O 1
ATOM 3119 N N . SER B 1 162 ? -2.605 -9.836 -21 1 97.5 162 SER B N 1
ATOM 3120 C CA . SER B 1 162 ? -1.78 -8.727 -21.438 1 97.5 162 SER B CA 1
ATOM 3121 C C . SER B 1 162 ? -2.473 -7.387 -21.203 1 97.5 162 SER B C 1
ATOM 3123 O O . SER B 1 162 ? -3.691 -7.277 -21.344 1 97.5 162 SER B O 1
ATOM 3125 N N . ALA B 1 163 ? -1.699 -6.398 -20.719 1 97.44 163 ALA B N 1
ATOM 3126 C CA . ALA B 1 163 ? -2.152 -5.023 -20.547 1 97.44 163 ALA B CA 1
ATOM 3127 C C . ALA B 1 163 ? -1.044 -4.031 -20.891 1 97.44 163 ALA B C 1
ATOM 3129 O O . ALA B 1 163 ? 0.033 -4.062 -20.297 1 97.44 163 ALA B O 1
ATOM 3130 N N . THR B 1 164 ? -1.271 -3.211 -21.906 1 98 164 THR B N 1
ATOM 3131 C CA . THR B 1 164 ? -0.342 -2.139 -22.234 1 98 164 THR B CA 1
ATOM 3132 C C . THR B 1 164 ? -0.797 -0.817 -21.625 1 98 164 THR B C 1
ATOM 3134 O O . THR B 1 164 ? -1.912 -0.358 -21.875 1 98 164 THR B O 1
ATOM 3137 N N . ILE B 1 165 ? 0.039 -0.265 -20.812 1 97.62 165 ILE B N 1
ATOM 3138 C CA . ILE B 1 165 ? -0.336 0.932 -20.078 1 97.62 165 ILE B CA 1
ATOM 3139 C C . ILE B 1 165 ? 0.574 2.092 -20.469 1 97.62 165 ILE B C 1
ATOM 3141 O O . ILE B 1 165 ? 1.791 2.029 -20.281 1 97.62 165 ILE B O 1
ATOM 3145 N N . PRO B 1 166 ? 0.034 3.145 -21.062 1 96.81 166 PRO B N 1
ATOM 3146 C CA . PRO B 1 166 ? 0.804 4.383 -21.188 1 96.81 166 PRO B CA 1
ATOM 3147 C C . PRO B 1 166 ? 1.003 5.09 -19.859 1 96.81 166 PRO B C 1
ATOM 3149 O O . PRO B 1 166 ? 0.028 5.48 -19.203 1 96.81 166 PRO B O 1
ATOM 3152 N N . ILE B 1 167 ? 2.195 5.203 -19.453 1 93.12 167 ILE B N 1
ATOM 3153 C CA . ILE B 1 167 ? 2.512 5.848 -18.172 1 93.12 167 ILE B CA 1
ATOM 3154 C C . ILE B 1 167 ? 2.797 7.328 -18.406 1 93.12 167 ILE B C 1
ATOM 3156 O O . ILE B 1 167 ? 3.764 7.684 -19.078 1 93.12 167 ILE B O 1
ATOM 3160 N N . THR B 1 168 ? 2.029 8.18 -17.766 1 91.38 168 THR B N 1
ATOM 3161 C CA . THR B 1 168 ? 2.086 9.594 -18.125 1 91.38 168 THR B CA 1
ATOM 3162 C C . THR B 1 168 ? 2.793 10.398 -17.031 1 91.38 168 THR B C 1
ATOM 3164 O O . THR B 1 168 ? 3.174 11.547 -17.25 1 91.38 168 THR B O 1
ATOM 3167 N N . GLU B 1 169 ? 2.945 9.828 -15.859 1 86.69 169 GLU B N 1
ATOM 3168 C CA . GLU B 1 169 ? 3.57 10.547 -14.75 1 86.69 169 GLU B CA 1
ATOM 3169 C C . GLU B 1 169 ? 4.551 9.656 -14 1 86.69 169 GLU B C 1
ATOM 3171 O O . GLU B 1 169 ? 4.535 8.438 -14.156 1 86.69 169 GLU B O 1
ATOM 3176 N N . GLY B 1 170 ? 5.43 10.281 -13.289 1 84.62 170 GLY B N 1
ATOM 3177 C CA . GLY B 1 170 ? 6.355 9.539 -12.445 1 84.62 170 GLY B CA 1
ATOM 3178 C C . GLY B 1 170 ? 7.645 9.172 -13.156 1 84.62 170 GLY B C 1
ATOM 3179 O O . GLY B 1 170 ? 7.961 9.727 -14.211 1 84.62 170 GLY B O 1
ATOM 3180 N N . GLU B 1 171 ? 8.406 8.266 -12.484 1 83.62 171 GLU B N 1
ATOM 3181 C CA . GLU B 1 171 ? 9.758 7.918 -12.914 1 83.62 171 GLU B CA 1
ATOM 3182 C C . GLU B 1 171 ? 9.75 7.25 -14.281 1 83.62 171 GLU B C 1
ATOM 3184 O O . GLU B 1 171 ? 10.742 7.309 -15.016 1 83.62 171 GLU B O 1
ATOM 3189 N N . ASN B 1 172 ? 8.648 6.66 -14.633 1 90.62 172 ASN B N 1
ATOM 3190 C CA . ASN B 1 172 ? 8.555 5.949 -15.898 1 90.62 172 ASN B CA 1
ATOM 3191 C C . ASN B 1 172 ? 7.699 6.715 -16.906 1 90.62 172 ASN B C 1
ATOM 3193 O O . ASN B 1 172 ? 7.258 6.152 -17.906 1 90.62 172 ASN B O 1
ATOM 3197 N N . ALA B 1 173 ? 7.539 7.973 -16.688 1 91.06 173 ALA B N 1
ATOM 3198 C CA . ALA B 1 173 ? 6.715 8.805 -17.562 1 91.06 173 ALA B CA 1
ATOM 3199 C C . ALA B 1 173 ? 7.219 8.758 -19 1 91.06 173 ALA B C 1
ATOM 3201 O O . ALA B 1 173 ? 8.43 8.781 -19.234 1 91.06 173 ALA B O 1
ATOM 3202 N N . GLY B 1 174 ? 6.188 8.695 -19.875 1 94.06 174 GLY B N 1
ATOM 3203 C CA . GLY B 1 174 ? 6.504 8.719 -21.297 1 94.06 174 GLY B CA 1
ATOM 3204 C C . GLY B 1 174 ? 6.656 7.332 -21.891 1 94.06 174 GLY B C 1
ATOM 3205 O O . GLY B 1 174 ? 6.711 7.176 -23.109 1 94.06 174 GLY B O 1
ATOM 3206 N N . LYS B 1 175 ? 6.688 6.328 -21.078 1 94.25 175 LYS B N 1
ATOM 3207 C CA . LYS B 1 175 ? 6.781 4.953 -21.562 1 94.25 175 LYS B CA 1
ATOM 3208 C C . LYS B 1 175 ? 5.398 4.316 -21.688 1 94.25 175 LYS B C 1
ATOM 3210 O O . LYS B 1 175 ? 4.461 4.715 -20.984 1 94.25 175 LYS B O 1
ATOM 3215 N N . ALA B 1 176 ? 5.281 3.473 -22.656 1 96.81 176 ALA B N 1
ATOM 3216 C CA . ALA B 1 176 ? 4.184 2.508 -22.719 1 96.81 176 ALA B CA 1
ATOM 3217 C C . ALA B 1 176 ? 4.688 1.089 -22.469 1 96.81 176 ALA B C 1
ATOM 3219 O O . ALA B 1 176 ? 5.453 0.546 -23.281 1 96.81 176 ALA B O 1
ATOM 3220 N N . ILE B 1 177 ? 4.293 0.525 -21.391 1 97.44 177 ILE B N 1
ATOM 3221 C CA . ILE B 1 177 ? 4.84 -0.764 -20.984 1 97.44 177 ILE B CA 1
ATOM 3222 C C . ILE B 1 177 ? 3.746 -1.829 -21.047 1 97.44 177 ILE B C 1
ATOM 3224 O O . ILE B 1 177 ? 2.611 -1.589 -20.625 1 97.44 177 ILE B O 1
ATOM 3228 N N . THR B 1 178 ? 4.039 -2.957 -21.656 1 98 178 THR B N 1
ATOM 3229 C CA . THR B 1 178 ? 3.129 -4.094 -21.688 1 98 178 THR B CA 1
ATOM 3230 C C . THR B 1 178 ? 3.416 -5.051 -20.531 1 98 178 THR B C 1
ATOM 3232 O O . THR B 1 178 ? 4.539 -5.535 -20.375 1 98 178 THR B O 1
ATOM 3235 N N . TYR B 1 179 ? 2.398 -5.246 -19.719 1 98.69 179 TYR B N 1
ATOM 3236 C CA . TYR B 1 179 ? 2.467 -6.188 -18.609 1 98.69 179 TYR B CA 1
ATOM 3237 C C . TYR B 1 179 ? 1.738 -7.484 -18.953 1 98.69 179 TYR B C 1
ATOM 3239 O O . TYR B 1 179 ? 0.716 -7.469 -19.641 1 98.69 179 TYR B O 1
ATOM 3247 N N . ARG B 1 180 ? 2.33 -8.602 -18.453 1 98.69 180 ARG B N 1
ATOM 3248 C CA . ARG B 1 180 ? 1.77 -9.914 -18.781 1 98.69 180 ARG B CA 1
ATOM 3249 C C . ARG B 1 180 ? 1.216 -10.594 -17.531 1 98.69 180 ARG B C 1
ATOM 3251 O O . ARG B 1 180 ? 1.784 -10.469 -16.453 1 98.69 180 ARG B O 1
ATOM 3258 N N . ASN B 1 181 ? 0.053 -11.289 -17.703 1 98.69 181 ASN B N 1
ATOM 3259 C CA . ASN B 1 181 ? -0.581 -12.125 -16.688 1 98.69 181 ASN B CA 1
ATOM 3260 C C . ASN B 1 181 ? -0.75 -11.367 -15.375 1 98.69 181 ASN B C 1
ATOM 3262 O O . ASN B 1 181 ? -0.329 -11.844 -14.32 1 98.69 181 ASN B O 1
ATOM 3266 N N . THR B 1 182 ? -1.368 -10.195 -15.5 1 98.88 182 THR B N 1
ATOM 3267 C CA . THR B 1 182 ? -1.527 -9.312 -14.352 1 98.88 182 THR B CA 1
ATOM 3268 C C . THR B 1 182 ? -2.701 -9.75 -13.484 1 98.88 182 THR B C 1
ATOM 3270 O O . THR B 1 182 ? -3.842 -9.789 -13.945 1 98.88 182 THR B O 1
ATOM 3273 N N . VAL B 1 183 ? -2.465 -10.039 -12.234 1 98.88 183 VAL B N 1
ATOM 3274 C CA . VAL B 1 183 ? -3.482 -10.539 -11.312 1 98.88 183 VAL B CA 1
ATOM 3275 C C . VAL B 1 183 ? -4.348 -9.383 -10.828 1 98.88 183 VAL B C 1
ATOM 3277 O O . VAL B 1 183 ? -3.828 -8.344 -10.398 1 98.88 183 VAL B O 1
ATOM 3280 N N . SER B 1 184 ? -5.641 -9.633 -10.867 1 98.44 184 SER B N 1
ATOM 3281 C CA . SER B 1 184 ? -6.559 -8.578 -10.453 1 98.44 184 SER B CA 1
ATOM 3282 C C . SER B 1 184 ? -7.41 -9.023 -9.273 1 98.44 184 SER B C 1
ATOM 3284 O O . SER B 1 184 ? -8.055 -8.203 -8.617 1 98.44 184 SER B O 1
ATOM 3286 N N . ASP B 1 185 ? -7.438 -10.281 -9.055 1 98.19 185 ASP B N 1
ATOM 3287 C CA . ASP B 1 185 ? -8.242 -10.812 -7.957 1 98.19 185 ASP B CA 1
ATOM 3288 C C . ASP B 1 185 ? -7.691 -12.141 -7.453 1 98.19 185 ASP B C 1
ATOM 3290 O O . ASP B 1 185 ? -7.066 -12.883 -8.211 1 98.19 185 ASP B O 1
ATOM 3294 N N . ILE B 1 186 ? -7.867 -12.359 -6.156 1 98.06 186 ILE B N 1
ATOM 3295 C CA . ILE B 1 186 ? -7.367 -13.555 -5.473 1 98.06 186 ILE B CA 1
ATOM 3296 C C . ILE B 1 186 ? -8.469 -14.141 -4.594 1 98.06 186 ILE B C 1
ATOM 3298 O O . ILE B 1 186 ? -9.055 -13.438 -3.766 1 98.06 186 ILE B O 1
ATOM 3302 N N . ASP B 1 187 ? -8.727 -15.422 -4.73 1 96.81 187 ASP B N 1
ATOM 3303 C CA . ASP B 1 187 ? -9.734 -16.094 -3.912 1 96.81 187 ASP B CA 1
ATOM 3304 C C . ASP B 1 187 ? -9.203 -17.422 -3.389 1 96.81 187 ASP B C 1
ATOM 3306 O O . ASP B 1 187 ? -8.539 -18.172 -4.113 1 96.81 187 ASP B O 1
ATOM 3310 N N . THR B 1 188 ? -9.398 -17.656 -2.133 1 96.5 188 THR B N 1
ATOM 3311 C CA . THR B 1 188 ? -9.242 -19.016 -1.637 1 96.5 188 THR B CA 1
ATOM 3312 C C . THR B 1 188 ? -10.523 -19.812 -1.848 1 96.5 188 THR B C 1
ATOM 3314 O O . THR B 1 188 ? -11.57 -19.5 -1.271 1 96.5 188 THR B O 1
ATOM 3317 N N . ILE B 1 189 ? -10.453 -20.891 -2.607 1 97.69 189 ILE B N 1
ATOM 3318 C CA . ILE B 1 189 ? -11.688 -21.531 -3.035 1 97.69 189 ILE B CA 1
ATOM 3319 C C . ILE B 1 189 ? -11.781 -22.938 -2.418 1 97.69 189 ILE B C 1
ATOM 3321 O O . ILE B 1 189 ? -12.695 -23.703 -2.736 1 97.69 189 ILE B O 1
ATOM 3325 N N . GLY B 1 190 ? -10.828 -23.312 -1.59 1 97.38 190 GLY B N 1
ATOM 3326 C CA . GLY B 1 190 ? -10.867 -24.609 -0.927 1 97.38 190 GLY B CA 1
ATOM 3327 C C . GLY B 1 190 ? -9.602 -24.938 -0.157 1 97.38 190 GLY B C 1
ATOM 3328 O O . GLY B 1 190 ? -8.727 -24.078 -0.01 1 97.38 190 GLY B O 1
ATOM 3329 N N . MET B 1 191 ? -9.617 -26.125 0.448 1 97.81 191 MET B N 1
ATOM 3330 C CA . MET B 1 191 ? -8.453 -26.703 1.118 1 97.81 191 MET B CA 1
ATOM 3331 C C . MET B 1 191 ? -8.125 -28.078 0.546 1 97.81 191 MET B C 1
ATOM 3333 O O . MET B 1 191 ? -9.031 -28.812 0.137 1 97.81 191 MET B O 1
ATOM 3337 N N . TRP B 1 192 ? -6.926 -28.328 0.461 1 98.44 192 TRP B N 1
ATOM 3338 C CA . TRP B 1 192 ? -6.445 -29.609 -0.042 1 98.44 192 TRP B CA 1
ATOM 3339 C C . TRP B 1 192 ? -5.758 -30.406 1.063 1 98.44 192 TRP B C 1
ATOM 3341 O O . TRP B 1 192 ? -4.938 -29.859 1.808 1 98.44 192 TRP B O 1
ATOM 3351 N N . ASP B 1 193 ? -6.047 -31.719 1.24 1 97.56 193 ASP B N 1
ATOM 3352 C CA . ASP B 1 193 ? -5.547 -32.531 2.359 1 97.56 193 ASP B CA 1
ATOM 3353 C C . ASP B 1 193 ? -4.773 -33.75 1.865 1 97.56 193 ASP B C 1
ATOM 3355 O O . ASP B 1 193 ? -4.602 -34.719 2.602 1 97.56 193 ASP B O 1
ATOM 3359 N N . GLY B 1 194 ? -4.414 -33.719 0.615 1 98.06 194 GLY B N 1
ATOM 3360 C CA . GLY B 1 194 ? -3.625 -34.844 0.085 1 98.06 194 GLY B CA 1
ATOM 3361 C C . GLY B 1 194 ? -4.438 -35.781 -0.769 1 98.06 194 GLY B C 1
ATOM 3362 O O . GLY B 1 194 ? -3.873 -36.594 -1.502 1 98.06 194 GLY B O 1
ATOM 3363 N N . LYS B 1 195 ? -5.754 -35.688 -0.729 1 98.19 195 LYS B N 1
ATOM 3364 C CA . LYS B 1 195 ? -6.641 -36.531 -1.534 1 98.19 195 LYS B CA 1
ATOM 3365 C C . LYS B 1 195 ? -7.094 -35.781 -2.793 1 98.19 195 LYS B C 1
ATOM 3367 O O . LYS B 1 195 ? -7.094 -34.562 -2.834 1 98.19 195 LYS B O 1
ATOM 3372 N N . PRO B 1 196 ? -7.418 -36.594 -3.75 1 98.25 196 PRO B N 1
ATOM 3373 C CA . PRO B 1 196 ? -7.938 -35.969 -4.953 1 98.25 196 PRO B CA 1
ATOM 3374 C C . PRO B 1 196 ? -9.133 -35.031 -4.664 1 98.25 196 PRO B C 1
ATOM 3376 O O . PRO B 1 196 ? -9.969 -35.375 -3.82 1 98.25 196 PRO B O 1
ATOM 3379 N N . LEU B 1 197 ? -9.195 -33.906 -5.414 1 98.06 197 LEU B N 1
ATOM 3380 C CA . LEU B 1 197 ? -10.234 -32.875 -5.23 1 98.06 197 LEU B CA 1
ATOM 3381 C C . LEU B 1 197 ? -10.656 -32.312 -6.57 1 98.06 197 LEU B C 1
ATOM 3383 O O . LEU B 1 197 ? -9.82 -32.031 -7.43 1 98.06 197 LEU B O 1
ATOM 3387 N N . LYS B 1 198 ? -11.938 -32.188 -6.773 1 98.12 198 LYS B N 1
ATOM 3388 C CA . LYS B 1 198 ? -12.5 -31.547 -7.957 1 98.12 198 LYS B CA 1
ATOM 3389 C C . LYS B 1 198 ? -13.32 -30.312 -7.574 1 98.12 198 LYS B C 1
ATOM 3391 O O . LYS B 1 198 ? -14.195 -30.391 -6.711 1 98.12 198 LY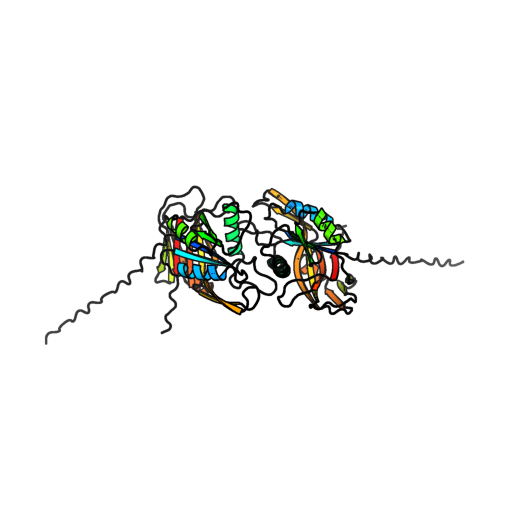S B O 1
ATOM 3396 N N . ILE B 1 199 ? -12.992 -29.188 -8.195 1 98 199 ILE B N 1
ATOM 3397 C CA . ILE B 1 199 ? -13.719 -27.938 -7.977 1 98 199 ILE B CA 1
ATOM 3398 C C . ILE B 1 199 ? -14.227 -27.406 -9.312 1 98 199 ILE B C 1
ATOM 3400 O O . ILE B 1 199 ? -13.508 -27.438 -10.312 1 98 199 ILE B O 1
ATOM 3404 N N . GLU B 1 200 ? -15.414 -26.953 -9.312 1 96.94 200 GLU B N 1
ATOM 3405 C CA . GLU B 1 200 ? -15.984 -26.391 -10.531 1 96.94 200 GLU B CA 1
ATOM 3406 C C . GLU B 1 200 ? -16.422 -24.938 -10.328 1 96.94 200 GLU B C 1
ATOM 3408 O O . GLU B 1 200 ? -16.922 -24.578 -9.266 1 96.94 200 GLU B O 1
ATOM 3413 N N . LEU B 1 201 ? -16.141 -24.125 -11.359 1 95.88 201 LEU B N 1
ATOM 3414 C CA . LEU B 1 201 ? -16.516 -22.719 -11.359 1 95.88 201 LEU B CA 1
ATOM 3415 C C . LEU B 1 201 ? -17.156 -22.328 -12.688 1 95.88 201 LEU B C 1
ATOM 3417 O O . LEU B 1 201 ? -16.812 -22.875 -13.734 1 95.88 201 LEU B O 1
ATOM 3421 N N . PRO B 1 202 ? -18.125 -21.406 -12.594 1 95 202 PRO B N 1
ATOM 3422 C CA . PRO B 1 202 ? -18.656 -20.938 -13.875 1 95 202 PRO B CA 1
ATOM 3423 C C . PRO B 1 202 ? -17.641 -20.109 -14.664 1 95 202 PRO B C 1
ATOM 3425 O O . PRO B 1 202 ? -17.062 -19.172 -14.133 1 95 202 PRO B O 1
ATOM 3428 N N . ALA B 1 203 ? -17.531 -20.406 -15.898 1 93 203 ALA B N 1
ATOM 3429 C CA . ALA B 1 203 ? -16.641 -19.656 -16.766 1 93 203 ALA B CA 1
ATOM 3430 C C . ALA B 1 203 ? -17.078 -18.203 -16.891 1 93 203 ALA B C 1
ATOM 3432 O O . ALA B 1 203 ? -16.281 -17.328 -17.234 1 93 203 ALA B O 1
ATOM 3433 N N . SER B 1 204 ? -18.297 -17.938 -16.594 1 93.81 204 SER B N 1
ATOM 3434 C CA . SER B 1 204 ? -18.859 -16.594 -16.703 1 93.81 204 SER B CA 1
ATOM 3435 C C . SER B 1 204 ? -18.203 -15.648 -15.695 1 93.81 204 SER B C 1
ATOM 3437 O O . SER B 1 204 ? -18.281 -14.422 -15.844 1 93.81 204 SER B O 1
ATOM 3439 N N . GLU B 1 205 ? -17.547 -16.25 -14.695 1 94.69 205 GLU B N 1
ATOM 3440 C CA . GLU B 1 205 ? -16.844 -15.438 -13.711 1 94.69 205 GLU B CA 1
ATOM 3441 C C . GLU B 1 205 ? -15.711 -14.648 -14.359 1 94.69 205 GLU B C 1
ATOM 3443 O O . GLU B 1 205 ? -15.414 -13.531 -13.945 1 94.69 205 GLU B O 1
ATOM 3448 N N . LEU B 1 206 ? -15.109 -15.227 -15.375 1 95.38 206 LEU B N 1
ATOM 3449 C CA . LEU B 1 206 ? -14.023 -14.539 -16.062 1 95.38 206 LEU B CA 1
ATOM 3450 C C . LEU B 1 206 ? -14.523 -13.273 -16.75 1 95.38 206 LEU B C 1
ATOM 3452 O O . LEU B 1 206 ? -13.898 -12.219 -16.641 1 95.38 206 LEU B O 1
ATOM 3456 N N . LYS B 1 207 ? -15.648 -13.406 -17.375 1 93.69 207 LYS B N 1
ATOM 3457 C CA . LYS B 1 207 ? -16.25 -12.242 -18.016 1 93.69 207 LYS B CA 1
ATOM 3458 C C . LYS B 1 207 ? -16.672 -11.203 -16.984 1 93.69 207 LYS B C 1
ATOM 3460 O O . LYS B 1 207 ? -16.453 -10.008 -17.172 1 93.69 207 LYS B O 1
ATOM 3465 N N . ARG B 1 208 ? -17.297 -11.656 -15.961 1 95.69 208 ARG B N 1
ATOM 3466 C CA . ARG B 1 208 ? -17.781 -10.758 -14.914 1 95.69 208 ARG B CA 1
ATOM 3467 C C . ARG B 1 208 ? -16.641 -9.961 -14.312 1 95.69 208 ARG B C 1
ATOM 3469 O O . ARG B 1 208 ? -16.797 -8.773 -14.008 1 95.69 208 ARG B O 1
ATOM 3476 N N . LYS B 1 209 ? -15.508 -10.602 -14.203 1 96.25 209 LYS B N 1
ATOM 3477 C CA . LYS B 1 209 ? -14.344 -9.969 -13.594 1 96.25 209 LYS B CA 1
ATOM 3478 C C . LYS B 1 209 ? -13.492 -9.258 -14.641 1 96.25 209 LYS B C 1
ATOM 3480 O O . LYS B 1 209 ? -12.484 -8.625 -14.312 1 96.25 209 LYS B O 1
ATOM 3485 N N . ASP B 1 210 ? -13.859 -9.312 -15.844 1 96.06 210 ASP B N 1
ATOM 3486 C CA . ASP B 1 210 ? -13.164 -8.695 -16.969 1 96.06 210 ASP B CA 1
ATOM 3487 C C . ASP B 1 210 ? -11.711 -9.164 -17.031 1 96.06 210 ASP B C 1
ATOM 3489 O O . ASP B 1 210 ? -10.797 -8.336 -17.062 1 96.06 210 ASP B O 1
ATOM 3493 N N . VAL B 1 211 ? -11.523 -10.461 -16.969 1 97.62 211 VAL B N 1
ATOM 3494 C CA . VAL B 1 211 ? -10.203 -11.078 -17.062 1 97.62 211 VAL B CA 1
ATOM 3495 C C . VAL B 1 211 ? -10.195 -12.102 -18.188 1 97.62 211 VAL B C 1
ATOM 3497 O O . VAL B 1 211 ? -11.25 -12.477 -18.719 1 97.62 211 VAL B O 1
ATOM 3500 N N . THR B 1 212 ? -8.922 -12.531 -18.578 1 96.94 212 THR B N 1
ATOM 3501 C CA . THR B 1 212 ? -8.766 -13.43 -19.719 1 96.94 212 THR B CA 1
ATOM 3502 C C . THR B 1 212 ? -8.367 -14.828 -19.25 1 96.94 212 THR B C 1
ATOM 3504 O O . THR B 1 212 ? -8.273 -15.75 -20.062 1 96.94 212 THR B O 1
ATOM 3507 N N . GLY B 1 213 ? -8.109 -14.992 -17.969 1 96.62 213 GLY B N 1
ATOM 3508 C CA . GLY B 1 213 ? -7.727 -16.297 -17.453 1 96.62 213 GLY B CA 1
ATOM 3509 C C . GLY B 1 213 ? -7.777 -16.375 -15.938 1 96.62 213 GLY B C 1
ATOM 3510 O O . GLY B 1 213 ? -8.094 -15.398 -15.266 1 96.62 213 GLY B O 1
ATOM 3511 N N . CYS B 1 214 ? -7.562 -17.625 -15.5 1 97.69 214 CYS B N 1
ATOM 3512 C CA . CYS B 1 214 ? -7.414 -17.891 -14.07 1 97.69 214 CYS B CA 1
ATOM 3513 C C . CYS B 1 214 ? -6.336 -18.953 -13.82 1 97.69 214 CYS B C 1
ATOM 3515 O O . CYS B 1 214 ? -5.934 -19.656 -14.742 1 97.69 214 CYS B O 1
ATOM 3517 N N . ALA B 1 215 ? -5.781 -18.875 -12.688 1 98.12 215 ALA B N 1
ATOM 3518 C CA . ALA B 1 215 ? -4.77 -19.844 -12.25 1 98.12 215 ALA B CA 1
ATOM 3519 C C . ALA B 1 215 ? -5.082 -20.344 -10.844 1 98.12 215 ALA B C 1
ATOM 3521 O O . ALA B 1 215 ? -5.617 -19.609 -10.008 1 98.12 215 ALA B O 1
ATOM 3522 N N . VAL B 1 216 ? -4.766 -21.609 -10.625 1 98.31 216 VAL B N 1
ATOM 3523 C CA . VAL B 1 216 ? -4.949 -22.219 -9.312 1 98.31 216 VAL B CA 1
ATOM 3524 C C . VAL B 1 216 ? -3.605 -22.719 -8.781 1 98.31 216 VAL B C 1
ATOM 3526 O O . VAL B 1 216 ? -2.799 -23.266 -9.531 1 98.31 216 VAL B O 1
ATOM 3529 N N . VAL B 1 217 ? -3.361 -22.422 -7.543 1 98.5 217 VAL B N 1
ATOM 3530 C CA . VAL B 1 217 ? -2.188 -22.984 -6.883 1 98.5 217 VAL B CA 1
ATOM 3531 C C . VAL B 1 217 ? -2.6 -23.656 -5.57 1 98.5 217 VAL B C 1
ATOM 3533 O O . VAL B 1 217 ? -3.596 -23.266 -4.957 1 98.5 217 VAL B O 1
ATOM 3536 N N . LEU B 1 218 ? -1.895 -24.734 -5.23 1 98.5 218 LEU B N 1
ATOM 3537 C CA . LEU B 1 218 ? -1.95 -25.344 -3.904 1 98.5 218 LEU B CA 1
ATOM 3538 C C . LEU B 1 218 ? -0.847 -24.797 -3.006 1 98.5 218 LEU B C 1
ATOM 3540 O O . LEU B 1 218 ? 0.323 -25.156 -3.166 1 98.5 218 LEU B O 1
ATOM 3544 N N . GLN B 1 219 ? -1.227 -24.016 -2.016 1 98.12 219 GLN B N 1
ATOM 3545 C CA . GLN B 1 219 ? -0.216 -23.281 -1.254 1 98.12 219 GLN B CA 1
ATOM 3546 C C . GLN B 1 219 ? -0.391 -23.516 0.246 1 98.12 219 GLN B C 1
ATOM 3548 O O . GLN B 1 219 ? -1.496 -23.375 0.774 1 98.12 219 GLN B O 1
ATOM 3553 N N . GLU B 1 220 ? 0.731 -23.828 0.891 1 97.88 220 GLU B N 1
ATOM 3554 C CA . GLU B 1 220 ? 0.735 -23.922 2.348 1 97.88 220 GLU B CA 1
ATOM 3555 C C . GLU B 1 220 ? 0.512 -22.562 2.994 1 97.88 220 GLU B C 1
ATOM 3557 O O . GLU B 1 220 ? 1.027 -21.547 2.514 1 97.88 220 GLU B O 1
ATOM 3562 N N . THR B 1 221 ? -0.279 -22.578 4 1 95.06 221 THR B N 1
ATOM 3563 C CA . THR B 1 221 ? -0.48 -21.406 4.848 1 95.06 221 THR B CA 1
ATOM 3564 C C . THR B 1 221 ? -0.206 -21.734 6.312 1 95.06 221 THR B C 1
ATOM 3566 O O . THR B 1 221 ? -0.764 -22.703 6.848 1 95.06 221 THR B O 1
ATOM 3569 N N . ARG B 1 222 ? 0.578 -20.922 6.914 1 91.56 222 ARG B N 1
ATOM 3570 C CA . ARG B 1 222 ? 0.979 -21.203 8.289 1 91.56 222 ARG B CA 1
ATOM 3571 C C . ARG B 1 222 ? 0.013 -20.562 9.281 1 91.56 222 ARG B C 1
ATOM 3573 O O . ARG B 1 222 ? -0.912 -19.844 8.875 1 91.56 222 ARG B O 1
ATOM 3580 N N . SER B 1 223 ? 0.203 -20.875 10.555 1 84.94 223 SER B N 1
ATOM 3581 C CA . SER B 1 223 ? -0.708 -20.438 11.609 1 84.94 223 SER B CA 1
ATOM 3582 C C . SER B 1 223 ? -0.714 -18.922 11.734 1 84.94 223 SER B C 1
ATOM 3584 O O . SER B 1 223 ? -1.708 -18.328 12.164 1 84.94 223 SER B O 1
ATOM 3586 N N . ASP B 1 224 ? 0.341 -18.297 11.375 1 82.31 224 ASP B N 1
ATOM 3587 C CA . ASP B 1 224 ? 0.408 -16.828 11.453 1 82.31 224 ASP B CA 1
ATOM 3588 C C . ASP B 1 224 ? -0.013 -16.188 10.133 1 82.31 224 ASP B C 1
ATOM 3590 O O . ASP B 1 224 ? 0.268 -15.016 9.891 1 82.31 224 ASP B O 1
ATOM 3594 N N . ASN B 1 225 ? -0.568 -16.984 9.227 1 83.12 225 ASN B N 1
ATOM 3595 C CA . ASN B 1 225 ? -1.101 -16.578 7.938 1 83.12 225 ASN B CA 1
ATOM 3596 C C . ASN B 1 225 ? 0.016 -16.219 6.957 1 83.12 225 ASN B C 1
ATOM 3598 O O . ASN B 1 225 ? -0.225 -15.562 5.945 1 83.12 225 ASN B O 1
ATOM 3602 N N . SER B 1 226 ? 1.189 -16.562 7.344 1 92.44 226 SER B N 1
ATOM 3603 C CA . SER B 1 226 ? 2.264 -16.422 6.367 1 92.44 226 SER B CA 1
ATOM 3604 C C . SER B 1 226 ? 2.189 -17.516 5.301 1 92.44 226 SER B C 1
ATOM 3606 O O . SER B 1 226 ? 1.642 -18.594 5.547 1 92.44 226 SER B O 1
ATOM 3608 N N . LEU B 1 227 ? 2.691 -17.203 4.113 1 96.69 227 LEU B N 1
ATOM 3609 C CA . LEU B 1 227 ? 2.566 -18.094 2.973 1 96.69 227 LEU B CA 1
ATOM 3610 C C . LEU B 1 227 ? 3.76 -19.047 2.889 1 96.69 227 LEU B C 1
ATOM 3612 O O . LEU B 1 227 ? 4.895 -18.641 3.154 1 96.69 227 LEU B O 1
ATOM 3616 N N . GLY B 1 228 ? 3.461 -20.312 2.615 1 96.81 228 GLY B N 1
ATOM 3617 C CA . GLY B 1 228 ? 4.5 -21.312 2.455 1 96.81 228 GLY B CA 1
ATOM 3618 C C . GLY B 1 228 ? 4.629 -21.812 1.03 1 96.81 228 GLY B C 1
ATOM 3619 O O . GLY B 1 228 ? 4.121 -21.188 0.097 1 96.81 228 GLY B O 1
ATOM 3620 N N . PRO B 1 229 ? 5.336 -22.969 0.85 1 97.5 229 PRO B N 1
ATOM 3621 C CA . PRO B 1 229 ? 5.586 -23.516 -0.486 1 97.5 229 PRO B CA 1
ATOM 3622 C C . PRO B 1 229 ? 4.305 -23.938 -1.197 1 97.5 229 PRO B C 1
ATOM 3624 O O . PRO B 1 229 ? 3.303 -24.25 -0.544 1 97.5 229 PRO B O 1
ATOM 3627 N N . MET B 1 230 ? 4.426 -23.953 -2.482 1 98.06 230 MET B N 1
ATOM 3628 C CA . MET B 1 230 ? 3.348 -24.453 -3.332 1 98.06 230 MET B CA 1
ATOM 3629 C C . MET B 1 230 ? 3.613 -25.891 -3.76 1 98.06 230 MET B C 1
ATOM 3631 O O . MET B 1 230 ? 4.766 -26.312 -3.889 1 98.06 230 MET B O 1
ATOM 3635 N N . HIS B 1 231 ? 2.492 -26.656 -4.047 1 97.75 231 HIS B N 1
ATOM 3636 C CA . HIS B 1 231 ? 2.627 -28.078 -4.332 1 97.75 231 HIS B CA 1
ATOM 3637 C C . HIS B 1 231 ? 2.074 -28.422 -5.711 1 97.75 231 HIS B C 1
ATOM 3639 O O . HIS B 1 231 ? 2.41 -29.469 -6.281 1 97.75 231 HIS B O 1
ATOM 3645 N N . GLY B 1 232 ? 1.295 -27.641 -6.238 1 97.62 232 GLY B N 1
ATOM 3646 C CA . GLY B 1 232 ? 0.69 -27.812 -7.547 1 97.62 232 GLY B CA 1
ATOM 3647 C C . GLY B 1 232 ? 0.137 -26.531 -8.125 1 97.62 232 GLY B C 1
ATOM 3648 O O . GLY B 1 232 ? -0.079 -25.547 -7.402 1 97.62 232 GLY B O 1
ATOM 3649 N N . ALA B 1 233 ? -0.035 -26.562 -9.43 1 98.25 233 ALA B N 1
ATOM 3650 C CA . ALA B 1 233 ? -0.519 -25.359 -10.086 1 98.25 233 ALA B CA 1
ATOM 3651 C C . ALA B 1 233 ? -1.049 -25.672 -11.484 1 98.25 233 ALA B C 1
ATOM 3653 O O . ALA B 1 233 ? -0.61 -26.641 -12.117 1 98.25 233 ALA B O 1
ATOM 3654 N N . ALA B 1 234 ? -1.967 -24.875 -11.906 1 97.12 234 ALA B N 1
ATOM 3655 C CA . ALA B 1 234 ? -2.475 -24.922 -13.273 1 97.12 234 ALA B CA 1
ATOM 3656 C C . ALA B 1 234 ? -3.045 -23.562 -13.695 1 97.12 234 ALA B C 1
ATOM 3658 O O . ALA B 1 234 ? -3.484 -22.781 -12.852 1 97.12 234 ALA B O 1
ATOM 3659 N N . MET B 1 235 ? -3.002 -23.359 -14.914 1 96.5 235 MET B N 1
ATOM 3660 C CA . MET B 1 235 ? -3.484 -22.094 -15.484 1 96.5 235 MET B CA 1
ATOM 3661 C C . MET B 1 235 ? -4.426 -22.359 -16.656 1 96.5 235 MET B C 1
ATOM 3663 O O . MET B 1 235 ? -4.254 -23.328 -17.391 1 96.5 235 MET B O 1
ATOM 3667 N N . PHE B 1 236 ? -5.438 -21.531 -16.781 1 95.06 236 PHE B N 1
ATOM 3668 C CA . PHE B 1 236 ? -6.391 -21.547 -17.875 1 95.06 236 PHE B CA 1
ATOM 3669 C C . PHE B 1 236 ? -6.473 -20.172 -18.531 1 95.06 236 PHE B C 1
ATOM 3671 O O . PHE B 1 236 ? -6.629 -19.156 -17.844 1 95.06 236 PHE B O 1
ATOM 3678 N N . LYS B 1 237 ? -6.281 -20.016 -19.797 1 93.69 237 LYS B N 1
ATOM 3679 C CA . LYS B 1 237 ? -6.461 -18.797 -20.578 1 93.69 237 LYS B CA 1
ATOM 3680 C C . LYS B 1 237 ? -7.574 -18.969 -21.609 1 93.69 237 LYS B C 1
ATOM 3682 O O . LYS B 1 237 ? -7.629 -19.984 -22.297 1 93.69 237 LYS B O 1
ATOM 3687 N N . GLN B 1 238 ? -8.469 -17.984 -21.562 1 88.94 238 GLN B N 1
ATOM 3688 C CA . GLN B 1 238 ? -9.555 -18.016 -22.531 1 88.94 238 GLN B CA 1
ATOM 3689 C C . GLN B 1 238 ? -9.047 -17.734 -23.938 1 88.94 238 GLN B C 1
ATOM 3691 O O . GLN B 1 238 ? -8.148 -16.891 -24.125 1 88.94 238 GLN B O 1
ATOM 3696 N N . LYS B 1 239 ? -9.344 -18.531 -24.844 1 72.75 239 LYS B N 1
ATOM 3697 C CA . LYS B 1 239 ? -8.977 -18.297 -26.234 1 72.75 239 LYS B CA 1
ATOM 3698 C C . LYS B 1 239 ? -9.75 -17.109 -26.812 1 72.75 239 LYS B C 1
ATOM 3700 O O . LYS B 1 239 ? -10.938 -16.953 -26.531 1 72.75 239 LYS B O 1
ATOM 3705 N N . ARG B 1 240 ? -9.141 -15.984 -26.906 1 58.12 240 ARG B N 1
ATOM 3706 C CA . ARG B 1 240 ? -9.828 -14.898 -27.609 1 58.12 240 ARG B CA 1
ATOM 3707 C C . ARG B 1 240 ? -10.461 -15.398 -28.906 1 58.12 240 ARG B C 1
ATOM 3709 O O . ARG B 1 240 ? -9.836 -16.141 -29.656 1 58.12 240 ARG B O 1
ATOM 3716 N N . PRO B 1 241 ? -11.82 -15.203 -28.984 1 48.41 241 PRO B N 1
ATOM 3717 C CA . PRO B 1 241 ? -12.375 -15.539 -30.297 1 48.41 241 PRO B CA 1
ATOM 3718 C C . PRO B 1 241 ? -11.617 -14.875 -31.438 1 48.41 241 PRO B C 1
ATOM 3720 O O . PRO B 1 241 ? -11.203 -13.719 -31.328 1 48.41 241 PRO B O 1
ATOM 3723 N N . VAL B 1 242 ? -10.906 -15.648 -32.188 1 38.09 242 VAL B N 1
ATOM 3724 C CA . VAL B 1 242 ? -10.422 -15.039 -33.438 1 38.09 242 VAL B CA 1
ATOM 3725 C C . VAL B 1 242 ? -11.555 -14.266 -34.094 1 38.09 242 VAL B C 1
ATOM 3727 O O . VAL B 1 242 ? -12.648 -14.805 -34.312 1 38.09 242 VAL B O 1
ATOM 3730 N N . SER B 1 243 ? -11.656 -13 -33.688 1 33.94 243 SER B N 1
ATOM 3731 C CA . SER B 1 243 ? -12.586 -12.312 -34.562 1 33.94 243 SER B CA 1
ATOM 3732 C C . SER B 1 243 ? -12.406 -12.766 -36.031 1 33.94 243 SER B C 1
ATOM 3734 O O . SER B 1 243 ? -11.305 -12.688 -36.562 1 33.94 243 SER B O 1
ATOM 3736 N N . PHE B 1 244 ? -13.18 -13.672 -36.469 1 29.55 244 PHE B N 1
ATOM 3737 C CA . PHE B 1 244 ? -13.312 -13.805 -37.906 1 29.55 244 PHE B CA 1
ATOM 3738 C C . PHE B 1 244 ? -13.727 -12.484 -38.531 1 29.55 244 PHE B C 1
ATOM 3740 O O . PHE B 1 244 ? -14.445 -11.695 -37.938 1 29.55 244 PHE B O 1
#

Nearest PDB structures (foldseek):
  2axo-assembly1_A-2  TM=9.184E-01  e=4.129E-25  Agrobacterium fabrum str. C58
  6byc-assembly1_A  TM=3.817E-01  e=1.733E-01  Xanthomonas citri pv. citri str. 306
  2he3-assembly1_A  TM=7.728E-01  e=1.344E+00  Homo sapiens
  6qe7-assembly2_B  TM=3.844E-01  e=9.942E-01  Acetivibrio thermocellus
  8esl-assembly1_C  TM=2.211E-01  e=7.813E-01  Bacteroidales

pLDDT: mean 89.38, std 17.82, range [28.38, 98.94]

InterPro domains:
  IPR010634 Protein of unknown function DUF1223 [PF06764] (26-219)
  IPR010634 Protein of unknown function DUF1223 [PTHR36057] (17-198)
  IPR036249 Thioredoxin-like superfamily [SSF52833] (21-235)

Organism: Brucella abortus (strain 2308) (NCBI:txid359391)